Protein AF-A0A9W6XCA3-F1 (afdb_monomer_lite)

Radius of gyration: 34.16 Å; chains: 1; bounding box: 107×100×118 Å

Secondary structure (DSSP, 8-state):
--HHHHHHHHHTT-S--THHHHHHHHHHHHHTSPPP-BGGGS-SEEE-SSPPPP-----GGGTGGGS--STTSPPHHHHHHHHTT--HHHHHHHHHHHTSGGGGTTSPEESSGGGGTT-SS-EEEE--TT-S-EEEEETT-S-HHHHHHHHHHSPPP-S-EEETTEEE-HHHHHHHHHHHHHHS---EEEES---------B-TTS-BS-TTTS-S-HHHHHHHHHIIIIISS---EEE---SSS--EEEEEEEEEEEEEEE-HHHHIIIII--SS--S-TT--EEEEEEEEEEEE------S-TTTTTGGGGGEEEEEEEEEEEE-TT-BEEEEEE-GGGGTSS---EEEESSPPPTT-B-TTS-BHHHHHHHHHHHHTTTTGGGGSS----------------------------------------------------------PPPP-PPPP--PPPPP--------------------------------SSSHHHHHHHHHHHHHHHHHHHHHHHHHHHHHHHHHHHHHHHHHHHHHHHHHHHHHHHHHHHHHHHHHHHHHHT-

pLDDT: mean 77.44, std 26.22, range [23.73, 98.94]

Sequence (570 aa):
MSGRELDEKVETKRQLEVNTNQDIAKLEAYFGASMEMTLKNLPTVCVHTPSPWPGPYWPTFQDSINVQWSKGEASPAEKYATAFGLDVTDFMNKVSADNGVDSKRSHKKCSSDKDCSSLTDGSACAIRAGKSSGYCIPTWFGICHAWTPASIMETEPKCPVTHNGVTFHPMDLKALISDIYDGASVPTVFTGTRFNGGADSEDEYGRHSSESYRDLNPAFLHIAATNIICKHNATFVADVTAGTEVWNQPVRGFKVYEQTAMSLEEAAQTFYGLEVYPWNAAAMSIVYVKVRMSWIYETYKDGGLVSSGQVDQFTTGAYYYYLLEMDDNGAIIGGEWVYDSDEDHPDFLWFPKAKPAANTVTKIGLSYADVSMLLEKSVACSDSASTTGSTSAGSAESSGSTLASTSSSASTGASTSGSSVSSASASTGSVGPATSSTASGIGSAATETPATQIPATETPVATTTSSGIATVVPAVTTATPSGSQVGGNQGQHDSDDGHHHHHQQHEQQQQQHEQQQQQREQQHEQQQQQHEQQQQQHEQQQQQREQQHEQQQQQHEQQQHQREQQHEQQ

Structure (mmCIF, N/CA/C/O backbone):
data_AF-A0A9W6XCA3-F1
#
_entry.id   AF-A0A9W6XCA3-F1
#
loop_
_atom_site.group_PDB
_atom_site.id
_atom_site.type_symbol
_atom_site.label_atom_id
_atom_site.label_alt_id
_atom_site.label_comp_id
_atom_site.label_asym_id
_atom_site.label_entity_id
_atom_site.label_seq_id
_atom_site.pdbx_PDB_ins_code
_atom_site.Cartn_x
_atom_site.Cartn_y
_atom_site.Cartn_z
_atom_site.occupancy
_atom_site.B_iso_or_equiv
_atom_site.auth_seq_id
_atom_site.auth_comp_id
_atom_site.auth_asym_id
_atom_site.auth_atom_id
_atom_site.pdbx_PDB_model_num
ATOM 1 N N . MET A 1 1 ? 46.760 7.862 -8.451 1.00 43.00 1 MET A N 1
ATOM 2 C CA . MET A 1 1 ? 46.102 6.608 -8.860 1.00 43.00 1 MET A CA 1
ATOM 3 C C . MET A 1 1 ? 45.890 6.715 -10.351 1.00 43.00 1 MET A C 1
ATOM 5 O O . MET A 1 1 ? 45.464 7.776 -10.795 1.00 43.00 1 MET A O 1
ATOM 9 N N . SER A 1 2 ? 46.339 5.730 -11.123 1.00 33.59 2 SER A N 1
ATOM 10 C CA . SER A 1 2 ? 46.141 5.770 -12.581 1.00 33.59 2 SER A CA 1
ATOM 11 C C . SER A 1 2 ? 44.664 5.521 -12.904 1.00 33.59 2 SER A C 1
ATOM 13 O O . SER A 1 2 ? 44.005 4.859 -12.108 1.00 33.59 2 SER A O 1
ATOM 15 N N . GLY A 1 3 ? 44.150 6.018 -14.038 1.00 34.78 3 GLY A N 1
ATOM 16 C CA . GLY A 1 3 ? 42.747 5.801 -14.444 1.00 34.78 3 GLY A CA 1
ATOM 17 C C . GLY A 1 3 ? 42.323 4.330 -14.355 1.00 34.78 3 GLY A C 1
ATOM 18 O O . GLY A 1 3 ? 41.276 4.029 -13.811 1.00 34.78 3 GLY A O 1
ATOM 19 N N . ARG A 1 4 ? 43.243 3.409 -14.669 1.00 36.38 4 ARG A N 1
ATOM 20 C CA . ARG A 1 4 ? 43.041 1.959 -14.541 1.00 36.38 4 ARG A CA 1
ATOM 21 C C . ARG A 1 4 ? 42.784 1.447 -13.120 1.00 36.38 4 ARG A C 1
ATOM 23 O O . ARG A 1 4 ? 42.071 0.472 -12.963 1.00 36.38 4 ARG A O 1
ATOM 30 N N . GLU A 1 5 ? 43.373 2.068 -12.097 1.00 32.50 5 GLU A N 1
ATOM 31 C CA . GLU A 1 5 ? 43.157 1.676 -10.690 1.00 32.50 5 GLU A CA 1
ATOM 32 C C . GLU A 1 5 ? 41.852 2.247 -10.121 1.00 32.50 5 GLU A C 1
ATOM 34 O O . GLU A 1 5 ? 41.357 1.742 -9.113 1.00 32.50 5 GLU A O 1
ATOM 39 N N . LEU A 1 6 ? 41.336 3.328 -10.718 1.00 41.09 6 LEU A N 1
ATOM 40 C CA . LEU A 1 6 ? 39.995 3.840 -10.443 1.00 41.09 6 LEU A CA 1
ATOM 41 C C . LEU A 1 6 ? 38.965 2.950 -11.142 1.00 41.09 6 LEU A C 1
ATOM 43 O O . LEU A 1 6 ? 38.068 2.469 -10.462 1.00 41.09 6 LEU A O 1
ATOM 47 N N . ASP A 1 7 ? 39.178 2.619 -12.416 1.00 41.25 7 ASP A N 1
ATOM 48 C CA . ASP A 1 7 ? 38.317 1.715 -13.188 1.00 41.25 7 ASP A CA 1
ATOM 49 C C . ASP A 1 7 ? 38.231 0.319 -12.544 1.00 41.25 7 ASP A C 1
ATOM 51 O O . ASP A 1 7 ? 37.133 -0.155 -12.278 1.00 41.25 7 ASP A O 1
ATOM 55 N N . GLU A 1 8 ? 39.355 -0.301 -12.149 1.00 34.78 8 GLU A N 1
ATOM 56 C CA . GLU A 1 8 ? 39.342 -1.611 -11.464 1.00 34.78 8 GLU A CA 1
ATOM 57 C C . GLU A 1 8 ? 38.663 -1.559 -10.085 1.00 34.78 8 GLU A C 1
ATOM 59 O O . GLU A 1 8 ? 38.001 -2.519 -9.684 1.00 34.78 8 GLU A O 1
ATOM 64 N N . LYS A 1 9 ? 38.814 -0.457 -9.331 1.00 37.72 9 LYS A N 1
ATOM 65 C CA . LYS A 1 9 ? 38.159 -0.291 -8.017 1.00 37.72 9 LYS A CA 1
ATOM 66 C C . LYS A 1 9 ? 36.668 0.008 -8.129 1.00 37.72 9 LYS A C 1
ATOM 68 O O . LYS A 1 9 ? 35.931 -0.316 -7.197 1.00 37.72 9 LYS A O 1
ATOM 73 N N . VAL A 1 10 ? 36.245 0.637 -9.220 1.00 41.69 10 VAL A N 1
ATOM 74 C CA . VAL A 1 10 ? 34.840 0.876 -9.554 1.00 41.69 10 VAL A CA 1
ATOM 75 C C . VAL A 1 10 ? 34.210 -0.434 -10.050 1.00 41.69 10 VAL A C 1
ATOM 77 O O . VAL A 1 10 ? 33.176 -0.825 -9.515 1.00 41.69 10 VAL A O 1
ATOM 80 N N . GLU A 1 11 ? 34.884 -1.197 -10.920 1.00 39.50 11 GLU A N 1
ATOM 81 C CA . GLU A 1 11 ? 34.434 -2.513 -11.415 1.00 39.50 11 GLU A CA 1
ATOM 82 C C . GLU A 1 11 ? 34.278 -3.570 -10.307 1.00 39.50 11 GLU A C 1
ATOM 84 O O . GLU A 1 11 ? 33.297 -4.310 -10.295 1.00 39.50 11 GLU A O 1
ATOM 89 N N . THR A 1 12 ? 35.204 -3.658 -9.341 1.00 35.25 12 THR A N 1
ATOM 90 C CA . THR A 1 12 ? 35.116 -4.683 -8.272 1.00 35.25 12 THR A CA 1
ATOM 91 C C . THR A 1 12 ? 34.085 -4.381 -7.183 1.00 35.25 12 THR A C 1
ATOM 93 O O . THR A 1 12 ? 33.779 -5.267 -6.385 1.00 35.25 12 THR A O 1
ATOM 96 N N . LYS A 1 13 ? 33.533 -3.163 -7.134 1.00 38.38 13 LYS A N 1
ATOM 97 C CA . LYS A 1 13 ? 32.461 -2.778 -6.198 1.00 38.38 13 LYS A CA 1
ATOM 98 C C . LYS A 1 13 ? 31.089 -2.598 -6.853 1.00 38.38 13 LYS A C 1
ATOM 100 O O . LYS A 1 13 ? 30.108 -2.536 -6.121 1.00 38.38 13 LYS A O 1
ATOM 105 N N . ARG A 1 14 ? 31.014 -2.510 -8.184 1.00 50.22 14 ARG A N 1
ATOM 106 C CA . ARG A 1 14 ? 29.787 -2.243 -8.955 1.00 50.22 14 ARG A CA 1
ATOM 107 C C . ARG A 1 14 ? 29.453 -3.392 -9.905 1.00 50.22 14 ARG A C 1
ATOM 109 O O . ARG A 1 14 ? 29.273 -3.194 -11.099 1.00 50.22 14 ARG A O 1
ATOM 116 N N . GLN A 1 15 ? 29.397 -4.615 -9.385 1.00 41.66 15 GLN A N 1
ATOM 117 C CA . GLN A 1 15 ? 28.665 -5.670 -10.083 1.00 41.66 15 GLN A CA 1
ATOM 118 C C . GLN A 1 15 ? 27.197 -5.560 -9.689 1.00 41.66 15 GLN A C 1
ATOM 120 O O . GLN A 1 15 ? 26.916 -5.295 -8.519 1.00 41.66 15 GLN A O 1
ATOM 125 N N . LEU A 1 16 ? 26.313 -5.761 -10.674 1.00 43.53 16 LEU A N 1
ATOM 126 C CA . LEU A 1 16 ? 24.918 -6.186 -10.537 1.00 43.53 16 LEU A CA 1
ATOM 127 C C . LEU A 1 16 ? 24.599 -6.580 -9.099 1.00 43.53 16 LEU A C 1
ATOM 129 O O . LEU A 1 16 ? 25.162 -7.568 -8.618 1.00 43.53 16 LEU A O 1
ATOM 133 N N . GLU A 1 17 ? 23.774 -5.794 -8.399 1.00 51.34 17 GLU A N 1
ATOM 134 C CA . GLU A 1 17 ? 23.487 -6.086 -6.999 1.00 51.34 17 GLU A CA 1
ATOM 135 C C . GLU A 1 17 ? 22.974 -7.526 -6.913 1.00 51.34 17 GLU A C 1
ATOM 137 O O . GLU A 1 17 ? 21.878 -7.856 -7.371 1.00 51.34 17 GLU A O 1
ATOM 142 N N . VAL A 1 18 ? 23.814 -8.403 -6.353 1.00 47.78 18 VAL A N 1
ATOM 143 C CA . VAL A 1 18 ? 23.610 -9.858 -6.259 1.00 47.78 18 VAL A CA 1
ATOM 144 C C . VAL A 1 18 ? 22.265 -10.188 -5.585 1.00 47.78 18 VAL A C 1
ATOM 146 O O . VAL A 1 18 ? 21.731 -11.287 -5.748 1.00 47.78 18 VAL A O 1
ATOM 149 N N . ASN A 1 19 ? 21.695 -9.211 -4.875 1.00 49.06 19 ASN A N 1
ATOM 150 C CA . ASN A 1 19 ? 20.383 -9.224 -4.241 1.00 49.06 19 ASN A CA 1
ATOM 151 C C . ASN A 1 19 ? 19.223 -9.472 -5.219 1.00 49.06 19 ASN A C 1
ATOM 153 O O . ASN A 1 19 ? 18.319 -10.231 -4.873 1.00 49.06 19 ASN A O 1
ATOM 157 N N . THR A 1 20 ? 19.267 -8.954 -6.453 1.00 59.34 20 THR A N 1
ATOM 158 C CA . THR A 1 20 ? 18.190 -9.166 -7.448 1.00 59.34 20 THR A CA 1
ATOM 159 C C . THR A 1 20 ? 17.959 -10.649 -7.743 1.00 59.34 20 THR A C 1
ATOM 161 O O . THR A 1 20 ? 16.822 -11.120 -7.740 1.00 59.34 20 THR A O 1
ATOM 164 N N . ASN A 1 21 ? 19.035 -11.430 -7.876 1.00 66.75 21 ASN A N 1
ATOM 165 C CA . ASN A 1 21 ? 18.948 -12.879 -8.071 1.00 66.75 21 ASN A CA 1
ATOM 166 C C . ASN A 1 21 ? 18.384 -13.612 -6.841 1.00 66.75 21 ASN A C 1
ATOM 168 O O . ASN A 1 21 ? 17.710 -14.633 -6.988 1.00 66.75 21 ASN A O 1
ATOM 172 N N . GLN A 1 22 ? 18.634 -13.114 -5.624 1.00 80.38 22 GLN A N 1
ATOM 173 C CA . GLN A 1 22 ? 18.079 -13.711 -4.405 1.00 80.38 22 GLN A CA 1
ATOM 174 C C . GLN A 1 22 ? 16.583 -13.426 -4.262 1.00 80.38 22 GLN A C 1
ATOM 176 O O . GLN A 1 22 ? 15.824 -14.325 -3.893 1.00 80.38 22 GLN A O 1
ATOM 181 N N . ASP A 1 23 ? 16.147 -12.206 -4.567 1.00 86.69 23 ASP A N 1
ATOM 182 C CA . ASP A 1 23 ? 14.740 -11.824 -4.482 1.00 86.69 23 ASP A CA 1
ATOM 183 C C . ASP A 1 23 ? 13.898 -12.479 -5.578 1.00 86.69 23 ASP A C 1
ATOM 185 O O . ASP A 1 23 ? 12.822 -13.001 -5.278 1.00 86.69 23 ASP A O 1
ATOM 189 N N . ILE A 1 24 ? 14.421 -12.603 -6.803 1.00 88.06 24 ILE A N 1
ATOM 190 C CA . ILE A 1 24 ? 13.801 -13.426 -7.852 1.00 88.06 24 ILE A CA 1
ATOM 191 C C . ILE A 1 24 ? 13.649 -14.870 -7.367 1.00 88.06 24 ILE A C 1
ATOM 193 O O . ILE A 1 24 ? 12.550 -15.414 -7.426 1.00 88.06 24 ILE A O 1
ATOM 197 N N . ALA A 1 25 ? 14.693 -15.475 -6.789 1.00 89.00 25 ALA A N 1
ATOM 198 C CA . ALA A 1 25 ? 14.610 -16.844 -6.279 1.00 89.00 25 ALA A CA 1
ATOM 199 C C . ALA A 1 25 ? 13.549 -17.013 -5.173 1.00 89.00 25 ALA A C 1
ATOM 201 O O . ALA A 1 25 ? 12.903 -18.061 -5.096 1.00 89.00 25 ALA A O 1
ATOM 202 N N . LYS A 1 26 ? 13.321 -15.997 -4.324 1.00 91.25 26 LYS A N 1
ATOM 203 C CA . LYS A 1 26 ? 12.218 -16.011 -3.344 1.00 91.25 26 LYS A CA 1
ATOM 204 C C . LYS A 1 26 ? 10.854 -16.023 -4.037 1.00 91.25 26 LYS A C 1
ATOM 206 O O . LYS A 1 26 ? 9.980 -16.781 -3.607 1.00 91.25 26 LYS A O 1
ATOM 211 N N . LEU A 1 27 ? 10.670 -15.210 -5.082 1.00 93.56 27 LEU A N 1
ATOM 212 C CA . LEU A 1 27 ? 9.439 -15.193 -5.880 1.00 93.56 27 LEU A CA 1
ATOM 213 C C . LEU A 1 27 ? 9.221 -16.547 -6.561 1.00 93.56 27 LEU A C 1
ATOM 215 O O . LEU A 1 27 ? 8.155 -17.140 -6.414 1.00 93.56 27 LEU A O 1
ATOM 219 N N . GLU A 1 28 ? 10.242 -17.085 -7.227 1.00 94.50 28 GLU A N 1
ATOM 220 C CA . GLU A 1 28 ? 10.168 -18.377 -7.916 1.00 94.50 28 GLU A CA 1
ATOM 221 C C . GLU A 1 28 ? 9.859 -19.529 -6.957 1.00 94.50 28 GLU A C 1
ATOM 223 O O . GLU A 1 28 ? 9.021 -20.382 -7.251 1.00 94.50 28 GLU A O 1
ATOM 228 N N . ALA A 1 29 ? 10.482 -19.536 -5.775 1.00 95.19 29 ALA A N 1
ATOM 229 C CA . ALA A 1 29 ? 10.215 -20.531 -4.744 1.00 95.19 29 ALA A CA 1
ATOM 230 C C . ALA A 1 29 ? 8.778 -20.447 -4.208 1.00 95.19 29 ALA A C 1
ATOM 232 O O . ALA A 1 29 ? 8.187 -21.479 -3.890 1.00 95.19 29 ALA A O 1
ATOM 233 N N . TYR A 1 30 ? 8.213 -19.241 -4.095 1.00 95.31 30 TYR A N 1
ATOM 234 C CA . TYR A 1 30 ? 6.831 -19.053 -3.654 1.00 95.31 30 TYR A CA 1
ATOM 235 C C . TYR A 1 30 ? 5.820 -19.465 -4.729 1.00 95.31 30 TYR A C 1
ATOM 237 O O . TYR A 1 30 ? 4.906 -20.236 -4.443 1.00 95.31 30 TYR A O 1
ATOM 245 N N . PHE A 1 31 ? 5.988 -18.980 -5.961 1.00 95.75 31 PHE A N 1
ATOM 246 C CA . PHE A 1 31 ? 5.058 -19.255 -7.058 1.00 95.75 31 PHE A CA 1
ATOM 247 C C . PHE A 1 31 ? 5.253 -20.640 -7.689 1.00 95.75 31 PHE A C 1
ATOM 249 O O . PHE A 1 31 ? 4.386 -21.104 -8.429 1.00 95.75 31 PHE A O 1
ATOM 256 N N . GLY A 1 32 ? 6.370 -21.314 -7.403 1.00 96.50 32 GLY A N 1
ATOM 257 C CA . GLY A 1 32 ? 6.699 -22.623 -7.966 1.00 96.50 32 GLY A CA 1
ATOM 258 C C . GLY A 1 32 ? 6.967 -22.583 -9.473 1.00 96.50 32 GLY A C 1
ATOM 259 O O . GLY A 1 32 ? 6.768 -23.589 -10.153 1.00 96.50 32 GLY A O 1
ATOM 260 N N . ALA A 1 33 ? 7.378 -21.428 -10.001 1.00 95.69 33 ALA A N 1
ATOM 261 C CA . ALA A 1 33 ? 7.628 -21.193 -11.418 1.00 95.69 33 ALA A CA 1
ATOM 262 C C . ALA A 1 33 ? 8.747 -20.166 -11.600 1.00 95.69 33 ALA A C 1
ATOM 264 O O . ALA A 1 33 ? 8.873 -19.252 -10.788 1.00 95.69 33 ALA A O 1
ATOM 265 N N . SER A 1 34 ? 9.529 -20.305 -12.672 1.00 94.94 34 SER A N 1
ATOM 266 C CA . SER A 1 34 ? 10.550 -19.314 -13.014 1.00 94.94 34 SER A CA 1
ATOM 267 C C . SER A 1 34 ? 9.925 -17.986 -13.433 1.00 94.94 34 SER A C 1
ATOM 269 O O . SER A 1 34 ? 8.893 -17.979 -14.112 1.00 94.94 34 SER A O 1
ATOM 271 N N . MET A 1 35 ? 10.562 -16.876 -13.061 1.00 95.12 35 MET A N 1
ATOM 272 C CA . MET A 1 35 ? 10.136 -15.551 -13.508 1.00 95.12 35 MET A CA 1
ATOM 273 C C . MET A 1 35 ? 10.486 -15.367 -14.988 1.00 95.12 35 MET A C 1
ATOM 275 O O . MET A 1 35 ? 11.537 -15.795 -15.464 1.00 95.12 35 MET A O 1
ATOM 279 N N . GLU A 1 36 ? 9.599 -14.720 -15.740 1.00 97.44 36 GLU A N 1
ATOM 280 C CA . GLU A 1 36 ? 9.917 -14.255 -17.086 1.00 97.44 36 GLU A CA 1
ATOM 281 C C . GLU A 1 36 ? 10.887 -13.081 -16.995 1.00 97.44 36 GLU A C 1
ATOM 283 O O . GLU A 1 36 ? 10.576 -12.067 -16.372 1.00 97.44 36 GLU A O 1
ATOM 288 N N . MET A 1 37 ? 12.039 -13.228 -17.643 1.00 94.62 37 MET A N 1
ATOM 289 C CA . MET A 1 37 ? 13.116 -12.238 -17.626 1.00 94.62 37 MET A CA 1
ATOM 290 C C . MET A 1 37 ? 13.265 -11.530 -18.974 1.00 94.62 37 MET A C 1
ATOM 292 O O . MET A 1 37 ? 13.916 -10.496 -19.058 1.00 94.62 37 MET A O 1
ATOM 296 N N . THR A 1 38 ? 12.703 -12.071 -20.058 1.00 97.31 38 THR A N 1
ATOM 297 C CA . THR A 1 38 ? 12.850 -11.482 -21.391 1.00 97.31 38 THR A CA 1
ATOM 298 C C . THR A 1 38 ? 11.834 -10.362 -21.591 1.00 97.31 38 THR A C 1
ATOM 300 O O . THR A 1 38 ? 10.634 -10.620 -21.673 1.00 97.31 38 THR A O 1
ATOM 303 N N . LEU A 1 39 ? 12.307 -9.119 -21.746 1.00 97.38 39 LEU A N 1
ATOM 304 C CA . LEU A 1 39 ? 11.458 -7.918 -21.769 1.00 97.38 39 LEU A CA 1
ATOM 305 C C . LEU A 1 39 ? 10.316 -8.006 -22.793 1.00 97.38 39 LEU A C 1
ATOM 307 O O . LEU A 1 39 ? 9.173 -7.702 -22.473 1.00 97.38 39 LEU A O 1
ATOM 311 N N . LYS A 1 40 ? 10.590 -8.497 -24.009 1.00 97.69 40 LYS A N 1
ATOM 312 C CA . LYS A 1 40 ? 9.570 -8.632 -25.071 1.00 97.69 40 LYS A CA 1
ATOM 313 C C . LYS A 1 40 ? 8.430 -9.607 -24.732 1.00 97.69 40 LYS A C 1
ATOM 315 O O . LYS A 1 40 ? 7.390 -9.571 -25.383 1.00 97.69 40 LYS A O 1
ATOM 320 N N . ASN A 1 41 ? 8.650 -10.514 -23.779 1.00 98.06 41 ASN A N 1
ATOM 321 C CA . ASN A 1 41 ? 7.666 -11.497 -23.325 1.00 98.06 41 ASN A CA 1
ATOM 322 C C . ASN A 1 41 ? 6.887 -11.004 -22.093 1.00 98.06 41 ASN A C 1
ATOM 324 O O . ASN A 1 41 ? 5.922 -11.656 -21.680 1.00 98.06 41 ASN A O 1
ATOM 328 N N . LEU A 1 42 ? 7.314 -9.892 -21.485 1.00 97.88 42 LEU A N 1
ATOM 329 C CA . LEU A 1 42 ? 6.646 -9.300 -20.337 1.00 97.88 42 LEU A CA 1
ATOM 330 C C . LEU A 1 42 ? 5.450 -8.451 -20.788 1.00 97.88 42 LEU A C 1
ATOM 332 O O . LEU A 1 42 ? 5.565 -7.655 -21.723 1.00 97.88 42 LEU A O 1
ATOM 336 N N . PRO A 1 43 ? 4.281 -8.597 -20.142 1.00 97.81 43 PRO A N 1
ATOM 337 C CA . PRO A 1 43 ? 3.127 -7.758 -20.439 1.00 97.81 43 PRO A CA 1
ATOM 338 C C . PRO A 1 43 ? 3.379 -6.288 -20.088 1.00 97.81 43 PRO A C 1
ATOM 340 O O . PRO A 1 43 ? 3.994 -5.974 -19.074 1.00 97.81 43 PRO A O 1
ATOM 343 N N . THR A 1 44 ? 2.823 -5.378 -20.886 1.00 98.12 44 THR A N 1
ATOM 344 C CA . THR A 1 44 ? 2.945 -3.925 -20.675 1.00 98.12 44 THR A CA 1
ATOM 345 C C . THR A 1 44 ? 1.782 -3.318 -19.893 1.00 98.12 44 THR A C 1
ATOM 347 O O . THR A 1 44 ? 1.841 -2.153 -19.511 1.00 98.12 44 THR A O 1
ATOM 350 N N . VAL A 1 45 ? 0.712 -4.076 -19.640 1.00 98.31 45 VAL A N 1
ATOM 351 C CA . VAL A 1 45 ? -0.437 -3.632 -18.842 1.00 98.31 45 VAL A CA 1
ATOM 352 C C . VAL A 1 45 ? -0.868 -4.767 -17.929 1.00 98.31 45 VAL A C 1
ATOM 354 O O . VAL A 1 45 ? -1.338 -5.798 -18.404 1.00 98.31 45 VAL A O 1
ATOM 357 N N . CYS A 1 46 ? -0.740 -4.552 -16.624 1.00 97.88 46 CYS A N 1
ATOM 358 C CA . CYS A 1 46 ? -1.127 -5.495 -15.588 1.00 97.88 46 CYS A CA 1
ATOM 359 C C . CYS A 1 46 ? -2.090 -4.840 -14.604 1.00 97.88 46 CYS A C 1
ATOM 361 O O . CYS A 1 46 ? -1.808 -3.768 -14.072 1.00 97.88 46 CYS A O 1
ATOM 363 N N . VAL A 1 47 ? -3.225 -5.489 -14.350 1.00 97.88 47 VAL A N 1
ATOM 364 C CA . VAL A 1 47 ? -4.228 -5.036 -13.380 1.00 97.88 47 VAL A CA 1
ATOM 365 C C . VAL A 1 47 ? -4.700 -6.241 -12.581 1.00 97.88 47 VAL A C 1
ATOM 367 O O . VAL A 1 47 ? -5.152 -7.227 -13.160 1.00 97.88 47 VAL A O 1
ATOM 370 N N . HIS A 1 48 ? -4.613 -6.157 -11.257 1.00 98.00 48 HIS A N 1
ATOM 371 C CA . HIS A 1 48 ? -5.121 -7.192 -10.367 1.00 98.00 48 HIS A CA 1
ATOM 372 C C . HIS A 1 48 ? -6.644 -7.085 -10.240 1.00 98.00 48 HIS A C 1
ATOM 374 O O . HIS A 1 48 ? -7.181 -6.006 -9.970 1.00 98.00 48 HIS A O 1
ATOM 380 N N . THR A 1 49 ? -7.350 -8.206 -10.417 1.00 95.44 49 THR A N 1
ATOM 381 C CA . THR A 1 49 ? -8.812 -8.264 -10.283 1.00 95.44 49 THR A CA 1
ATOM 382 C C . THR A 1 49 ? -9.253 -9.446 -9.405 1.00 95.44 49 THR A C 1
ATOM 384 O O . THR A 1 49 ? -8.796 -10.566 -9.629 1.00 95.44 49 THR A O 1
ATOM 387 N N . PRO A 1 50 ? -10.161 -9.236 -8.426 1.00 96.44 50 PRO A N 1
ATOM 388 C CA . PRO A 1 50 ? -10.724 -7.946 -8.012 1.00 96.44 50 PRO A CA 1
ATOM 389 C C . PRO A 1 50 ? -9.657 -7.005 -7.428 1.00 96.44 50 PRO A C 1
ATOM 391 O O . PRO A 1 50 ? -8.614 -7.448 -6.956 1.00 96.44 50 PRO A O 1
ATOM 394 N N . SER A 1 51 ? -9.906 -5.695 -7.487 1.00 98.25 51 SER A N 1
ATOM 395 C CA . SER A 1 51 ? -9.008 -4.716 -6.866 1.00 98.25 51 SER A CA 1
ATOM 396 C C . SER A 1 51 ? -8.917 -4.965 -5.357 1.00 98.25 51 SER A C 1
ATOM 398 O O . SER A 1 51 ? -9.955 -5.266 -4.756 1.00 98.25 51 SER A O 1
ATOM 400 N N . PRO A 1 52 ? -7.744 -4.765 -4.728 1.00 98.62 52 PRO A N 1
ATOM 401 C CA . PRO A 1 52 ? -7.683 -4.566 -3.287 1.00 98.62 52 PRO A CA 1
ATOM 402 C C . PRO A 1 52 ? -8.647 -3.450 -2.870 1.00 98.62 52 PRO A C 1
ATOM 404 O O . PRO A 1 52 ? -8.874 -2.503 -3.636 1.00 98.62 52 PRO A O 1
ATOM 407 N N . TRP A 1 53 ? -9.273 -3.584 -1.702 1.00 98.75 53 TRP A N 1
ATOM 408 C CA . TRP A 1 53 ? -10.295 -2.634 -1.268 1.00 98.75 53 TRP A CA 1
ATOM 409 C C . TRP A 1 53 ? -9.718 -1.429 -0.504 1.00 98.75 53 TRP A C 1
ATOM 411 O O . TRP A 1 53 ? -8.849 -1.604 0.351 1.00 98.75 53 TRP A O 1
ATOM 421 N N . PRO A 1 54 ? -10.239 -0.207 -0.733 1.00 98.56 54 PRO A N 1
ATOM 422 C CA . PRO A 1 54 ? -9.846 0.971 0.037 1.00 98.56 54 PRO A CA 1
ATOM 423 C C . PRO A 1 54 ? -10.296 0.877 1.496 1.00 98.56 54 PRO A C 1
ATOM 425 O O . PRO A 1 54 ? -11.415 0.431 1.783 1.00 98.56 54 PRO A O 1
ATOM 428 N N . GLY A 1 55 ? -9.451 1.336 2.411 1.00 98.31 55 GLY A N 1
ATOM 429 C CA . GLY A 1 55 ? -9.721 1.428 3.843 1.00 98.31 55 GLY A CA 1
ATOM 430 C C . GLY A 1 55 ? -8.696 2.341 4.514 1.00 98.31 55 GLY A C 1
ATOM 431 O O . GLY A 1 55 ? -7.708 2.702 3.886 1.00 98.31 55 GLY A O 1
ATOM 432 N N . PRO A 1 56 ? -8.924 2.789 5.752 1.00 98.06 56 PRO A N 1
ATOM 433 C CA . PRO A 1 56 ? -7.972 3.649 6.432 1.00 98.06 56 PRO A CA 1
ATOM 434 C C . PRO A 1 56 ? -6.832 2.818 7.037 1.00 98.06 56 PRO A C 1
ATOM 436 O O . PRO A 1 56 ? -6.993 1.640 7.355 1.00 98.06 56 PRO A O 1
ATOM 439 N N . TYR A 1 57 ? -5.700 3.468 7.296 1.00 98.19 57 TYR A N 1
ATOM 440 C CA . TYR A 1 57 ? -4.573 2.887 8.033 1.00 98.19 57 TYR A CA 1
ATOM 441 C C . TYR A 1 57 ? -4.792 2.832 9.559 1.00 98.19 57 TYR A C 1
ATOM 443 O O . TYR A 1 57 ? -3.859 2.529 10.294 1.00 98.19 57 TYR A O 1
ATOM 451 N N . TRP A 1 58 ? -6.009 3.137 10.038 1.00 98.69 58 TRP A N 1
ATOM 452 C CA . TRP A 1 58 ? -6.429 3.170 11.451 1.00 98.69 58 TRP A CA 1
ATOM 453 C C . TRP A 1 58 ? -5.397 3.846 12.373 1.00 98.69 58 TRP A C 1
ATOM 455 O O . TRP A 1 58 ? -4.666 3.174 13.104 1.00 98.69 58 TRP A O 1
ATOM 465 N N . PRO A 1 59 ? -5.319 5.188 12.339 1.00 98.50 59 PRO A N 1
ATOM 466 C CA . PRO A 1 59 ? -4.198 5.915 12.914 1.00 98.50 59 PRO A CA 1
ATOM 467 C C . PRO A 1 59 ? -4.105 5.747 14.432 1.00 98.50 59 PRO A C 1
ATOM 469 O O . PRO A 1 59 ? -5.092 5.890 15.161 1.00 98.50 59 PRO A O 1
ATOM 472 N N . THR A 1 60 ? -2.890 5.557 14.937 1.00 98.75 60 THR A N 1
ATOM 473 C CA . THR A 1 60 ? -2.601 5.462 16.374 1.00 98.75 60 THR A CA 1
ATOM 474 C C . THR A 1 60 ? -3.062 6.715 17.120 1.00 98.75 60 THR A C 1
ATOM 476 O O . THR A 1 60 ? -3.630 6.611 18.207 1.00 98.75 60 THR A O 1
ATOM 479 N N . PHE A 1 61 ? -2.881 7.907 16.533 1.00 98.38 61 PHE A N 1
ATOM 480 C CA . PHE A 1 61 ? -3.281 9.175 17.158 1.00 98.38 61 PHE A CA 1
ATOM 481 C C . PHE A 1 61 ? -4.811 9.339 17.289 1.00 98.38 61 PHE A C 1
ATOM 483 O O . PHE A 1 61 ? -5.274 10.126 18.113 1.00 98.38 61 PHE A O 1
ATOM 490 N N . GLN A 1 62 ? -5.595 8.572 16.521 1.00 98.38 62 GLN A N 1
ATOM 491 C CA . GLN A 1 62 ? -7.060 8.499 16.616 1.00 98.38 62 GLN A CA 1
ATOM 492 C C . GLN A 1 62 ? -7.543 7.337 17.502 1.00 98.38 62 GLN A C 1
ATOM 494 O O . GLN A 1 62 ? -8.738 7.061 17.563 1.00 98.38 62 GLN A O 1
ATOM 499 N N . ASP A 1 63 ? -6.625 6.694 18.227 1.00 98.69 63 ASP A N 1
ATOM 500 C CA . ASP A 1 63 ? -6.862 5.519 19.070 1.00 98.69 63 ASP A CA 1
ATOM 501 C C . ASP A 1 63 ? -7.168 4.223 18.292 1.00 98.69 63 ASP A C 1
ATOM 503 O O . ASP A 1 63 ? -7.872 3.349 18.796 1.00 98.69 63 ASP A O 1
ATOM 507 N N . SER A 1 64 ? -6.596 4.062 17.088 1.00 98.69 64 SER A N 1
ATOM 508 C CA . SER A 1 64 ? -6.790 2.879 16.231 1.00 98.69 64 SER A CA 1
ATOM 509 C C . SER A 1 64 ? -8.290 2.618 15.979 1.00 98.69 64 SER A C 1
ATOM 511 O O . SER A 1 64 ? -9.065 3.552 15.770 1.00 98.69 64 SER A O 1
ATOM 513 N N . ILE A 1 65 ? -8.743 1.365 16.022 1.00 98.75 65 ILE A N 1
ATOM 514 C CA . ILE A 1 65 ? -10.131 0.953 15.779 1.00 98.75 65 ILE A CA 1
ATOM 515 C C . ILE A 1 65 ? -11.115 1.354 16.900 1.00 98.75 65 ILE A C 1
ATOM 517 O O . ILE A 1 65 ? -12.300 1.022 16.821 1.00 98.75 65 ILE A O 1
ATOM 521 N N . ASN A 1 66 ? -10.663 2.080 17.935 1.00 98.75 66 ASN A N 1
ATOM 522 C CA . ASN A 1 66 ? -11.555 2.774 18.876 1.00 98.75 66 ASN A CA 1
ATOM 523 C C . ASN A 1 66 ? -12.120 4.078 18.290 1.00 98.75 66 ASN A C 1
ATOM 525 O O . ASN A 1 66 ? -13.012 4.680 18.896 1.00 98.75 66 ASN A O 1
ATOM 529 N N . VAL A 1 67 ? -11.612 4.544 17.143 1.00 98.19 67 VAL A N 1
ATOM 530 C CA . VAL A 1 67 ? -12.112 5.755 16.491 1.00 98.19 67 VAL A CA 1
ATOM 531 C C . VAL A 1 67 ? -13.599 5.612 16.141 1.00 98.19 67 VAL A C 1
ATOM 533 O O . VAL A 1 67 ? -14.045 4.623 15.554 1.00 98.19 67 VAL A O 1
ATOM 536 N N . GLN A 1 68 ? -14.390 6.628 16.485 1.00 97.38 68 GLN A N 1
ATOM 537 C CA . GLN A 1 68 ? -15.771 6.751 16.015 1.00 97.38 68 GLN A CA 1
ATOM 538 C C . GLN A 1 68 ? -15.754 7.357 14.612 1.00 97.38 68 GLN A C 1
ATOM 540 O O . GLN A 1 68 ? -15.889 8.569 14.440 1.00 97.38 68 GLN A O 1
ATOM 545 N N . TRP A 1 69 ? -15.538 6.508 13.607 1.00 97.19 69 TRP A N 1
ATOM 546 C CA . TRP A 1 69 ? -15.468 6.938 12.208 1.00 97.19 69 TRP A CA 1
ATOM 547 C C . TRP A 1 69 ? -16.816 7.477 11.691 1.00 97.19 69 TRP A C 1
ATOM 549 O O . TRP A 1 69 ? -16.837 8.359 10.835 1.00 97.19 69 TRP A O 1
ATOM 559 N N . SER A 1 70 ? -17.938 6.992 12.240 1.00 96.50 70 SER A N 1
ATOM 560 C CA . SER A 1 70 ? -19.289 7.485 11.953 1.00 96.50 70 SER A CA 1
ATOM 561 C C . SER A 1 70 ? -19.852 8.247 13.152 1.00 96.50 70 SER A C 1
ATOM 563 O O . SER A 1 70 ? -19.900 7.746 14.277 1.00 96.50 70 SER A O 1
ATOM 565 N N . LYS A 1 71 ? -20.288 9.489 12.921 1.00 94.00 71 LYS A N 1
ATOM 566 C CA . LYS A 1 71 ? -20.761 10.380 13.986 1.00 94.00 71 LYS A CA 1
ATOM 567 C C . LYS A 1 71 ? -22.025 9.827 14.647 1.00 94.00 71 LYS A C 1
ATOM 569 O O . LYS A 1 71 ? -23.068 9.725 14.008 1.00 94.00 71 LYS A O 1
ATOM 574 N N . GLY A 1 72 ? -21.956 9.615 15.960 1.00 93.31 72 GLY A N 1
ATOM 575 C CA . GLY A 1 72 ? -23.087 9.145 16.764 1.00 93.31 72 GLY A CA 1
ATOM 576 C C . GLY A 1 72 ? -23.240 7.625 16.796 1.00 93.31 72 GLY A C 1
ATOM 577 O O . GLY A 1 72 ? -24.163 7.139 17.445 1.00 93.31 72 GLY A O 1
ATOM 578 N N . GLU A 1 73 ? -22.342 6.885 16.145 1.00 96.25 73 GLU A N 1
ATOM 579 C CA . GLU A 1 73 ? -22.262 5.435 16.265 1.00 96.25 73 GLU A CA 1
ATOM 580 C C . GLU A 1 73 ? -21.120 5.000 17.188 1.00 96.25 73 GLU A C 1
ATOM 582 O O . GLU A 1 73 ? -20.116 5.695 17.353 1.00 96.25 73 GLU A O 1
ATOM 587 N N . ALA A 1 74 ? -21.281 3.812 17.772 1.00 98.12 74 ALA A N 1
ATOM 588 C CA . ALA A 1 74 ? -20.218 3.129 18.496 1.00 98.12 74 ALA A CA 1
ATOM 589 C C . ALA A 1 74 ? -19.031 2.814 17.568 1.00 98.12 74 ALA A C 1
ATOM 591 O O . ALA A 1 74 ? -19.213 2.538 16.379 1.00 98.12 74 ALA A O 1
ATOM 592 N N . SER A 1 75 ? -17.821 2.820 18.132 1.00 98.69 75 SER A N 1
ATOM 593 C CA . SER A 1 75 ? -16.600 2.437 17.408 1.00 98.69 75 SER A CA 1
ATOM 594 C C . SER A 1 75 ? -16.626 0.959 16.978 1.00 98.69 75 SER A C 1
ATOM 596 O O . SER A 1 75 ? -17.332 0.160 17.605 1.00 98.69 75 SER A O 1
ATOM 598 N N . PRO A 1 76 ? -15.831 0.549 15.971 1.00 98.81 76 PRO A N 1
ATOM 599 C CA . PRO A 1 76 ? -15.698 -0.861 15.603 1.00 98.81 76 PRO A CA 1
ATOM 600 C C . PRO A 1 76 ? -15.340 -1.761 16.797 1.00 98.81 76 PRO A C 1
ATOM 602 O O . PRO A 1 76 ? -15.943 -2.821 16.978 1.00 98.81 76 PRO A O 1
ATOM 605 N N . ALA A 1 77 ? -14.421 -1.310 17.660 1.00 98.81 77 ALA A N 1
ATOM 606 C CA . ALA A 1 77 ? -14.032 -2.034 18.869 1.00 98.81 77 ALA A CA 1
ATOM 607 C C . ALA A 1 77 ? -15.185 -2.193 19.875 1.00 98.81 77 ALA A C 1
ATOM 609 O O . ALA A 1 77 ? -15.413 -3.285 20.398 1.00 98.81 77 ALA A O 1
ATOM 610 N N . GLU A 1 78 ? -15.943 -1.123 20.129 1.00 98.75 78 GLU A N 1
ATOM 611 C CA . GLU A 1 78 ? -17.111 -1.151 21.016 1.00 98.75 78 GLU A CA 1
ATOM 612 C C . GLU A 1 78 ? -18.218 -2.060 20.468 1.00 98.75 78 GLU A C 1
ATOM 614 O O . GLU A 1 78 ? -18.800 -2.849 21.221 1.00 98.75 78 GLU A O 1
ATOM 619 N N . LYS A 1 79 ? -18.471 -2.003 19.153 1.00 98.88 79 LYS A N 1
ATOM 620 C CA . LYS A 1 79 ? -19.428 -2.879 18.464 1.00 98.88 79 LYS A CA 1
ATOM 621 C C . LYS A 1 79 ? -19.041 -4.347 18.625 1.00 98.88 79 LYS A C 1
ATOM 623 O O . LYS A 1 79 ? -19.886 -5.153 19.015 1.00 98.88 79 LYS A O 1
ATOM 628 N N . TYR A 1 80 ? -17.772 -4.689 18.389 1.00 98.88 80 TYR A N 1
ATOM 629 C CA . TYR A 1 80 ? -17.273 -6.053 18.562 1.00 98.88 80 TYR A CA 1
ATOM 630 C C . TYR A 1 80 ? -17.422 -6.524 20.012 1.00 98.88 80 TYR A C 1
ATOM 632 O O . TYR A 1 80 ? -18.064 -7.542 20.267 1.00 98.88 80 TYR A O 1
ATOM 640 N N . ALA A 1 81 ? -16.915 -5.754 20.978 1.00 98.81 81 ALA A N 1
ATOM 641 C CA . ALA A 1 81 ? -17.003 -6.128 22.385 1.00 98.81 81 ALA A CA 1
ATOM 642 C C . ALA A 1 81 ? -18.457 -6.355 22.833 1.00 98.81 81 ALA A C 1
ATOM 644 O O . ALA A 1 81 ? -18.761 -7.369 23.458 1.00 98.81 81 ALA A O 1
ATOM 645 N N . THR A 1 82 ? -19.371 -5.468 22.434 1.00 98.75 82 THR A N 1
ATOM 646 C CA . THR A 1 82 ? -20.801 -5.583 22.750 1.00 98.75 82 THR A CA 1
ATOM 647 C C . THR A 1 82 ? -21.425 -6.834 22.130 1.00 98.75 82 THR A C 1
ATOM 649 O O . THR A 1 82 ? -22.099 -7.594 22.825 1.00 98.75 82 THR A O 1
ATOM 652 N N . ALA A 1 83 ? -21.194 -7.080 20.837 1.00 98.75 83 ALA A N 1
ATOM 653 C CA . ALA A 1 83 ? -21.815 -8.193 20.120 1.00 98.75 83 ALA A CA 1
ATOM 654 C C . ALA A 1 83 ? -21.352 -9.564 20.632 1.00 98.75 83 ALA A C 1
ATOM 656 O O . ALA A 1 83 ? -22.134 -10.514 20.629 1.00 98.75 83 ALA A O 1
ATOM 657 N N . PHE A 1 84 ? -20.101 -9.670 21.085 1.00 98.56 84 PHE A N 1
ATOM 658 C CA . PHE A 1 84 ? -19.497 -10.926 21.542 1.00 98.56 84 PHE A CA 1
ATOM 659 C C . PHE A 1 84 ? -19.418 -11.048 23.072 1.00 98.56 84 PHE A C 1
ATOM 661 O O . PHE A 1 84 ? -18.780 -11.963 23.590 1.00 98.56 84 PHE A O 1
ATOM 668 N N . GLY A 1 85 ? -20.102 -10.165 23.809 1.00 98.12 85 GLY A N 1
ATOM 669 C CA . GLY A 1 85 ? -20.234 -10.259 25.266 1.00 98.12 85 GLY A CA 1
ATOM 670 C C . GLY A 1 85 ? -18.929 -10.027 26.033 1.00 98.12 85 GLY A C 1
ATOM 671 O O . GLY A 1 85 ? -18.740 -10.599 27.107 1.00 98.12 85 GLY A O 1
ATOM 672 N N . LEU A 1 86 ? -18.028 -9.212 25.485 1.00 98.50 86 LEU A N 1
ATOM 673 C CA . LEU A 1 86 ? -16.803 -8.770 26.145 1.00 98.50 86 LEU A CA 1
ATOM 674 C C . LEU A 1 86 ? -17.061 -7.494 26.956 1.00 98.50 86 LEU A C 1
ATOM 676 O O . LEU A 1 86 ? -17.983 -6.726 26.675 1.00 98.50 86 LEU A O 1
ATOM 680 N N . ASP A 1 87 ? -16.210 -7.233 27.949 1.00 98.56 87 ASP A N 1
ATOM 681 C CA . ASP A 1 87 ? -16.218 -5.939 28.629 1.00 98.56 87 ASP A CA 1
ATOM 682 C C . ASP A 1 87 ? -15.693 -4.855 27.676 1.00 98.56 87 ASP A C 1
ATOM 684 O O . ASP A 1 87 ? -14.531 -4.873 27.268 1.00 98.56 87 ASP A O 1
ATOM 688 N N . VAL A 1 88 ? -16.568 -3.916 27.311 1.00 98.56 88 VAL A N 1
ATOM 689 C CA . VAL A 1 88 ? -16.270 -2.846 26.346 1.00 98.56 88 VAL A CA 1
ATOM 690 C C . VAL A 1 88 ? -15.075 -2.005 26.791 1.00 98.56 88 VAL A C 1
ATOM 692 O O . VAL A 1 88 ? -14.201 -1.694 25.985 1.00 98.56 88 VAL A O 1
ATOM 695 N N . THR A 1 89 ? -15.008 -1.652 28.078 1.00 98.25 89 THR A N 1
ATOM 696 C CA . THR A 1 89 ? -13.948 -0.774 28.590 1.00 98.25 89 THR A CA 1
ATOM 697 C C . THR A 1 89 ? -12.594 -1.476 28.549 1.00 98.25 89 THR A C 1
ATOM 699 O O . THR A 1 89 ? -11.613 -0.894 28.088 1.00 98.25 89 THR A O 1
ATOM 702 N N . ASP A 1 90 ? -12.528 -2.724 29.005 1.00 98.56 90 ASP A N 1
ATOM 703 C CA . ASP A 1 90 ? -11.330 -3.559 28.962 1.00 98.56 90 ASP A CA 1
ATOM 704 C C . ASP A 1 90 ? -10.867 -3.803 27.522 1.00 98.56 90 ASP A C 1
ATOM 706 O O . ASP A 1 90 ? -9.691 -3.596 27.221 1.00 98.56 90 ASP A O 1
ATOM 710 N N . PHE A 1 91 ? -11.780 -4.158 26.612 1.00 98.75 91 PHE A N 1
ATOM 711 C CA . PHE A 1 91 ? -11.445 -4.404 25.209 1.00 98.75 91 PHE A CA 1
ATOM 712 C C . PHE A 1 91 ? -10.879 -3.149 24.531 1.00 98.75 91 PHE A C 1
ATOM 714 O O . PHE A 1 91 ? -9.786 -3.192 23.969 1.00 98.75 91 PHE A O 1
ATOM 721 N N . MET A 1 92 ? -11.545 -1.999 24.665 1.00 98.75 92 MET A N 1
ATOM 722 C CA . MET A 1 92 ? -11.054 -0.737 24.096 1.00 98.75 92 MET A CA 1
ATOM 723 C C . MET A 1 92 ? -9.741 -0.270 24.744 1.00 98.75 92 MET A C 1
ATOM 725 O O . MET A 1 92 ? -8.900 0.337 24.082 1.00 98.75 92 MET A O 1
ATOM 729 N N . ASN A 1 93 ? -9.521 -0.551 26.033 1.00 98.56 93 ASN A N 1
ATOM 730 C CA . ASN A 1 93 ? -8.232 -0.287 26.680 1.00 98.56 93 ASN A CA 1
ATOM 731 C C . ASN A 1 93 ? -7.117 -1.175 26.121 1.00 98.56 93 ASN A C 1
ATOM 733 O O . ASN A 1 93 ? -6.004 -0.688 25.942 1.00 98.56 93 ASN A O 1
ATOM 737 N N . LYS A 1 94 ? -7.404 -2.446 25.821 1.00 98.69 94 LYS A N 1
ATOM 738 C CA . LYS A 1 94 ? -6.453 -3.354 25.168 1.00 98.69 94 LYS A CA 1
ATOM 739 C C . LYS A 1 94 ? -6.117 -2.890 23.754 1.00 98.69 94 LYS A C 1
ATOM 741 O O . LYS A 1 94 ? -4.934 -2.809 23.449 1.00 98.69 94 LYS A O 1
ATOM 746 N N . VAL A 1 95 ? -7.115 -2.495 22.955 1.00 98.75 95 VAL A N 1
ATOM 747 C CA . VAL A 1 95 ? -6.908 -1.870 21.632 1.00 98.75 95 VAL A CA 1
ATOM 748 C C . VAL A 1 95 ? -5.986 -0.654 21.747 1.00 98.75 95 VAL A C 1
ATOM 750 O O . VAL A 1 95 ? -4.994 -0.549 21.031 1.00 98.75 95 VAL A O 1
ATOM 753 N N . SER A 1 96 ? -6.267 0.253 22.690 1.00 98.75 96 SER A N 1
ATOM 754 C CA . SER A 1 96 ? -5.471 1.473 22.861 1.00 98.75 96 SER A CA 1
ATOM 755 C C . SER A 1 96 ? -4.033 1.190 23.297 1.00 98.75 96 SER A C 1
ATOM 757 O O . SER A 1 96 ? -3.095 1.794 22.782 1.00 98.75 96 SER A O 1
ATOM 759 N N . ALA A 1 97 ? -3.851 0.261 24.239 1.00 98.50 97 ALA A N 1
ATOM 760 C CA . ALA A 1 97 ? -2.538 -0.127 24.743 1.00 98.50 97 ALA A CA 1
ATOM 761 C C . ALA A 1 97 ? -1.693 -0.861 23.696 1.00 98.50 97 ALA A C 1
ATOM 763 O O . ALA A 1 97 ? -0.467 -0.862 23.810 1.00 98.50 97 ALA A O 1
ATOM 764 N N . ASP A 1 98 ? -2.348 -1.487 22.721 1.00 98.06 98 ASP A N 1
ATOM 765 C CA . ASP A 1 98 ? -1.703 -2.191 21.629 1.00 98.06 98 ASP A CA 1
ATOM 766 C C . ASP A 1 98 ? -1.335 -1.254 20.474 1.00 98.06 98 ASP A C 1
ATOM 768 O O . ASP A 1 98 ? -0.158 -0.975 20.248 1.00 98.06 98 ASP A O 1
ATOM 772 N N . ASN A 1 99 ? -2.359 -0.686 19.831 1.00 97.56 99 ASN A N 1
ATOM 773 C CA . ASN A 1 99 ? -2.247 0.016 18.549 1.00 97.56 99 ASN A CA 1
ATOM 774 C C . ASN A 1 99 ? -2.695 1.485 18.610 1.00 97.56 99 ASN A C 1
ATOM 776 O O . ASN A 1 99 ? -2.469 2.245 17.666 1.00 97.56 99 ASN A O 1
ATOM 780 N N . GLY A 1 100 ? -3.337 1.901 19.705 1.00 98.31 100 GLY A N 1
ATOM 781 C CA . GLY A 1 100 ? -3.881 3.249 19.881 1.00 98.31 100 GLY A CA 1
ATOM 782 C C . GLY A 1 100 ? -3.018 4.170 20.746 1.00 98.31 100 GLY A C 1
ATOM 783 O O . GLY A 1 100 ? -1.799 4.032 20.846 1.00 98.31 100 GLY A O 1
ATOM 784 N N . VAL A 1 101 ? -3.661 5.142 21.388 1.00 98.75 101 VAL A N 1
ATOM 785 C CA . VAL A 1 101 ? -3.005 6.244 22.107 1.00 98.75 101 VAL A CA 1
ATOM 786 C C . VAL A 1 101 ? -2.158 5.750 23.281 1.00 98.75 101 VAL A C 1
ATOM 788 O O . VAL A 1 101 ? -1.033 6.218 23.474 1.00 98.75 101 VAL A O 1
ATOM 791 N N . ASP A 1 102 ? -2.652 4.780 24.054 1.00 98.56 102 ASP A N 1
ATOM 792 C CA . ASP A 1 102 ? -1.955 4.284 25.247 1.00 98.56 102 ASP A CA 1
ATOM 793 C C . ASP A 1 102 ? -0.704 3.448 24.910 1.00 98.56 102 ASP A C 1
ATOM 795 O O . ASP A 1 102 ? 0.190 3.312 25.758 1.00 98.56 102 ASP A O 1
ATOM 799 N N . SER A 1 103 ? -0.570 2.963 23.669 1.00 98.31 103 SER A N 1
ATOM 800 C CA . SER A 1 103 ? 0.664 2.341 23.161 1.00 98.31 103 SER A CA 1
ATOM 801 C C . SER A 1 103 ? 1.851 3.318 23.167 1.00 98.31 103 SER A C 1
ATOM 803 O O . SER A 1 103 ? 3.008 2.907 23.283 1.00 98.31 103 SER A O 1
ATOM 805 N N . LYS A 1 104 ? 1.579 4.632 23.122 1.00 98.31 104 LYS A N 1
ATOM 806 C CA . LYS A 1 104 ? 2.576 5.716 23.102 1.00 98.31 104 LYS A CA 1
ATOM 807 C C . LYS A 1 104 ? 2.696 6.446 24.436 1.00 98.31 104 LYS A C 1
ATOM 809 O O . LYS A 1 104 ? 3.163 7.578 24.491 1.00 98.31 104 LYS A O 1
ATOM 814 N N . ARG A 1 105 ? 2.369 5.787 25.552 1.00 97.19 105 ARG A N 1
ATOM 815 C CA . ARG A 1 105 ? 2.430 6.371 26.909 1.00 97.19 105 ARG A CA 1
ATOM 816 C C . ARG A 1 105 ? 3.778 6.976 27.333 1.00 97.19 105 ARG A C 1
ATOM 818 O O . ARG A 1 105 ? 3.828 7.711 28.320 1.00 97.19 105 ARG A O 1
ATOM 825 N N . SER A 1 106 ? 4.870 6.610 26.660 1.00 97.19 106 SER A N 1
ATOM 826 C CA . SER A 1 106 ? 6.217 7.151 26.881 1.00 97.19 106 SER A CA 1
ATOM 827 C C . SER A 1 106 ? 6.474 8.475 26.156 1.00 97.19 106 SER A C 1
ATOM 829 O O . SER A 1 106 ? 7.477 9.125 26.442 1.00 97.19 106 SER A O 1
ATOM 831 N N . HIS A 1 107 ? 5.603 8.874 25.227 1.00 97.75 107 HIS A N 1
ATOM 832 C CA . HIS A 1 107 ? 5.716 10.127 24.488 1.00 97.75 107 HIS A CA 1
ATOM 833 C C . HIS A 1 107 ? 5.385 11.337 25.373 1.00 97.75 107 HIS A C 1
ATOM 835 O O . HIS A 1 107 ? 4.858 11.218 26.486 1.00 97.75 107 HIS A O 1
ATOM 841 N N . LYS A 1 108 ? 5.696 12.537 24.864 1.00 97.81 108 LYS A N 1
ATOM 842 C CA . LYS A 1 108 ? 5.399 13.809 25.534 1.00 97.81 108 LYS A CA 1
ATOM 843 C C . LYS A 1 108 ? 3.903 13.896 25.844 1.00 97.81 108 LYS A C 1
ATOM 845 O O . LYS A 1 108 ? 3.080 13.772 24.945 1.00 97.81 108 LYS A O 1
ATOM 850 N N . LYS A 1 109 ? 3.556 14.126 27.113 1.00 98.25 109 LYS A N 1
ATOM 851 C CA . LYS A 1 109 ? 2.162 14.353 27.517 1.00 98.25 109 LYS A CA 1
ATOM 852 C C . LYS A 1 109 ? 1.652 15.680 26.965 1.00 98.25 109 LYS A C 1
ATOM 854 O O . LYS A 1 109 ? 2.392 16.661 26.960 1.00 98.25 109 LYS A O 1
ATOM 859 N N . CYS A 1 110 ? 0.382 15.716 26.591 1.00 98.50 110 CYS A N 1
ATOM 860 C CA . CYS A 1 110 ? -0.273 16.904 26.061 1.00 98.50 110 CYS A CA 1
ATOM 861 C C . CYS A 1 110 ? -1.726 17.001 26.541 1.00 98.50 110 CYS A C 1
ATOM 863 O O . CYS A 1 110 ? -2.335 16.009 26.948 1.00 98.50 110 CYS A O 1
ATOM 865 N N . SER A 1 111 ? -2.271 18.212 26.509 1.00 98.00 111 SER A N 1
ATOM 866 C CA . SER A 1 111 ? -3.706 18.499 26.656 1.00 98.00 111 SER A CA 1
ATOM 867 C C . SER A 1 111 ? -4.258 19.290 25.461 1.00 98.00 111 SER A C 1
ATOM 869 O O . SER A 1 111 ? -5.467 19.468 25.350 1.00 98.00 111 SER A O 1
ATOM 871 N N . SER A 1 112 ? -3.386 19.776 24.571 1.00 97.62 112 SER A N 1
ATOM 872 C CA . SER A 1 112 ? -3.728 20.403 23.292 1.00 97.62 112 SER A CA 1
ATOM 873 C C . SER A 1 112 ? -2.569 20.284 22.297 1.00 97.62 112 SER A C 1
ATOM 875 O O . SER A 1 112 ? -1.429 20.056 22.705 1.00 97.62 112 SER A O 1
ATOM 877 N N . ASP A 1 113 ? -2.819 20.521 21.008 1.00 97.25 113 ASP A N 1
ATOM 878 C CA . ASP A 1 113 ? -1.772 20.479 19.969 1.00 97.25 113 ASP A CA 1
ATOM 879 C C . ASP A 1 113 ? -0.628 21.473 20.212 1.00 97.25 113 ASP A C 1
ATOM 881 O O . ASP A 1 113 ? 0.512 21.233 19.816 1.00 97.25 113 ASP A O 1
ATOM 885 N N . LYS A 1 114 ? -0.892 22.564 20.943 1.00 97.12 114 LYS A N 1
ATOM 886 C CA . LYS A 1 114 ? 0.142 23.536 21.334 1.00 97.12 114 LYS A CA 1
ATOM 887 C C . LYS A 1 114 ? 1.242 22.905 22.182 1.00 97.12 114 LYS A C 1
ATOM 889 O O . LYS A 1 114 ? 2.386 23.338 22.113 1.00 97.12 114 LYS A O 1
ATOM 894 N N . ASP A 1 115 ? 0.925 21.867 22.951 1.00 97.56 115 ASP A N 1
ATOM 895 C CA . ASP A 1 115 ? 1.925 21.162 23.750 1.00 97.56 115 ASP A CA 1
ATOM 896 C C . ASP A 1 115 ? 2.880 20.342 22.867 1.00 97.56 115 ASP A C 1
ATOM 898 O O . ASP A 1 115 ? 3.984 20.013 23.302 1.00 97.56 115 ASP A O 1
ATOM 902 N N . CYS A 1 116 ? 2.498 20.039 21.624 1.00 97.56 116 CYS A N 1
ATOM 903 C CA . CYS A 1 116 ? 3.282 19.252 20.673 1.00 97.56 116 CYS A CA 1
ATOM 904 C C . CYS A 1 116 ? 4.078 20.114 19.680 1.00 97.56 116 CYS A C 1
ATOM 906 O O . CYS A 1 116 ? 4.961 19.588 19.015 1.00 97.56 116 CYS A O 1
ATOM 908 N N . SER A 1 117 ? 3.865 21.436 19.637 1.00 94.44 117 SER A N 1
ATOM 909 C CA . SER A 1 117 ? 4.447 22.332 18.618 1.00 94.44 117 SER A CA 1
ATOM 910 C C . SER A 1 117 ? 5.978 22.426 18.621 1.00 94.44 117 SER A C 1
ATOM 912 O O . SER A 1 117 ? 6.565 22.961 17.688 1.00 94.44 117 SER A O 1
ATOM 914 N N . SER A 1 118 ? 6.633 21.969 19.692 1.00 95.12 118 SER A N 1
ATOM 915 C CA . SER A 1 118 ? 8.096 21.896 19.773 1.00 95.12 118 SER A CA 1
ATOM 916 C C . SER A 1 118 ? 8.683 20.683 19.045 1.00 95.12 118 SER A C 1
ATOM 918 O O . SER A 1 118 ? 9.901 20.560 18.981 1.00 95.12 118 SER A O 1
ATOM 920 N N . LEU A 1 119 ? 7.843 19.739 18.619 1.00 94.69 119 LEU A N 1
ATOM 921 C CA . LEU A 1 119 ? 8.250 18.526 17.921 1.00 94.69 119 LEU A CA 1
ATOM 922 C C . LEU A 1 119 ? 8.218 18.775 16.411 1.00 94.69 119 LEU A C 1
ATOM 924 O O . LEU A 1 119 ? 7.327 19.453 15.905 1.00 94.69 119 LEU A O 1
ATOM 928 N N . THR A 1 120 ? 9.196 18.225 15.698 1.00 92.06 120 THR A N 1
ATOM 929 C CA . THR A 1 120 ? 9.359 18.377 14.242 1.00 92.06 120 THR A CA 1
ATOM 930 C C . THR A 1 120 ? 9.061 17.072 13.502 1.00 92.06 120 THR A C 1
ATOM 932 O O . THR A 1 120 ? 9.655 16.801 12.467 1.00 92.06 120 THR A O 1
ATOM 935 N N . ASP A 1 121 ? 8.193 16.235 14.069 1.00 91.56 121 ASP A N 1
ATOM 936 C CA . ASP A 1 121 ? 7.886 14.868 13.621 1.00 91.56 121 ASP A CA 1
ATOM 937 C C . ASP A 1 121 ? 6.411 14.690 13.210 1.00 91.56 121 ASP A C 1
ATOM 939 O O . ASP A 1 121 ? 5.904 13.572 13.156 1.00 91.56 121 ASP A O 1
ATOM 943 N N . GLY A 1 122 ? 5.693 15.797 12.984 1.00 94.06 122 GLY A N 1
ATOM 944 C CA . GLY A 1 122 ? 4.277 15.765 12.607 1.00 94.06 122 GLY A CA 1
ATOM 945 C C . GLY A 1 122 ? 3.336 15.298 13.726 1.00 94.06 122 GLY A C 1
ATOM 946 O O . GLY A 1 122 ? 2.223 14.843 13.444 1.00 94.06 122 GLY A O 1
ATOM 947 N N . SER A 1 123 ? 3.765 15.375 14.991 1.00 97.19 123 SER A N 1
ATOM 948 C CA . SER A 1 123 ? 2.942 14.979 16.135 1.00 97.19 123 SER A CA 1
ATOM 949 C C . SER A 1 123 ? 1.720 15.872 16.356 1.00 97.19 123 SER A C 1
ATOM 951 O O . SER A 1 123 ? 1.836 17.093 16.467 1.00 97.19 123 SER A O 1
ATOM 953 N N . ALA A 1 124 ? 0.567 15.237 16.571 1.00 97.88 124 ALA A N 1
ATOM 954 C CA . ALA A 1 124 ? -0.647 15.865 17.094 1.00 97.88 124 ALA A CA 1
ATOM 955 C C . ALA A 1 124 ? -0.919 15.405 18.535 1.00 97.88 124 ALA A C 1
ATOM 957 O O . ALA A 1 124 ? -0.448 14.344 18.960 1.00 97.88 124 ALA A O 1
ATOM 958 N N . CYS A 1 125 ? -1.683 16.187 19.302 1.00 98.44 125 CYS A N 1
ATOM 959 C CA . CYS A 1 125 ? -2.074 15.792 20.648 1.00 98.44 125 CYS A CA 1
ATOM 960 C C . CYS A 1 125 ? -3.221 14.775 20.608 1.00 98.44 125 CYS A C 1
ATOM 962 O O . CYS A 1 125 ? -4.391 15.124 20.458 1.00 98.44 125 CYS A O 1
ATOM 964 N N . ALA A 1 126 ? -2.881 13.502 20.784 1.00 98.44 126 ALA A N 1
ATOM 965 C CA . ALA A 1 126 ? -3.826 12.400 20.761 1.00 98.44 126 ALA A CA 1
ATOM 966 C C . ALA A 1 126 ? -4.453 12.189 22.144 1.00 98.44 126 ALA A C 1
ATOM 968 O O . ALA A 1 126 ? -3.758 11.820 23.094 1.00 98.44 126 ALA A O 1
ATOM 969 N N . ILE A 1 127 ? -5.766 12.401 22.264 1.00 98.38 127 ILE A N 1
ATOM 970 C CA . ILE A 1 127 ? -6.520 12.255 23.517 1.00 98.38 127 ILE A CA 1
ATOM 971 C C . ILE A 1 127 ? -7.651 11.248 23.305 1.00 98.38 127 ILE A C 1
ATOM 973 O O . ILE A 1 127 ? -8.516 11.441 22.453 1.00 98.38 127 ILE A O 1
ATOM 977 N N . ARG A 1 128 ? -7.669 10.182 24.114 1.00 97.94 128 ARG A N 1
ATOM 978 C CA . ARG A 1 128 ? -8.737 9.171 24.073 1.00 97.94 128 ARG A CA 1
ATOM 979 C C . ARG A 1 128 ? -10.092 9.775 24.444 1.00 97.94 128 ARG A C 1
ATOM 981 O O . ARG A 1 128 ? -10.177 10.671 25.289 1.00 97.94 128 ARG A O 1
ATOM 988 N N . ALA A 1 129 ? -11.166 9.216 23.889 1.00 92.94 129 ALA A N 1
ATOM 989 C CA . ALA A 1 129 ? -12.528 9.606 24.239 1.00 92.94 129 ALA A CA 1
ATOM 990 C C . ALA A 1 129 ? -12.757 9.548 25.765 1.00 92.94 129 ALA A C 1
ATOM 992 O O . ALA A 1 129 ? -12.407 8.576 26.438 1.00 92.94 129 ALA A O 1
ATOM 993 N N . GLY A 1 130 ? -13.320 10.621 26.328 1.00 92.06 130 GLY A N 1
ATOM 994 C CA . GLY A 1 130 ? -13.574 10.739 27.769 1.00 92.06 130 GLY A CA 1
ATOM 995 C C . GLY A 1 130 ? -12.341 11.034 28.638 1.00 92.06 130 GLY A C 1
ATOM 996 O O . GLY A 1 130 ? -12.462 11.039 29.865 1.00 92.06 130 GLY A O 1
ATOM 997 N N . LYS A 1 131 ? -11.163 11.286 28.053 1.00 96.38 131 LYS A N 1
ATOM 998 C CA . LYS A 1 131 ? -9.960 11.744 28.769 1.00 96.38 131 LYS A CA 1
ATOM 999 C C . LYS A 1 131 ? -9.718 13.238 28.545 1.00 96.38 131 LYS A C 1
ATOM 1001 O O . LYS A 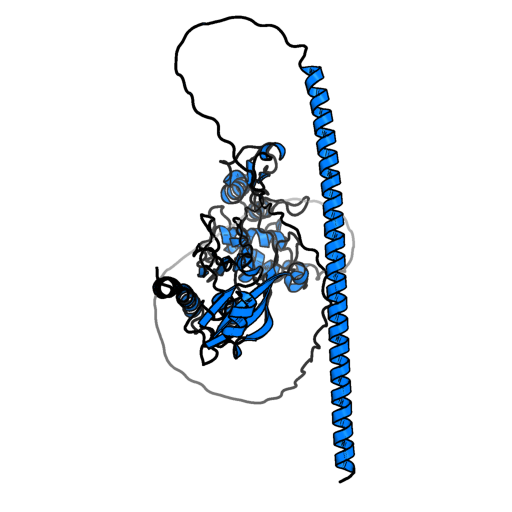1 131 ? -10.234 13.830 27.606 1.00 96.38 131 LYS A O 1
ATOM 1006 N N . SER A 1 132 ? -8.939 13.846 29.440 1.00 96.88 132 SER A N 1
ATOM 1007 C CA . SER A 1 132 ? -8.585 15.275 29.393 1.00 96.88 132 SER A CA 1
ATOM 1008 C C . SER A 1 132 ? -7.133 15.538 28.986 1.00 96.88 132 SER A C 1
ATOM 1010 O O . SER A 1 132 ? -6.733 16.690 28.861 1.00 96.88 132 SER A O 1
ATOM 1012 N N . SER A 1 133 ? -6.326 14.489 28.854 1.00 97.75 133 SER A N 1
ATOM 1013 C CA . SER A 1 133 ? -4.931 14.560 28.434 1.00 97.75 133 SER A CA 1
ATOM 1014 C C . SER A 1 133 ? -4.529 13.261 27.749 1.00 97.75 133 SER A C 1
ATOM 1016 O O . SER A 1 133 ? -5.178 12.225 27.922 1.00 97.75 133 SER A O 1
ATOM 1018 N N . GLY A 1 134 ? -3.459 13.333 26.972 1.00 98.31 134 GLY A N 1
ATOM 1019 C CA . GLY A 1 134 ? -2.916 12.209 26.231 1.00 98.31 134 GLY A CA 1
ATOM 1020 C C . GLY A 1 134 ? -1.467 12.462 25.848 1.00 98.31 134 GLY A C 1
ATOM 1021 O O . GLY A 1 134 ? -0.697 12.961 26.677 1.00 98.31 134 GLY A O 1
ATOM 1022 N N . TYR A 1 135 ? -1.093 12.113 24.620 1.00 98.69 135 TYR A N 1
ATOM 1023 C CA . TYR A 1 135 ? 0.303 12.087 24.186 1.00 98.69 135 TYR A CA 1
ATOM 1024 C C . TYR A 1 135 ? 0.481 12.705 22.797 1.00 98.69 135 TYR A C 1
ATOM 1026 O O . TYR A 1 135 ? -0.401 12.602 21.950 1.00 98.69 135 TYR A O 1
ATOM 1034 N N . CYS A 1 136 ? 1.630 13.334 22.557 1.00 98.62 136 CYS A N 1
ATOM 1035 C CA . CYS A 1 136 ? 2.029 13.787 21.229 1.00 98.62 136 CYS A CA 1
ATOM 1036 C C . CYS A 1 136 ? 2.437 12.576 20.381 1.00 98.62 136 CYS A C 1
ATOM 1038 O O . CYS A 1 136 ? 3.424 11.904 20.699 1.00 98.62 136 CYS A O 1
ATOM 1040 N N . ILE A 1 137 ? 1.659 12.276 19.343 1.00 98.50 137 ILE A N 1
ATOM 1041 C CA . ILE A 1 137 ? 1.838 11.092 18.494 1.00 98.50 137 ILE A CA 1
ATOM 1042 C C . ILE A 1 137 ? 1.964 11.544 17.032 1.00 98.50 137 ILE A C 1
ATOM 1044 O O . ILE A 1 137 ? 1.062 12.252 16.569 1.00 98.50 137 ILE A O 1
ATOM 1048 N N . PRO A 1 138 ? 3.025 11.133 16.305 1.00 97.62 138 PRO A N 1
ATOM 1049 C CA . PRO A 1 138 ? 3.134 11.338 14.863 1.00 97.62 138 PRO A CA 1
ATOM 1050 C C . PRO A 1 138 ? 1.895 10.820 14.139 1.00 97.62 138 PRO A C 1
ATOM 1052 O O . PRO A 1 138 ? 1.459 9.688 14.362 1.00 97.62 138 PRO A O 1
ATOM 1055 N N . THR A 1 139 ? 1.303 11.655 13.291 1.00 96.50 139 THR A N 1
ATOM 1056 C CA . THR A 1 139 ? -0.001 11.355 12.678 1.00 96.50 139 THR A CA 1
ATOM 1057 C C . THR A 1 139 ? 0.051 10.208 11.669 1.00 96.50 139 THR A C 1
ATOM 1059 O O . THR A 1 139 ? -0.963 9.542 11.473 1.00 96.50 139 THR A O 1
ATOM 1062 N N . TRP A 1 140 ? 1.224 9.904 11.111 1.00 95.50 140 TRP A N 1
ATOM 1063 C CA . TRP A 1 140 ? 1.439 8.785 10.191 1.00 95.50 140 TRP A CA 1
ATOM 1064 C C . TRP A 1 140 ? 1.465 7.407 10.873 1.00 95.50 140 TRP A C 1
ATOM 1066 O O . TRP A 1 140 ? 1.303 6.387 10.209 1.00 95.50 140 TRP A O 1
ATOM 1076 N N . PHE A 1 141 ? 1.626 7.336 12.203 1.00 97.69 141 PHE A N 1
ATOM 1077 C CA . PHE A 1 141 ? 1.573 6.053 12.907 1.00 97.69 141 PHE A CA 1
ATOM 1078 C C . PHE A 1 141 ? 0.192 5.405 12.758 1.00 97.69 141 PHE A C 1
ATOM 1080 O O . PHE A 1 141 ? -0.831 6.007 13.092 1.00 97.69 141 PHE A O 1
ATOM 1087 N N . GLY A 1 142 ? 0.181 4.145 12.336 1.00 97.75 142 GLY A N 1
ATOM 1088 C CA . GLY A 1 142 ? -0.999 3.292 12.283 1.00 97.75 142 GLY A CA 1
ATOM 1089 C C . GLY A 1 142 ? -0.636 1.894 11.796 1.00 97.75 142 GLY A C 1
ATOM 1090 O O . GLY A 1 142 ? 0.510 1.464 11.915 1.00 97.75 142 GLY A O 1
ATOM 1091 N N . ILE A 1 143 ? -1.621 1.192 11.250 1.00 98.12 143 ILE A N 1
ATOM 1092 C CA . ILE A 1 143 ? -1.537 -0.210 10.834 1.00 98.12 143 ILE A CA 1
ATOM 1093 C C . ILE A 1 143 ? -1.722 -0.370 9.316 1.00 98.12 143 ILE A C 1
ATOM 1095 O O . ILE A 1 143 ? -2.389 -1.299 8.854 1.00 98.12 143 ILE A O 1
ATOM 1099 N N . CYS A 1 144 ? -1.128 0.525 8.511 1.00 97.62 144 CYS A N 1
ATOM 1100 C CA . CYS A 1 144 ? -1.117 0.398 7.044 1.00 97.62 144 CYS A CA 1
ATOM 1101 C C . CYS A 1 144 ? -0.522 -0.952 6.606 1.00 97.62 144 CYS A C 1
ATOM 1103 O O . CYS A 1 144 ? -1.068 -1.610 5.725 1.00 97.62 144 CYS A O 1
ATOM 1105 N N . HIS A 1 145 ? 0.512 -1.444 7.301 1.00 95.88 145 HIS A N 1
ATOM 1106 C CA . HIS A 1 145 ? 1.104 -2.770 7.076 1.00 95.88 145 HIS A CA 1
ATOM 1107 C C . HIS A 1 145 ? 0.129 -3.931 7.299 1.00 95.88 145 HIS A C 1
ATOM 1109 O O . HIS A 1 145 ? 0.410 -5.035 6.849 1.00 95.88 145 HIS A O 1
ATOM 1115 N N . ALA A 1 146 ? -0.996 -3.716 7.983 1.00 97.94 146 ALA A N 1
ATOM 1116 C CA . ALA A 1 146 ? -1.997 -4.742 8.255 1.00 97.94 146 ALA A CA 1
ATOM 1117 C C . ALA A 1 146 ? -3.265 -4.579 7.407 1.00 97.94 146 ALA A C 1
ATOM 1119 O O . ALA A 1 146 ? -3.790 -5.566 6.889 1.00 97.94 146 ALA A O 1
ATOM 1120 N N . TRP A 1 147 ? -3.729 -3.341 7.198 1.00 98.56 147 TRP A N 1
ATOM 1121 C CA . TRP A 1 147 ? -4.819 -3.059 6.258 1.00 98.56 147 TRP A CA 1
ATOM 1122 C C . TRP A 1 147 ? -4.474 -3.550 4.854 1.00 98.56 147 TRP A C 1
ATOM 1124 O O . TRP A 1 147 ? -5.269 -4.236 4.214 1.00 98.56 147 TRP A O 1
ATOM 1134 N N . THR A 1 148 ? -3.269 -3.250 4.395 1.00 98.06 148 THR A N 1
ATOM 1135 C CA . THR A 1 148 ? -2.843 -3.519 3.032 1.00 98.06 148 THR A CA 1
ATOM 1136 C C . THR A 1 148 ? -2.881 -5.010 2.653 1.00 98.06 148 THR A C 1
ATOM 1138 O O . THR A 1 148 ? -3.569 -5.344 1.684 1.00 98.06 148 THR A O 1
ATOM 1141 N N . PRO A 1 149 ? -2.282 -5.959 3.401 1.00 97.69 149 PRO A N 1
ATOM 1142 C CA . PRO A 1 149 ? -2.463 -7.388 3.126 1.00 97.69 149 PRO A CA 1
ATOM 1143 C C . PRO A 1 149 ? -3.906 -7.871 3.338 1.00 97.69 149 PRO A C 1
ATOM 1145 O O . PRO A 1 149 ? -4.362 -8.724 2.575 1.00 97.69 149 PRO A O 1
ATOM 1148 N N . ALA A 1 150 ? -4.651 -7.330 4.311 1.00 98.44 150 ALA A N 1
ATOM 1149 C CA . ALA A 1 150 ? -6.067 -7.666 4.482 1.00 98.44 150 ALA A CA 1
ATOM 1150 C C . ALA A 1 150 ? -6.885 -7.274 3.239 1.00 98.44 150 ALA A C 1
ATOM 1152 O O . ALA A 1 150 ? -7.748 -8.034 2.804 1.00 98.44 150 ALA A O 1
ATOM 1153 N N . SER A 1 151 ? -6.560 -6.137 2.617 1.00 98.62 151 SER A N 1
ATOM 1154 C CA . SER A 1 151 ? -7.220 -5.644 1.407 1.00 98.62 151 SER A CA 1
ATOM 1155 C C . SER A 1 151 ? -7.021 -6.529 0.182 1.00 98.62 151 SER A C 1
ATOM 1157 O O . SER A 1 151 ? -7.906 -6.613 -0.669 1.00 98.62 151 SER A O 1
ATOM 1159 N N . ILE A 1 152 ? -5.876 -7.209 0.119 1.00 98.25 152 ILE A N 1
ATOM 1160 C CA . ILE A 1 152 ? -5.510 -8.131 -0.957 1.00 98.25 152 ILE A CA 1
ATOM 1161 C C . ILE A 1 152 ? -6.152 -9.503 -0.724 1.00 98.25 152 ILE A C 1
ATOM 1163 O O . ILE A 1 152 ? -6.696 -10.109 -1.645 1.00 98.25 152 ILE A O 1
ATOM 1167 N N . MET A 1 153 ? -6.072 -10.007 0.509 1.00 97.56 153 MET A N 1
ATOM 1168 C CA . MET A 1 153 ? -6.404 -11.397 0.824 1.00 97.56 153 MET A CA 1
ATOM 1169 C C . MET A 1 153 ? -7.884 -11.606 1.152 1.00 97.56 153 MET A C 1
ATOM 1171 O O . MET A 1 153 ? -8.427 -12.691 0.921 1.00 97.56 153 MET A O 1
ATOM 1175 N N . GLU A 1 154 ? -8.554 -10.601 1.711 1.00 98.25 154 GLU A N 1
ATOM 1176 C CA . GLU A 1 154 ? -9.944 -10.698 2.148 1.00 98.25 154 GLU A CA 1
ATOM 1177 C C . GLU A 1 154 ? -10.889 -10.075 1.128 1.00 98.25 154 GLU A C 1
ATOM 1179 O O . GLU A 1 154 ? -10.649 -8.993 0.597 1.00 98.25 154 GLU A O 1
ATOM 1184 N N . THR A 1 155 ? -12.006 -10.753 0.864 1.00 98.38 155 THR A N 1
ATOM 1185 C CA . THR A 1 155 ? -13.052 -10.185 0.010 1.00 98.38 155 THR A CA 1
ATOM 1186 C C . THR A 1 155 ? -13.674 -8.981 0.705 1.00 98.38 155 THR A C 1
ATOM 1188 O O . THR A 1 155 ? -14.014 -9.053 1.884 1.00 98.38 155 THR A O 1
ATOM 1191 N N . GLU A 1 156 ? -13.844 -7.884 -0.032 1.00 98.75 156 GLU A N 1
ATOM 1192 C CA . GLU A 1 156 ? -14.371 -6.646 0.536 1.00 98.75 156 GLU A CA 1
ATOM 1193 C C . GLU A 1 156 ? -15.778 -6.845 1.139 1.00 98.75 156 GLU A C 1
ATOM 1195 O O . GLU A 1 156 ? -16.667 -7.350 0.438 1.00 98.75 156 GLU A O 1
ATOM 1200 N N . PRO A 1 157 ? -16.023 -6.417 2.394 1.00 98.69 157 PRO A N 1
ATOM 1201 C CA . PRO A 1 157 ? -17.373 -6.372 2.949 1.00 98.69 157 PRO A CA 1
ATOM 1202 C C . PRO A 1 157 ? -18.256 -5.398 2.154 1.00 98.69 157 PRO A C 1
ATOM 1204 O O . PRO A 1 157 ? -17.828 -4.297 1.810 1.00 98.69 157 PRO A O 1
ATOM 1207 N N . LYS A 1 158 ? -19.501 -5.789 1.853 1.00 97.62 158 LYS A N 1
ATOM 1208 C CA . LYS A 1 158 ? -20.385 -5.037 0.938 1.00 97.62 158 LYS A CA 1
ATOM 1209 C C . LYS A 1 158 ? -21.573 -4.391 1.627 1.00 97.62 158 LYS A C 1
ATOM 1211 O O . LYS A 1 158 ? -21.889 -3.238 1.344 1.00 97.62 158 LYS A O 1
ATOM 1216 N N . CYS A 1 159 ? -22.230 -5.135 2.511 1.00 97.94 159 CYS A N 1
ATOM 1217 C CA . CYS A 1 159 ? -23.459 -4.719 3.177 1.00 97.94 159 CYS A CA 1
ATOM 1218 C C . CYS A 1 159 ? -23.310 -4.760 4.705 1.00 97.94 159 CYS A C 1
ATOM 1220 O O . CYS A 1 159 ? -22.557 -5.597 5.211 1.00 97.94 159 CYS A O 1
ATOM 1222 N N . PRO A 1 160 ? -24.041 -3.919 5.456 1.00 98.38 160 PRO A N 1
ATOM 1223 C CA . PRO A 1 160 ? -24.090 -4.037 6.906 1.00 98.38 160 PRO A CA 1
ATOM 1224 C C . PRO A 1 160 ? -24.611 -5.408 7.360 1.00 98.38 160 PRO A C 1
ATOM 1226 O O . PRO A 1 160 ? -25.444 -6.017 6.683 1.00 98.38 160 PRO A O 1
ATOM 1229 N N . VAL A 1 161 ? -24.131 -5.875 8.511 1.00 98.38 161 VAL A N 1
ATOM 1230 C CA . VAL A 1 161 ? -24.519 -7.147 9.138 1.00 98.38 161 VAL A CA 1
ATOM 1231 C C . VAL A 1 161 ? -24.902 -6.905 10.588 1.00 98.38 161 VAL A C 1
ATOM 1233 O O . VAL A 1 161 ? -24.164 -6.257 11.327 1.00 98.38 161 VAL A O 1
ATOM 1236 N N . THR A 1 162 ? -26.020 -7.466 11.031 1.00 98.38 162 THR A N 1
ATOM 1237 C CA . THR A 1 162 ? -26.436 -7.430 12.431 1.00 98.38 162 THR A CA 1
ATOM 1238 C C . THR A 1 162 ? -26.093 -8.747 13.126 1.00 98.38 162 THR A C 1
ATOM 1240 O O . THR A 1 162 ? -26.528 -9.830 12.733 1.00 98.38 162 THR A O 1
ATOM 1243 N N . HIS A 1 163 ? -25.343 -8.668 14.223 1.00 98.00 163 HIS A N 1
ATOM 1244 C CA . HIS A 1 163 ? -25.036 -9.804 15.085 1.00 98.00 163 HIS A CA 1
ATOM 1245 C C . HIS A 1 163 ? -25.310 -9.448 16.545 1.00 98.00 163 HIS A C 1
ATOM 1247 O O . HIS A 1 163 ? -24.856 -8.417 17.032 1.00 98.00 163 HIS A O 1
ATOM 1253 N N . ASN A 1 164 ? -26.095 -10.284 17.233 1.00 97.81 164 ASN A N 1
ATOM 1254 C CA . ASN A 1 164 ? -26.477 -10.100 18.640 1.00 97.81 164 ASN A CA 1
ATOM 1255 C C . ASN A 1 164 ? -26.993 -8.683 18.967 1.00 97.81 164 ASN A C 1
ATOM 1257 O O . ASN A 1 164 ? -26.688 -8.117 20.011 1.00 97.81 164 ASN A O 1
ATOM 1261 N N . GLY A 1 165 ? -27.791 -8.109 18.059 1.00 97.31 165 GLY A N 1
ATOM 1262 C CA . GLY A 1 165 ? -28.394 -6.781 18.221 1.00 97.31 165 GLY A CA 1
ATOM 1263 C C . GLY A 1 165 ? -27.484 -5.599 17.868 1.00 97.31 165 GLY A C 1
ATOM 1264 O O . GLY A 1 165 ? -27.941 -4.461 17.937 1.00 97.31 165 GLY A O 1
ATOM 1265 N N . VAL A 1 166 ? -26.239 -5.843 17.452 1.00 98.56 166 VAL A N 1
ATOM 1266 C CA . VAL A 1 166 ? -25.286 -4.814 17.013 1.00 98.56 166 VAL A CA 1
ATOM 1267 C C . VAL A 1 166 ? -25.135 -4.867 15.499 1.00 98.56 166 VAL A C 1
ATOM 1269 O O . VAL A 1 166 ? -24.934 -5.941 14.939 1.00 98.56 166 VAL A O 1
ATOM 1272 N N . THR A 1 167 ? -25.222 -3.714 14.834 1.00 98.50 167 THR A N 1
ATOM 1273 C CA . THR A 1 167 ? -24.990 -3.610 13.386 1.00 98.50 167 THR A CA 1
ATOM 1274 C C . THR A 1 167 ? -23.553 -3.191 13.108 1.00 98.50 167 THR A C 1
ATOM 1276 O O . THR A 1 167 ? -23.084 -2.182 13.633 1.00 98.50 167 THR A O 1
ATOM 1279 N N . PHE A 1 168 ? -22.883 -3.970 12.267 1.00 98.81 168 PHE A N 1
ATOM 1280 C CA . PHE A 1 168 ? -21.556 -3.720 11.727 1.00 98.81 168 PHE A CA 1
ATOM 1281 C C . PHE A 1 168 ? -21.702 -3.265 10.280 1.00 98.81 168 PHE A C 1
ATOM 1283 O O . PHE A 1 168 ? -22.184 -4.024 9.440 1.00 98.81 168 PHE A O 1
ATOM 1290 N N . HIS A 1 169 ? -21.291 -2.041 9.982 1.00 98.62 169 HIS A N 1
ATOM 1291 C CA . HIS A 1 169 ? -21.147 -1.559 8.612 1.00 98.62 169 HIS A CA 1
ATOM 1292 C C . HIS A 1 169 ? -19.891 -2.156 7.965 1.00 98.62 169 HIS A C 1
ATOM 1294 O O . HIS A 1 169 ? -18.980 -2.589 8.681 1.00 98.62 169 HIS A O 1
ATOM 1300 N N . PRO A 1 170 ? -19.785 -2.155 6.625 1.00 98.81 170 PRO A N 1
ATOM 1301 C CA . PRO A 1 170 ? -18.571 -2.584 5.935 1.00 98.81 170 PRO A CA 1
ATOM 1302 C C . PRO A 1 170 ? -17.287 -1.950 6.482 1.00 98.81 170 PRO A C 1
ATOM 1304 O O . PRO A 1 170 ? -16.300 -2.654 6.678 1.00 98.81 170 PRO A O 1
ATOM 1307 N N . MET A 1 171 ? -17.307 -0.657 6.807 1.00 98.81 171 MET A N 1
ATOM 1308 C CA . MET A 1 171 ? -16.168 0.045 7.402 1.00 98.81 171 MET A CA 1
ATOM 1309 C C . MET A 1 171 ? -15.789 -0.480 8.797 1.00 98.81 171 MET A C 1
ATOM 1311 O O . MET A 1 171 ? -14.602 -0.570 9.103 1.00 98.81 171 MET A O 1
ATOM 1315 N N . ASP A 1 172 ? -16.756 -0.904 9.624 1.00 98.88 172 ASP A N 1
ATOM 1316 C CA . ASP A 1 172 ? -16.445 -1.550 10.908 1.00 98.88 172 ASP A CA 1
ATOM 1317 C C . ASP A 1 172 ? -15.706 -2.874 10.682 1.00 98.88 172 ASP A C 1
ATOM 1319 O O . ASP A 1 172 ? -14.729 -3.173 11.364 1.00 98.88 172 ASP A O 1
ATOM 1323 N N . LEU A 1 173 ? -16.138 -3.661 9.693 1.00 98.94 173 LEU A N 1
ATOM 1324 C CA . LEU A 1 173 ? -15.510 -4.943 9.370 1.00 98.94 173 LEU A CA 1
ATOM 1325 C C . LEU A 1 173 ? -14.111 -4.765 8.775 1.00 98.94 173 LEU A C 1
ATOM 1327 O O . LEU A 1 173 ? -13.222 -5.542 9.118 1.00 98.94 173 LEU A O 1
ATOM 1331 N N . LYS A 1 174 ? -13.899 -3.721 7.958 1.00 98.94 174 LYS A N 1
ATOM 1332 C CA . LYS A 1 174 ? -12.566 -3.301 7.489 1.00 98.94 174 LYS A CA 1
ATOM 1333 C C . LYS A 1 174 ? -11.647 -2.951 8.666 1.00 98.94 174 LYS A C 1
ATOM 1335 O O . LYS A 1 174 ? -10.473 -3.294 8.627 1.00 98.94 174 LYS A O 1
ATOM 1340 N N . ALA A 1 175 ? -12.171 -2.343 9.730 1.00 98.94 175 ALA A N 1
ATOM 1341 C CA . ALA A 1 175 ? -11.401 -2.059 10.943 1.00 98.94 175 ALA A CA 1
ATOM 1342 C C . ALA A 1 175 ? -10.958 -3.333 11.660 1.00 98.94 175 ALA A C 1
ATOM 1344 O O . ALA A 1 175 ? -9.772 -3.539 11.910 1.00 98.94 175 ALA A O 1
ATOM 1345 N N . LEU A 1 176 ? -11.922 -4.207 11.954 1.00 98.94 176 LEU A N 1
ATOM 1346 C CA . LEU A 1 176 ? -11.675 -5.428 12.714 1.00 98.94 176 LEU A CA 1
ATOM 1347 C C . LEU A 1 176 ? -10.716 -6.364 11.974 1.00 98.94 176 LEU A C 1
ATOM 1349 O O . LEU A 1 176 ? -9.826 -6.940 12.591 1.00 98.94 176 LEU A O 1
ATOM 1353 N N . ILE A 1 177 ? -10.865 -6.508 10.656 1.00 98.88 177 ILE A N 1
ATOM 1354 C CA . ILE A 1 177 ? -9.983 -7.384 9.885 1.00 98.88 177 ILE A CA 1
ATOM 1355 C C . ILE A 1 177 ? -8.566 -6.822 9.755 1.00 98.88 177 ILE A C 1
ATOM 1357 O O . ILE A 1 177 ? -7.616 -7.592 9.854 1.00 98.88 177 ILE A O 1
ATOM 1361 N N . SER A 1 178 ? -8.397 -5.503 9.614 1.00 98.81 178 SER A N 1
ATOM 1362 C CA . SER A 1 178 ? -7.064 -4.889 9.626 1.00 98.81 178 SER A CA 1
ATOM 1363 C C . SER A 1 178 ? -6.352 -5.129 10.961 1.00 98.81 178 SER A C 1
ATOM 1365 O O . SER A 1 178 ? -5.196 -5.537 10.965 1.00 98.81 178 SER A O 1
ATOM 1367 N N . ASP A 1 179 ? -7.039 -4.962 12.094 1.00 98.56 179 ASP A N 1
ATOM 1368 C CA . ASP A 1 179 ? -6.440 -5.182 13.421 1.00 98.56 179 ASP A CA 1
ATOM 1369 C C . ASP A 1 179 ? -6.141 -6.675 13.697 1.00 98.56 179 ASP A C 1
ATOM 1371 O O . ASP A 1 179 ? -5.136 -7.008 14.326 1.00 98.56 179 ASP A O 1
ATOM 1375 N N . ILE A 1 180 ? -6.928 -7.607 13.131 1.00 98.62 180 ILE A N 1
ATOM 1376 C CA . ILE A 1 180 ? -6.566 -9.038 13.101 1.00 98.62 180 ILE A CA 1
ATOM 1377 C C . ILE A 1 180 ? -5.219 -9.245 12.396 1.00 98.62 180 ILE A C 1
ATOM 1379 O O . ILE A 1 180 ? -4.384 -9.984 12.913 1.00 98.62 180 ILE A O 1
ATOM 1383 N N . TYR A 1 181 ? -5.018 -8.652 11.214 1.00 98.31 181 TYR A N 1
ATOM 1384 C CA . TYR A 1 181 ? -3.786 -8.837 10.437 1.00 98.31 181 TYR A CA 1
ATOM 1385 C C . TYR A 1 181 ? -2.561 -8.230 11.134 1.00 98.31 181 TYR A C 1
ATOM 1387 O O . TYR A 1 181 ? -1.465 -8.754 10.957 1.00 98.31 181 TYR A O 1
ATOM 1395 N N . ASP A 1 182 ? -2.743 -7.196 11.960 1.00 97.88 182 ASP A N 1
ATOM 1396 C CA . ASP A 1 182 ? -1.686 -6.644 12.814 1.00 97.88 182 ASP A CA 1
ATOM 1397 C C . ASP A 1 182 ? -1.341 -7.599 13.970 1.00 97.88 182 ASP A C 1
ATOM 1399 O O . ASP A 1 182 ? -0.180 -7.934 14.208 1.00 97.88 182 ASP A O 1
ATOM 1403 N N . GLY A 1 183 ? -2.367 -8.106 14.659 1.00 95.50 183 GLY A N 1
ATOM 1404 C CA . GLY A 1 183 ? -2.200 -8.995 15.807 1.00 95.50 183 GLY A CA 1
ATOM 1405 C C . GLY A 1 183 ? -1.848 -10.448 15.458 1.00 95.50 183 GLY A C 1
ATOM 1406 O O . GLY A 1 183 ? -1.540 -11.231 16.364 1.00 95.50 183 GLY A O 1
ATOM 1407 N N . ALA A 1 184 ? -1.919 -10.839 14.183 1.00 93.88 184 ALA A N 1
ATOM 1408 C CA . ALA A 1 184 ? -1.665 -12.195 13.704 1.00 93.88 184 ALA A CA 1
ATOM 1409 C C . ALA A 1 184 ? -0.239 -12.370 13.163 1.00 93.88 184 ALA A C 1
ATOM 1411 O O . ALA A 1 184 ? 0.321 -11.509 12.495 1.00 93.88 184 ALA A O 1
ATOM 1412 N N . SER A 1 185 ? 0.339 -13.558 13.364 1.00 89.25 185 SER A N 1
ATOM 1413 C CA . SER A 1 185 ? 1.589 -13.924 12.690 1.00 89.25 185 SER A CA 1
ATOM 1414 C C . SER A 1 185 ? 1.288 -14.410 11.272 1.00 89.25 185 SER A C 1
ATOM 1416 O O . SER A 1 185 ? 0.954 -15.578 11.063 1.00 89.25 185 SER A O 1
ATOM 1418 N N . VAL A 1 186 ? 1.384 -13.502 10.299 1.00 88.31 186 VAL A N 1
ATOM 1419 C CA . VAL A 1 186 ? 1.214 -13.812 8.875 1.00 88.31 186 VAL A CA 1
ATOM 1420 C C . VAL A 1 186 ? 2.592 -13.921 8.214 1.00 88.31 186 VAL A C 1
ATOM 1422 O O . VAL A 1 186 ? 3.334 -12.940 8.187 1.00 88.31 186 VAL A O 1
ATOM 1425 N N . PRO A 1 187 ? 2.984 -15.094 7.685 1.00 89.94 187 PRO A N 1
ATOM 1426 C CA . PRO A 1 187 ? 4.266 -15.231 7.007 1.00 89.94 187 PRO A CA 1
ATOM 1427 C C . PRO A 1 187 ? 4.252 -14.460 5.683 1.00 89.94 187 PRO A C 1
ATOM 1429 O O . PRO A 1 187 ? 3.300 -14.571 4.911 1.00 89.94 187 PRO A O 1
ATOM 1432 N N . THR A 1 188 ? 5.326 -13.730 5.388 1.00 93.00 188 THR A N 1
ATOM 1433 C CA . THR A 1 188 ? 5.454 -12.897 4.183 1.00 93.00 188 THR A CA 1
ATOM 1434 C C . THR A 1 188 ? 6.543 -13.413 3.242 1.00 93.00 188 THR A C 1
ATOM 1436 O O . THR A 1 188 ? 7.433 -14.181 3.631 1.00 93.00 188 THR A O 1
ATOM 1439 N N . VAL A 1 189 ? 6.451 -13.033 1.970 1.00 91.62 189 VAL A N 1
ATOM 1440 C CA . VAL A 1 189 ? 7.602 -12.953 1.062 1.00 91.62 189 VAL A CA 1
ATOM 1441 C C . VAL A 1 189 ? 8.011 -11.489 1.035 1.00 91.62 189 VAL A C 1
ATOM 1443 O O . VAL A 1 189 ? 7.188 -10.655 0.680 1.00 91.62 189 VAL A O 1
ATOM 1446 N N . PHE A 1 190 ? 9.238 -11.191 1.457 1.00 87.81 190 PHE A N 1
ATOM 1447 C CA . PHE A 1 190 ? 9.772 -9.831 1.519 1.00 87.81 190 PHE A CA 1
ATOM 1448 C C . PHE A 1 190 ? 11.016 -9.730 0.632 1.00 87.81 190 PHE A C 1
ATOM 1450 O O . PHE A 1 190 ? 11.913 -10.586 0.714 1.00 87.81 190 PHE A O 1
ATOM 1457 N N . THR A 1 191 ? 11.036 -8.706 -0.210 1.00 82.50 191 THR A N 1
ATOM 1458 C CA . THR A 1 191 ? 12.057 -8.424 -1.226 1.00 82.50 191 THR A CA 1
ATOM 1459 C C . THR A 1 191 ? 12.401 -6.939 -1.200 1.00 82.50 191 THR A C 1
ATOM 1461 O O . THR A 1 191 ? 11.517 -6.122 -0.942 1.00 82.50 191 THR A O 1
ATOM 1464 N N . GLY A 1 192 ? 13.663 -6.603 -1.448 1.00 73.75 192 GLY A N 1
ATOM 1465 C CA . GLY A 1 192 ? 14.223 -5.313 -1.048 1.00 73.75 192 GLY A CA 1
ATOM 1466 C C . GLY A 1 192 ? 14.642 -5.294 0.425 1.00 73.75 192 GLY A C 1
ATOM 1467 O O . GLY A 1 192 ? 14.424 -6.243 1.195 1.00 73.75 192 GLY A O 1
ATOM 1468 N N . THR A 1 193 ? 15.297 -4.212 0.809 1.00 66.19 193 THR A N 1
ATOM 1469 C CA . THR A 1 193 ? 15.688 -3.891 2.182 1.00 66.19 193 THR A CA 1
ATOM 1470 C C . THR A 1 193 ? 14.880 -2.666 2.623 1.00 66.19 193 THR A C 1
ATOM 1472 O O . THR A 1 193 ? 13.941 -2.249 1.964 1.00 66.19 193 THR A O 1
ATOM 1475 N N . ARG A 1 194 ? 15.108 -2.167 3.834 1.00 65.00 194 ARG A N 1
ATOM 1476 C CA . ARG A 1 194 ? 14.506 -0.912 4.276 1.00 65.00 194 ARG A CA 1
ATOM 1477 C C . ARG A 1 194 ? 15.606 0.110 4.467 1.00 65.00 194 ARG A C 1
ATOM 1479 O O . ARG A 1 194 ? 16.535 -0.147 5.250 1.00 65.00 194 ARG A O 1
ATOM 1486 N N . PHE A 1 195 ? 15.442 1.297 3.897 1.00 64.81 195 PHE A N 1
ATOM 1487 C CA . PHE A 1 195 ? 16.222 2.450 4.308 1.00 64.81 195 PHE A CA 1
ATOM 1488 C C . PHE A 1 195 ? 15.688 2.986 5.645 1.00 64.81 195 PHE A C 1
ATOM 1490 O O . PHE A 1 195 ? 14.572 3.471 5.766 1.00 64.81 195 PHE A O 1
ATOM 1497 N N . ASN A 1 196 ? 16.477 2.867 6.715 1.00 60.12 196 ASN A N 1
ATOM 1498 C CA . ASN A 1 196 ? 16.077 3.347 8.048 1.00 60.12 196 ASN A CA 1
ATOM 1499 C C . ASN A 1 196 ? 16.604 4.769 8.344 1.00 60.12 196 ASN A C 1
ATOM 1501 O O . ASN A 1 196 ? 16.703 5.156 9.511 1.00 60.12 196 ASN A O 1
ATOM 1505 N N . GLY A 1 197 ? 16.988 5.527 7.308 1.00 60.38 197 GLY A N 1
ATOM 1506 C CA . GLY A 1 197 ? 17.801 6.739 7.436 1.00 60.38 197 GLY A CA 1
ATOM 1507 C C . GLY A 1 197 ? 19.277 6.433 7.741 1.00 60.38 197 GLY A C 1
ATOM 1508 O O . GLY A 1 197 ? 19.632 5.326 8.150 1.00 60.38 197 GLY A O 1
ATOM 1509 N N . GLY A 1 198 ? 20.169 7.412 7.557 1.00 59.94 198 GLY A N 1
ATOM 1510 C CA . GLY A 1 198 ? 21.597 7.223 7.830 1.00 59.94 198 GLY A CA 1
ATOM 1511 C C . GLY A 1 198 ? 22.512 8.200 7.101 1.00 59.94 198 GLY A C 1
ATOM 1512 O O . GLY A 1 198 ? 22.050 9.155 6.486 1.00 59.94 198 GLY A O 1
ATOM 1513 N N . ALA A 1 199 ? 23.824 7.964 7.212 1.00 62.75 199 ALA A N 1
ATOM 1514 C CA . ALA A 1 199 ? 24.805 8.672 6.401 1.00 62.75 199 ALA A CA 1
ATOM 1515 C C . ALA A 1 199 ? 24.684 8.177 4.963 1.00 62.75 199 ALA A C 1
ATOM 1517 O O . ALA A 1 199 ? 24.926 7.002 4.692 1.00 62.75 199 ALA A O 1
ATOM 1518 N N . ASP A 1 200 ? 24.323 9.089 4.081 1.00 71.75 200 ASP A N 1
ATOM 1519 C CA . ASP A 1 200 ? 24.268 8.851 2.659 1.00 71.75 200 ASP A CA 1
ATOM 1520 C C . ASP A 1 200 ? 24.797 10.082 1.911 1.00 71.75 200 ASP A C 1
ATOM 1522 O O . ASP A 1 200 ? 24.850 11.190 2.456 1.00 71.75 200 ASP A O 1
ATOM 1526 N N . SER A 1 201 ? 25.290 9.851 0.704 1.00 74.19 201 SER A N 1
ATOM 1527 C CA . SER A 1 201 ? 25.810 10.858 -0.205 1.00 74.19 201 SER A CA 1
ATOM 1528 C C . SER A 1 201 ? 25.678 10.337 -1.622 1.00 74.19 201 SER A C 1
ATOM 1530 O O . SER A 1 201 ? 26.011 9.177 -1.872 1.00 74.19 201 SER A O 1
ATOM 1532 N N . GLU A 1 202 ? 25.303 11.206 -2.538 1.00 73.00 202 GLU A N 1
ATOM 1533 C CA . GLU A 1 202 ? 25.320 10.909 -3.961 1.00 73.00 202 GLU A CA 1
ATOM 1534 C C . GLU A 1 202 ? 26.755 10.979 -4.502 1.00 73.00 202 GLU A C 1
ATOM 1536 O O . GLU A 1 202 ? 27.593 11.762 -4.027 1.00 73.00 202 GLU A O 1
ATOM 1541 N N . ASP A 1 203 ? 27.064 10.138 -5.487 1.00 72.12 203 ASP A N 1
ATOM 1542 C CA . ASP A 1 203 ? 28.236 10.350 -6.328 1.00 72.12 203 ASP A CA 1
ATOM 1543 C C . ASP A 1 203 ? 27.975 11.437 -7.389 1.00 72.12 203 ASP A C 1
ATOM 1545 O O . ASP A 1 203 ? 26.932 12.084 -7.412 1.00 72.12 203 ASP A O 1
ATOM 1549 N N . GLU A 1 204 ? 28.951 11.697 -8.263 1.00 72.31 204 GLU A N 1
ATOM 1550 C CA . GLU A 1 204 ? 28.836 12.757 -9.279 1.00 72.31 204 GLU A CA 1
ATOM 1551 C C . GLU A 1 204 ? 27.734 12.510 -10.334 1.00 72.31 204 GLU A C 1
ATOM 1553 O O . GLU A 1 204 ? 27.490 13.385 -11.165 1.00 72.31 204 GLU A O 1
ATOM 1558 N N . TYR A 1 205 ? 27.070 11.350 -10.291 1.00 67.38 205 TYR A N 1
ATOM 1559 C CA . TYR A 1 205 ? 26.019 10.928 -11.214 1.00 67.38 205 TYR A CA 1
ATOM 1560 C C . TYR A 1 205 ? 24.657 10.726 -10.528 1.00 67.38 205 TYR A C 1
ATOM 1562 O O . TYR A 1 205 ? 23.765 10.168 -11.160 1.00 67.38 205 TYR A O 1
ATOM 1570 N N . GLY A 1 206 ? 24.497 11.160 -9.270 1.00 64.25 206 GLY A N 1
ATOM 1571 C CA . GLY A 1 206 ? 23.249 11.038 -8.494 1.00 64.25 206 GLY A CA 1
ATOM 1572 C C . GLY A 1 206 ? 23.142 9.746 -7.680 1.00 64.25 206 GLY A C 1
ATOM 1573 O O . GLY A 1 206 ? 22.350 9.644 -6.758 1.00 64.25 206 GLY A O 1
ATOM 1574 N N . ARG A 1 207 ? 24.022 8.763 -7.903 1.00 70.31 207 ARG A N 1
ATOM 1575 C CA . ARG A 1 207 ? 23.877 7.462 -7.246 1.00 70.31 207 ARG A CA 1
ATOM 1576 C C . ARG A 1 207 ? 24.160 7.550 -5.748 1.00 70.31 207 ARG A C 1
ATOM 1578 O O . ARG A 1 207 ? 25.302 7.783 -5.337 1.00 70.31 207 ARG A O 1
ATOM 1585 N N . HIS A 1 208 ? 23.164 7.207 -4.937 1.00 71.38 208 HIS A N 1
ATOM 1586 C CA . HIS A 1 208 ? 23.292 7.107 -3.483 1.00 71.38 208 HIS A CA 1
ATOM 1587 C C . HIS A 1 208 ? 24.367 6.109 -3.053 1.00 71.38 208 HIS A C 1
ATOM 1589 O O . HIS A 1 208 ? 24.491 5.006 -3.591 1.00 71.38 208 HIS A O 1
ATOM 1595 N N . SER A 1 209 ? 25.150 6.461 -2.037 1.00 67.88 209 SER A N 1
ATOM 1596 C CA . SER A 1 209 ? 26.191 5.610 -1.450 1.00 67.88 209 SER A CA 1
ATOM 1597 C C . SER A 1 209 ? 25.627 4.443 -0.634 1.00 67.88 209 SER A C 1
ATOM 1599 O O . SER A 1 209 ? 26.251 3.375 -0.572 1.00 67.88 209 SER A O 1
ATOM 1601 N N . SER A 1 210 ? 24.446 4.624 -0.046 1.00 61.22 210 SER A N 1
ATOM 1602 C CA . SER A 1 210 ? 23.764 3.659 0.805 1.00 61.22 210 SER A CA 1
ATOM 1603 C C . SER A 1 210 ? 23.189 2.494 -0.003 1.00 61.22 210 SER A C 1
ATOM 1605 O O . SER A 1 210 ? 22.326 2.678 -0.855 1.00 61.22 210 SER A O 1
ATOM 1607 N N . GLU A 1 211 ? 23.629 1.268 0.300 1.00 65.88 211 GLU A N 1
ATOM 1608 C CA . GLU A 1 211 ? 23.058 0.041 -0.283 1.00 65.88 211 GLU A CA 1
ATOM 1609 C C . GLU A 1 211 ? 21.562 -0.097 -0.000 1.00 65.88 211 GLU A C 1
ATOM 1611 O O . GLU A 1 211 ? 20.840 -0.559 -0.867 1.00 65.88 211 GLU A O 1
ATOM 1616 N N . SER A 1 212 ? 21.093 0.333 1.176 1.00 63.59 212 SER A N 1
ATOM 1617 C CA . SER A 1 212 ? 19.670 0.293 1.523 1.00 63.59 212 SER A CA 1
ATOM 1618 C C . SER A 1 212 ? 18.841 1.392 0.859 1.00 63.59 212 SER A C 1
ATOM 1620 O O . SER A 1 212 ? 17.630 1.324 0.931 1.00 63.59 212 SER A O 1
ATOM 1622 N N . TYR A 1 213 ? 19.463 2.413 0.259 1.00 64.81 213 TYR A N 1
ATOM 1623 C CA . TYR A 1 213 ? 18.729 3.401 -0.545 1.00 64.81 213 TYR A CA 1
ATOM 1624 C C . TYR A 1 213 ? 18.581 2.904 -1.984 1.00 64.81 213 TYR A C 1
ATOM 1626 O O . TYR A 1 213 ? 17.520 2.983 -2.575 1.00 64.81 213 TYR A O 1
ATOM 1634 N N . ARG A 1 214 ? 19.626 2.262 -2.514 1.00 66.94 214 ARG A N 1
ATOM 1635 C CA . ARG A 1 214 ? 19.611 1.651 -3.852 1.00 66.94 214 ARG A CA 1
ATOM 1636 C C . ARG A 1 214 ? 18.820 0.337 -3.945 1.00 66.94 214 ARG A C 1
ATOM 1638 O O . ARG A 1 214 ? 18.860 -0.316 -4.986 1.00 66.94 214 ARG A O 1
ATOM 1645 N N . ASP A 1 215 ? 18.191 -0.105 -2.855 1.00 64.38 215 ASP A N 1
ATOM 1646 C CA . ASP A 1 215 ? 17.953 -1.533 -2.622 1.00 64.38 215 ASP A CA 1
ATOM 1647 C C . ASP A 1 215 ? 16.874 -2.164 -3.507 1.00 64.38 215 ASP A C 1
ATOM 1649 O O . ASP A 1 215 ? 16.962 -3.358 -3.827 1.00 64.38 215 ASP A O 1
ATOM 1653 N N . LEU A 1 216 ? 15.913 -1.369 -3.984 1.00 81.44 216 LEU A N 1
ATOM 1654 C CA . LEU A 1 216 ? 14.964 -1.835 -4.977 1.00 81.44 216 LEU A CA 1
ATOM 1655 C C . LEU A 1 216 ? 15.479 -1.520 -6.375 1.00 81.44 216 LEU A C 1
ATOM 1657 O O . LEU A 1 216 ? 15.142 -0.506 -6.983 1.00 81.44 216 LEU A O 1
ATOM 1661 N N . ASN A 1 217 ? 16.277 -2.437 -6.918 1.00 86.38 217 ASN A N 1
ATOM 1662 C CA . ASN A 1 217 ? 16.735 -2.326 -8.297 1.00 86.38 217 ASN A CA 1
ATOM 1663 C C . ASN A 1 217 ? 15.528 -2.234 -9.271 1.00 86.38 217 ASN A C 1
ATOM 1665 O O . ASN A 1 217 ? 14.623 -3.081 -9.203 1.00 86.38 217 ASN A O 1
ATOM 1669 N N . PRO A 1 218 ? 15.510 -1.282 -10.226 1.00 92.31 218 PRO A N 1
ATOM 1670 C CA . PRO A 1 218 ? 14.363 -1.078 -11.115 1.00 92.31 218 PRO A CA 1
ATOM 1671 C C . PRO A 1 218 ? 14.086 -2.271 -12.036 1.00 92.31 218 PRO A C 1
ATOM 1673 O O . PRO A 1 218 ? 12.933 -2.513 -12.406 1.00 92.31 218 PRO A O 1
ATOM 1676 N N . ALA A 1 219 ? 15.106 -3.069 -12.368 1.00 92.19 219 ALA A N 1
ATOM 1677 C CA . ALA A 1 219 ? 14.923 -4.318 -13.098 1.00 92.19 219 ALA A CA 1
ATOM 1678 C C . ALA A 1 219 ? 14.080 -5.303 -12.296 1.00 92.19 219 ALA A C 1
ATOM 1680 O O . ALA A 1 219 ? 13.131 -5.885 -12.826 1.00 92.19 219 ALA A O 1
ATOM 1681 N N . PHE A 1 220 ? 14.385 -5.451 -11.004 1.00 92.75 220 PHE A N 1
ATOM 1682 C CA . PHE A 1 220 ? 13.605 -6.300 -10.117 1.00 92.75 220 PHE A CA 1
ATOM 1683 C C . PHE A 1 220 ? 12.172 -5.789 -9.983 1.00 92.75 220 PHE A C 1
ATOM 1685 O O . PHE A 1 220 ? 11.258 -6.596 -10.137 1.00 92.75 220 PHE A O 1
ATOM 1692 N N . LEU A 1 221 ? 11.949 -4.481 -9.793 1.00 94.31 221 LEU A N 1
ATOM 1693 C CA . LEU A 1 221 ? 10.589 -3.928 -9.774 1.00 94.31 221 LEU A CA 1
ATOM 1694 C C . LEU A 1 221 ? 9.827 -4.290 -11.056 1.00 94.31 221 LEU A C 1
ATOM 1696 O O . LEU A 1 221 ? 8.698 -4.776 -10.983 1.00 94.31 221 LEU A O 1
ATOM 1700 N N . HIS A 1 222 ? 10.434 -4.080 -12.226 1.00 97.19 222 HIS A N 1
ATOM 1701 C CA . HIS A 1 222 ? 9.793 -4.352 -13.511 1.00 97.19 222 HIS A CA 1
ATOM 1702 C C . HIS A 1 222 ? 9.440 -5.838 -13.669 1.00 97.19 222 HIS A C 1
ATOM 1704 O O . HIS A 1 222 ? 8.305 -6.179 -14.015 1.00 97.19 222 HIS A O 1
ATOM 1710 N N . ILE A 1 223 ? 10.391 -6.731 -13.378 1.00 96.19 223 ILE A N 1
ATOM 1711 C CA . ILE A 1 223 ? 10.210 -8.186 -13.449 1.00 96.19 223 ILE A CA 1
ATOM 1712 C C . ILE A 1 223 ? 9.149 -8.636 -12.444 1.00 96.19 223 ILE A C 1
ATOM 1714 O O . ILE A 1 223 ? 8.211 -9.342 -12.815 1.00 96.19 223 ILE A O 1
ATOM 1718 N N . ALA A 1 224 ? 9.264 -8.224 -11.183 1.00 96.00 224 ALA A N 1
ATOM 1719 C CA . ALA A 1 224 ? 8.354 -8.625 -10.124 1.00 96.00 224 ALA A CA 1
ATOM 1720 C C . ALA A 1 224 ? 6.931 -8.140 -10.413 1.00 96.00 224 ALA A C 1
ATOM 1722 O O . ALA A 1 224 ? 6.001 -8.943 -10.390 1.00 96.00 224 ALA A O 1
ATOM 1723 N N . ALA A 1 225 ? 6.745 -6.866 -10.765 1.00 97.38 225 ALA A N 1
ATOM 1724 C CA . ALA A 1 225 ? 5.416 -6.310 -10.987 1.00 97.38 225 ALA A CA 1
ATOM 1725 C C . ALA A 1 225 ? 4.686 -6.982 -12.158 1.00 97.38 225 ALA A C 1
ATOM 1727 O O . ALA A 1 225 ? 3.517 -7.360 -12.039 1.00 97.38 225 ALA A O 1
ATOM 1728 N N . THR A 1 226 ? 5.382 -7.189 -13.275 1.00 97.94 226 THR A N 1
ATOM 1729 C CA . THR A 1 226 ? 4.804 -7.830 -14.464 1.00 97.94 226 THR A CA 1
ATOM 1730 C C . THR A 1 226 ? 4.521 -9.318 -14.240 1.00 97.94 226 THR A C 1
ATOM 1732 O O . THR A 1 226 ? 3.453 -9.801 -14.623 1.00 97.94 226 THR A O 1
ATOM 1735 N N . ASN A 1 227 ? 5.412 -10.056 -13.570 1.00 97.88 227 ASN A N 1
ATOM 1736 C CA . ASN A 1 227 ? 5.190 -11.473 -13.278 1.00 97.88 227 ASN A CA 1
ATOM 1737 C C . ASN A 1 227 ? 4.096 -11.682 -12.221 1.00 97.88 227 ASN A C 1
ATOM 1739 O O . ASN A 1 227 ? 3.169 -12.460 -12.455 1.00 97.88 227 ASN A O 1
ATOM 1743 N N . ILE A 1 228 ? 4.158 -10.979 -11.086 1.00 97.88 228 ILE A N 1
ATOM 1744 C CA . ILE A 1 228 ? 3.205 -11.146 -9.978 1.00 97.88 228 ILE A CA 1
ATOM 1745 C C . ILE A 1 228 ? 1.787 -10.795 -10.442 1.00 97.88 228 ILE A C 1
ATOM 1747 O O . ILE A 1 228 ? 0.874 -11.609 -10.285 1.00 97.88 228 ILE A O 1
ATOM 1751 N N . ILE A 1 229 ? 1.609 -9.625 -11.067 1.00 98.12 229 ILE A N 1
ATOM 1752 C CA . ILE A 1 229 ? 0.274 -9.128 -11.418 1.00 98.12 229 ILE A CA 1
ATOM 1753 C C . ILE A 1 229 ? -0.296 -9.859 -12.630 1.00 98.12 229 ILE A C 1
ATOM 1755 O O . ILE A 1 229 ? -1.410 -10.373 -12.565 1.00 98.12 229 ILE A O 1
ATOM 1759 N N . CYS A 1 230 ? 0.446 -9.946 -13.736 1.00 95.31 230 CYS A N 1
ATOM 1760 C CA . CYS A 1 230 ? -0.106 -10.525 -14.959 1.00 95.31 230 CYS A CA 1
ATOM 1761 C C . CYS A 1 230 ? 0.017 -12.049 -15.041 1.00 95.31 230 CYS A C 1
ATOM 1763 O O . CYS A 1 230 ? -0.903 -12.706 -15.525 1.00 95.31 230 CYS A O 1
ATOM 1765 N N . LYS A 1 231 ? 1.162 -12.624 -14.653 1.00 95.69 231 LYS A N 1
ATOM 1766 C CA . LYS A 1 231 ? 1.444 -14.051 -14.902 1.00 95.69 231 LYS A CA 1
ATOM 1767 C C . LYS A 1 231 ? 0.984 -14.944 -13.753 1.00 95.69 231 LYS A C 1
ATOM 1769 O O . LYS A 1 231 ? 0.584 -16.079 -14.004 1.00 95.69 231 LYS A O 1
ATOM 1774 N N . HIS A 1 232 ? 0.977 -14.424 -12.527 1.00 95.81 232 HIS A N 1
ATOM 1775 C CA . HIS A 1 232 ? 0.518 -15.149 -11.341 1.00 95.81 232 HIS A CA 1
ATOM 1776 C C . HIS A 1 232 ? -0.865 -14.730 -10.833 1.00 95.81 232 HIS A C 1
ATOM 1778 O O . HIS A 1 232 ? -1.376 -15.381 -9.923 1.00 95.81 232 HIS A O 1
ATOM 1784 N N . ASN A 1 233 ? -1.491 -13.710 -11.437 1.00 94.00 233 ASN A N 1
ATOM 1785 C CA . ASN A 1 233 ? -2.796 -13.181 -11.025 1.00 94.00 233 ASN A CA 1
ATOM 1786 C C . ASN A 1 233 ? -2.859 -12.911 -9.509 1.00 94.00 233 ASN A C 1
ATOM 1788 O O . ASN A 1 233 ? -3.819 -13.278 -8.830 1.00 94.00 233 ASN A O 1
ATOM 1792 N N . ALA A 1 234 ? -1.784 -12.326 -8.985 1.00 96.44 234 ALA A N 1
ATOM 1793 C CA . ALA A 1 234 ? -1.617 -11.933 -7.595 1.00 96.44 234 ALA A CA 1
ATOM 1794 C C . ALA A 1 234 ? -1.252 -10.446 -7.534 1.00 96.44 234 ALA A C 1
ATOM 1796 O O . ALA A 1 234 ? -1.076 -9.791 -8.555 1.00 96.44 234 ALA A O 1
ATOM 1797 N N . THR A 1 235 ? -1.151 -9.873 -6.345 1.00 97.94 235 THR A N 1
ATOM 1798 C CA . THR A 1 235 ? -0.607 -8.524 -6.193 1.00 97.94 235 THR A CA 1
ATOM 1799 C C . THR A 1 235 ? 0.192 -8.429 -4.907 1.00 97.94 235 THR A C 1
ATOM 1801 O O . THR A 1 235 ? 0.379 -9.423 -4.204 1.00 97.94 235 THR A O 1
ATOM 1804 N N . PHE A 1 236 ? 0.708 -7.245 -4.628 1.00 97.62 236 PHE A N 1
ATOM 1805 C CA . PHE A 1 236 ? 1.674 -7.029 -3.581 1.00 97.62 236 PHE A CA 1
ATOM 1806 C C . PHE A 1 236 ? 1.507 -5.688 -2.882 1.00 97.62 236 PHE A C 1
ATOM 1808 O O . PHE A 1 236 ? 0.741 -4.820 -3.299 1.00 97.62 236 PHE A O 1
ATOM 1815 N N . VAL A 1 237 ? 2.243 -5.565 -1.789 1.00 97.38 237 VAL A N 1
ATOM 1816 C CA . VAL A 1 237 ? 2.409 -4.368 -0.984 1.00 97.38 237 VAL A CA 1
ATOM 1817 C C . VAL A 1 237 ? 3.692 -3.674 -1.409 1.00 97.38 237 VAL A C 1
ATOM 1819 O O . VAL A 1 237 ? 4.723 -4.336 -1.547 1.00 97.38 237 VAL A O 1
ATOM 1822 N N . ALA A 1 238 ? 3.627 -2.362 -1.588 1.00 94.19 238 ALA A N 1
ATOM 1823 C CA . ALA A 1 238 ? 4.798 -1.522 -1.794 1.00 94.19 238 ALA A CA 1
ATOM 1824 C C . ALA A 1 238 ? 4.833 -0.410 -0.742 1.00 94.19 238 ALA A C 1
ATOM 1826 O O . ALA A 1 238 ? 3.774 0.101 -0.362 1.00 94.19 238 ALA A O 1
ATOM 1827 N N . ASP A 1 239 ? 6.032 -0.046 -0.293 1.00 89.44 239 ASP A N 1
ATOM 1828 C CA . ASP A 1 239 ? 6.252 1.270 0.308 1.00 89.44 239 ASP A CA 1
ATOM 1829 C C . ASP A 1 239 ? 6.359 2.287 -0.823 1.00 89.44 239 ASP A C 1
ATOM 1831 O O . ASP A 1 239 ? 7.215 2.148 -1.692 1.00 89.44 239 ASP A O 1
ATOM 1835 N N . VAL A 1 240 ? 5.439 3.244 -0.873 1.00 83.88 240 VAL A N 1
ATOM 1836 C CA . VAL A 1 240 ? 5.349 4.206 -1.986 1.00 83.88 240 VAL A CA 1
ATOM 1837 C C . VAL A 1 240 ? 5.965 5.560 -1.643 1.00 83.88 240 VAL A C 1
ATOM 1839 O O . VAL A 1 240 ? 5.759 6.522 -2.378 1.00 83.88 240 VAL A O 1
ATOM 1842 N N . THR A 1 241 ? 6.682 5.643 -0.523 1.00 79.06 241 THR A N 1
ATOM 1843 C CA . THR A 1 241 ? 7.420 6.830 -0.095 1.00 79.06 241 THR A CA 1
ATOM 1844 C C . THR A 1 241 ? 8.881 6.475 0.143 1.00 79.06 241 THR A C 1
ATOM 1846 O O . THR A 1 241 ? 9.151 5.608 0.961 1.00 79.06 241 THR A O 1
ATOM 1849 N N . ALA A 1 242 ? 9.813 7.201 -0.474 1.00 67.06 242 ALA A N 1
ATOM 1850 C CA . ALA A 1 242 ? 11.259 7.057 -0.243 1.00 67.06 242 ALA A CA 1
ATOM 1851 C C . ALA A 1 242 ? 11.746 7.764 1.052 1.00 67.06 242 ALA A C 1
ATOM 1853 O O . ALA A 1 242 ? 12.861 8.275 1.155 1.00 67.06 242 ALA A O 1
ATOM 1854 N N . GLY A 1 243 ? 10.854 7.910 2.039 1.00 70.12 243 GLY A N 1
ATOM 1855 C CA . GLY A 1 243 ? 11.041 8.755 3.221 1.00 70.12 243 GLY A CA 1
ATOM 1856 C C . GLY A 1 243 ? 11.357 7.987 4.507 1.00 70.12 243 GLY A C 1
ATOM 1857 O O . GLY A 1 243 ? 11.524 6.776 4.539 1.00 70.12 243 GLY A O 1
ATOM 1858 N N . THR A 1 244 ? 11.417 8.702 5.636 1.00 71.19 244 THR A N 1
ATOM 1859 C CA . THR A 1 244 ? 11.561 8.061 6.961 1.00 71.19 244 THR A CA 1
ATOM 1860 C C . THR A 1 244 ? 10.267 7.400 7.448 1.00 71.19 244 THR A C 1
ATOM 1862 O O . THR A 1 244 ? 10.306 6.466 8.261 1.00 71.19 244 THR A O 1
ATOM 1865 N N . GLU A 1 245 ? 9.127 7.909 6.984 1.00 82.00 245 GLU A N 1
ATOM 1866 C CA . GLU A 1 245 ? 7.806 7.325 7.193 1.00 82.00 245 GLU A CA 1
ATOM 1867 C C . GLU A 1 245 ? 7.617 6.141 6.248 1.00 82.00 245 GLU A C 1
ATOM 1869 O O . GLU A 1 245 ? 8.045 6.198 5.104 1.00 82.00 245 GLU A O 1
ATOM 1874 N N . VAL A 1 246 ? 6.965 5.083 6.730 1.00 83.56 246 VAL A N 1
ATOM 1875 C CA . VAL A 1 246 ? 6.704 3.876 5.935 1.00 83.56 246 VAL A CA 1
ATOM 1876 C C . VAL A 1 246 ? 5.223 3.819 5.593 1.00 83.56 246 VAL A C 1
ATOM 1878 O O . VAL A 1 246 ? 4.388 3.690 6.498 1.00 83.56 246 VAL A O 1
ATOM 1881 N N . TRP A 1 247 ? 4.900 3.844 4.301 1.00 90.38 247 TRP A N 1
ATOM 1882 C CA . TRP A 1 247 ? 3.527 3.867 3.798 1.00 90.38 247 TRP A CA 1
ATOM 1883 C C . TRP A 1 247 ? 3.241 2.657 2.908 1.00 90.38 247 TRP A C 1
ATOM 1885 O O . TRP A 1 247 ? 3.421 2.672 1.695 1.00 90.38 247 TRP A O 1
ATOM 1895 N N . ASN A 1 248 ? 2.730 1.592 3.533 1.00 94.44 248 ASN A N 1
ATOM 1896 C CA . ASN A 1 248 ? 2.376 0.350 2.845 1.00 94.44 248 ASN A CA 1
ATOM 1897 C C . ASN A 1 248 ? 1.064 0.502 2.073 1.00 94.44 248 ASN A C 1
ATOM 1899 O O . ASN A 1 248 ? 0.008 0.577 2.702 1.00 94.44 248 ASN A O 1
ATOM 1903 N N . GLN A 1 249 ? 1.109 0.423 0.744 1.00 97.25 249 GLN A N 1
ATOM 1904 C CA . GLN A 1 249 ? -0.076 0.499 -0.114 1.00 97.25 249 GLN A CA 1
ATOM 1905 C C . GLN A 1 249 ? -0.271 -0.782 -0.941 1.00 97.25 249 GLN A C 1
ATOM 1907 O O . GLN A 1 249 ? 0.713 -1.367 -1.412 1.00 97.25 249 GLN A O 1
ATOM 1912 N N . PRO A 1 250 ? -1.518 -1.255 -1.141 1.00 98.19 250 PRO A N 1
ATOM 1913 C CA . PRO A 1 250 ? -1.778 -2.415 -1.982 1.00 98.19 250 PRO A CA 1
ATOM 1914 C C . PRO A 1 250 ? -1.741 -1.990 -3.448 1.00 98.19 250 PRO A C 1
ATOM 1916 O O . PRO A 1 250 ? -2.535 -1.158 -3.906 1.00 98.19 250 PRO A O 1
ATOM 1919 N N . VAL A 1 251 ? -0.838 -2.593 -4.213 1.00 98.44 251 VAL A N 1
ATOM 1920 C CA . VAL A 1 251 ? -0.721 -2.315 -5.641 1.00 98.44 251 VAL A CA 1
ATOM 1921 C C . VAL A 1 251 ? -1.936 -2.887 -6.371 1.00 98.44 251 VAL A C 1
ATOM 1923 O O . VAL A 1 251 ? -2.352 -4.028 -6.175 1.00 98.44 251 VAL A O 1
ATOM 1926 N N . ARG A 1 252 ? -2.542 -2.063 -7.222 1.00 98.44 252 ARG A N 1
ATOM 1927 C CA . ARG A 1 252 ? -3.681 -2.413 -8.075 1.00 98.44 252 ARG A CA 1
ATOM 1928 C C . ARG A 1 252 ? -3.234 -2.741 -9.494 1.00 98.44 252 ARG A C 1
ATOM 1930 O O . ARG A 1 252 ? -3.828 -3.605 -10.140 1.00 98.44 252 ARG A O 1
ATOM 1937 N N . GLY A 1 253 ? -2.219 -2.047 -10.001 1.00 98.12 253 GLY A N 1
ATOM 1938 C CA . GLY A 1 253 ? -1.778 -2.230 -11.375 1.00 98.12 253 GLY A CA 1
ATOM 1939 C C . GLY A 1 253 ? -0.398 -1.668 -11.674 1.00 98.12 253 GLY A C 1
ATOM 1940 O O . GLY A 1 253 ? 0.162 -0.876 -10.921 1.00 98.12 253 GLY A O 1
ATOM 1941 N N . PHE A 1 254 ? 0.127 -2.093 -12.814 1.00 98.56 254 PHE A N 1
ATOM 1942 C CA . PHE A 1 254 ? 1.420 -1.699 -13.345 1.00 98.56 254 PHE A CA 1
ATOM 1943 C C . PHE A 1 254 ? 1.297 -1.561 -14.860 1.00 98.56 254 PHE A C 1
ATOM 1945 O O . PHE A 1 254 ? 0.892 -2.502 -15.548 1.00 98.56 254 PHE A O 1
ATOM 1952 N N . LYS A 1 255 ? 1.596 -0.375 -15.389 1.00 98.75 255 LYS A N 1
ATOM 1953 C CA . LYS A 1 255 ? 1.443 -0.068 -16.811 1.00 98.75 255 LYS A CA 1
ATOM 1954 C C . LYS A 1 255 ? 2.703 0.572 -17.364 1.00 98.75 255 LYS A C 1
ATOM 1956 O O . LYS A 1 255 ? 3.138 1.610 -16.879 1.00 98.75 255 LYS A O 1
ATOM 1961 N N . VAL A 1 256 ? 3.228 -0.004 -18.432 1.00 98.69 256 VAL A N 1
ATOM 1962 C CA . VAL A 1 256 ? 4.315 0.560 -19.222 1.00 98.69 256 VAL A CA 1
ATOM 1963 C C . VAL A 1 256 ? 3.732 1.547 -20.231 1.00 98.69 256 VAL A C 1
ATOM 1965 O O . VAL A 1 256 ? 2.831 1.209 -20.999 1.00 98.69 256 VAL A O 1
ATOM 1968 N N . TYR A 1 257 ? 4.220 2.783 -20.193 1.00 98.44 257 TYR A N 1
ATOM 1969 C CA . TYR A 1 257 ? 3.820 3.871 -21.089 1.00 98.44 257 TYR A CA 1
ATOM 1970 C C . TYR A 1 257 ? 4.824 4.088 -22.215 1.00 98.44 257 TYR A C 1
ATOM 1972 O O . TYR A 1 257 ? 4.429 4.500 -23.301 1.00 98.44 257 TYR A O 1
ATOM 1980 N N . GLU A 1 258 ? 6.099 3.806 -21.960 1.00 98.31 258 GLU A N 1
ATOM 1981 C CA . GLU A 1 258 ? 7.169 3.970 -22.935 1.00 98.31 258 GLU A CA 1
ATOM 1982 C C . GLU A 1 258 ? 8.205 2.858 -22.777 1.00 98.31 258 GLU A C 1
ATOM 1984 O O . GLU A 1 258 ? 8.540 2.482 -21.653 1.00 98.31 258 GLU A O 1
ATOM 1989 N N . GLN A 1 259 ? 8.688 2.346 -23.908 1.00 98.44 259 GLN A N 1
ATOM 1990 C CA . GLN A 1 259 ? 9.891 1.526 -24.017 1.00 98.44 259 GLN A CA 1
ATOM 1991 C C . GLN A 1 259 ? 10.680 2.043 -25.217 1.00 98.44 259 GLN A C 1
ATOM 1993 O O . GLN A 1 259 ? 10.233 1.898 -26.357 1.00 98.44 259 GLN A O 1
ATOM 1998 N N . THR A 1 260 ? 11.836 2.639 -24.963 1.00 98.50 260 THR A N 1
ATOM 1999 C CA . THR A 1 260 ? 12.687 3.234 -25.994 1.00 98.50 260 THR A CA 1
ATOM 2000 C C . THR A 1 260 ? 14.030 2.523 -25.971 1.00 98.50 260 THR A C 1
ATOM 2002 O O . THR A 1 260 ? 14.785 2.637 -25.009 1.00 98.50 260 THR A O 1
ATOM 2005 N N . ALA A 1 261 ? 14.307 1.740 -27.015 1.00 98.12 261 ALA A N 1
ATOM 2006 C CA . ALA A 1 261 ? 15.589 1.062 -27.169 1.00 98.12 261 ALA A CA 1
ATOM 2007 C C . ALA A 1 261 ? 16.704 2.083 -27.433 1.00 98.12 261 ALA A C 1
ATOM 2009 O O . ALA A 1 261 ? 16.513 3.013 -28.216 1.00 98.12 261 ALA A O 1
ATOM 2010 N N . MET A 1 262 ? 17.853 1.884 -26.795 1.00 97.50 262 MET A N 1
ATOM 2011 C CA . MET A 1 262 ? 19.026 2.750 -26.873 1.00 97.50 262 MET A CA 1
ATOM 2012 C C . MET A 1 262 ? 20.297 1.904 -26.958 1.00 97.50 262 MET A C 1
ATOM 2014 O O . MET A 1 262 ? 20.380 0.810 -26.383 1.00 97.50 262 MET A O 1
ATOM 2018 N N . SER A 1 263 ? 21.314 2.416 -27.647 1.00 97.38 263 SER A N 1
ATOM 2019 C CA . SER A 1 263 ? 22.673 1.901 -27.485 1.00 97.38 263 SER A CA 1
ATOM 2020 C C . SER A 1 263 ? 23.222 2.256 -26.096 1.00 97.38 263 SER A C 1
ATOM 2022 O O . SER A 1 263 ? 22.703 3.138 -25.404 1.00 97.38 263 SER A O 1
ATOM 2024 N N . LEU A 1 264 ? 24.291 1.572 -25.682 1.00 95.19 264 LEU A N 1
ATOM 2025 C CA . LEU A 1 264 ? 24.998 1.892 -24.439 1.00 95.19 264 LEU A CA 1
ATOM 2026 C C . LEU A 1 264 ? 25.534 3.330 -24.470 1.00 95.19 264 LEU A C 1
ATOM 2028 O O . LEU A 1 264 ? 25.387 4.065 -23.500 1.00 95.19 264 LEU A O 1
ATOM 2032 N N . GLU A 1 265 ? 26.108 3.746 -25.598 1.00 96.75 265 GLU A N 1
ATOM 2033 C CA . GLU A 1 265 ? 26.654 5.090 -25.803 1.00 96.75 265 GLU A CA 1
ATOM 2034 C C . GLU A 1 265 ? 25.553 6.156 -25.766 1.00 96.75 265 GLU A C 1
ATOM 2036 O O . GLU A 1 265 ? 25.718 7.195 -25.129 1.00 96.75 265 GLU A O 1
ATOM 2041 N N . GLU A 1 266 ? 24.407 5.897 -26.405 1.00 97.19 266 GLU A N 1
ATOM 2042 C CA . GLU A 1 266 ? 23.256 6.804 -26.374 1.00 97.19 266 GLU A CA 1
ATOM 2043 C C . GLU A 1 266 ? 22.735 6.991 -24.947 1.00 97.19 266 GLU A C 1
ATOM 2045 O O . GLU A 1 266 ? 22.496 8.126 -24.529 1.00 97.19 266 GLU A O 1
ATOM 2050 N N . ALA A 1 267 ? 22.590 5.907 -24.180 1.00 96.31 267 ALA A N 1
ATOM 2051 C CA . ALA A 1 267 ? 22.151 5.972 -22.788 1.00 96.31 267 ALA A CA 1
ATOM 2052 C C . ALA A 1 267 ? 23.178 6.697 -21.900 1.00 96.31 267 ALA A C 1
ATOM 2054 O O . ALA A 1 267 ? 22.817 7.613 -21.158 1.00 96.31 267 ALA A O 1
ATOM 2055 N N . ALA A 1 268 ? 24.464 6.352 -22.024 1.00 94.38 268 ALA A N 1
ATOM 2056 C CA . ALA A 1 268 ? 25.557 6.986 -21.288 1.00 94.38 268 ALA A CA 1
ATOM 2057 C C . ALA A 1 268 ? 25.588 8.504 -21.507 1.00 94.38 268 ALA A C 1
ATOM 2059 O O . ALA A 1 268 ? 25.637 9.284 -20.552 1.00 94.38 268 ALA A O 1
ATOM 2060 N N . GLN A 1 269 ? 25.485 8.926 -22.767 1.00 95.81 269 GLN A N 1
ATOM 2061 C CA . GLN A 1 269 ? 25.548 10.330 -23.140 1.00 95.81 269 GLN A CA 1
ATOM 2062 C C . GLN A 1 269 ? 24.289 11.095 -22.724 1.00 95.81 269 GLN A C 1
ATOM 2064 O O . GLN A 1 269 ? 24.393 12.251 -22.312 1.00 95.81 269 GLN A O 1
ATOM 2069 N N . THR A 1 270 ? 23.113 10.471 -22.839 1.00 95.25 270 THR A N 1
ATOM 2070 C CA . THR A 1 270 ? 21.819 11.118 -22.574 1.00 95.25 270 THR A CA 1
ATOM 2071 C C . THR A 1 270 ? 21.585 11.348 -21.087 1.00 95.25 270 THR A C 1
ATOM 2073 O O . THR A 1 270 ? 21.166 12.439 -20.709 1.00 95.25 270 THR A O 1
ATOM 2076 N N . PHE A 1 271 ? 21.849 10.341 -20.250 1.00 92.50 271 PHE A N 1
ATOM 2077 C CA . PHE A 1 271 ? 21.488 10.385 -18.828 1.00 92.50 271 PHE A CA 1
ATOM 2078 C C . PHE A 1 271 ? 22.649 10.786 -17.920 1.00 92.50 271 PHE A C 1
ATOM 2080 O O . PHE A 1 271 ? 22.411 11.366 -16.868 1.00 92.50 271 PHE A O 1
ATOM 2087 N N . TYR A 1 272 ? 23.895 10.540 -18.340 1.00 90.06 272 TYR A N 1
ATOM 2088 C CA . TYR A 1 272 ? 25.073 10.743 -17.487 1.00 90.06 272 TYR A CA 1
ATOM 2089 C C . TYR A 1 272 ? 26.134 11.659 -18.115 1.00 90.06 272 TYR A C 1
ATOM 2091 O O . TYR A 1 272 ? 27.112 12.010 -17.461 1.00 90.06 272 TYR A O 1
ATOM 2099 N N . GLY A 1 273 ? 25.967 12.067 -19.380 1.00 92.38 273 GLY A N 1
ATOM 2100 C CA . GLY A 1 273 ? 26.954 12.886 -20.091 1.00 92.38 273 GLY A CA 1
ATOM 2101 C C . GLY A 1 273 ? 28.276 12.162 -20.374 1.00 92.38 273 GLY A C 1
ATOM 2102 O O . GLY A 1 273 ? 29.303 12.822 -20.534 1.00 92.38 273 GLY A O 1
ATOM 2103 N N . LEU A 1 274 ? 28.258 10.826 -20.415 1.00 91.31 274 LEU A N 1
ATOM 2104 C CA . LEU A 1 274 ? 29.435 9.968 -20.565 1.00 91.31 274 LEU A CA 1
ATOM 2105 C C . LEU A 1 274 ? 29.535 9.363 -21.970 1.00 91.31 274 LEU A C 1
ATOM 2107 O O . LEU A 1 274 ? 28.527 9.081 -22.608 1.00 91.31 274 LEU A O 1
ATOM 2111 N N . GLU A 1 275 ? 30.760 9.088 -22.423 1.00 92.50 275 GLU A N 1
ATOM 2112 C CA . GLU A 1 275 ? 31.000 8.396 -23.703 1.00 92.50 275 GLU A CA 1
ATOM 2113 C C . GLU A 1 275 ? 30.760 6.878 -23.618 1.00 92.50 275 GLU A C 1
ATOM 2115 O O . GLU A 1 275 ? 30.467 6.238 -24.625 1.00 92.50 275 GLU A O 1
ATOM 2120 N N . VAL A 1 276 ? 30.907 6.293 -22.425 1.00 91.12 276 VAL A N 1
ATOM 2121 C CA . VAL A 1 276 ? 30.816 4.847 -22.177 1.00 91.12 276 VAL A CA 1
ATOM 2122 C C . VAL A 1 276 ? 29.855 4.599 -21.023 1.00 91.12 276 VAL A C 1
ATOM 2124 O O . VAL A 1 276 ? 29.948 5.273 -20.000 1.00 91.12 276 VAL A O 1
ATOM 2127 N N . TYR A 1 277 ? 28.958 3.621 -21.177 1.00 88.81 277 TYR A N 1
ATOM 2128 C CA . TYR A 1 277 ? 28.023 3.203 -20.131 1.00 88.81 277 TYR A CA 1
ATOM 2129 C C . TYR A 1 277 ? 28.769 2.440 -19.024 1.00 88.81 277 TYR A C 1
ATOM 2131 O O . TYR A 1 277 ? 29.280 1.350 -19.292 1.00 88.81 277 TYR A O 1
ATOM 2139 N N . PRO A 1 278 ? 28.870 2.977 -17.793 1.00 85.19 278 PRO A N 1
ATOM 2140 C CA . PRO A 1 278 ? 29.786 2.429 -16.795 1.00 85.19 278 PRO A CA 1
ATOM 2141 C C . PRO A 1 278 ? 29.122 1.441 -15.822 1.00 85.19 278 PRO A C 1
ATOM 2143 O O . PRO A 1 278 ? 29.816 0.869 -14.983 1.00 85.19 278 PRO A O 1
ATOM 2146 N N . TRP A 1 279 ? 27.795 1.276 -15.876 1.00 81.25 279 TRP A N 1
ATOM 2147 C CA . TRP A 1 279 ? 27.029 0.661 -14.782 1.00 81.25 279 TRP A CA 1
ATOM 2148 C C . TRP A 1 279 ? 27.014 -0.865 -14.820 1.00 81.25 279 TRP A C 1
ATOM 2150 O O . TRP A 1 279 ? 27.060 -1.507 -13.771 1.00 81.25 279 TRP A O 1
ATOM 2160 N N . ASN A 1 280 ? 27.040 -1.456 -16.015 1.00 82.06 280 ASN A N 1
ATOM 2161 C CA . ASN A 1 280 ? 27.063 -2.903 -16.171 1.00 82.06 280 ASN A CA 1
ATOM 2162 C C . ASN A 1 280 ? 27.823 -3.320 -17.432 1.00 82.06 280 ASN A C 1
ATOM 2164 O O . ASN A 1 280 ? 27.317 -3.220 -18.546 1.00 82.06 280 ASN A O 1
ATOM 2168 N N . ALA A 1 281 ? 29.033 -3.852 -17.248 1.00 85.50 281 ALA A N 1
ATOM 2169 C CA . ALA A 1 281 ? 29.880 -4.321 -18.346 1.00 85.50 281 ALA A CA 1
ATOM 2170 C C . ALA A 1 281 ? 29.300 -5.530 -19.112 1.00 85.50 281 ALA A C 1
ATOM 2172 O O . ALA A 1 281 ? 29.782 -5.851 -20.196 1.00 85.50 281 ALA A O 1
ATOM 2173 N N . ALA A 1 282 ? 28.298 -6.221 -18.553 1.00 86.25 282 ALA A N 1
ATOM 2174 C CA . ALA A 1 282 ? 27.595 -7.314 -19.223 1.00 86.25 282 ALA A CA 1
ATOM 2175 C C . ALA A 1 282 ? 26.379 -6.843 -20.041 1.00 86.25 282 ALA A C 1
ATOM 2177 O O . ALA A 1 282 ? 25.808 -7.650 -20.776 1.00 86.25 282 ALA A O 1
ATOM 2178 N N . ALA A 1 283 ? 25.972 -5.574 -19.920 1.00 90.38 283 ALA A N 1
ATOM 2179 C CA . ALA A 1 283 ? 24.888 -5.012 -20.714 1.00 90.38 283 ALA A CA 1
ATOM 2180 C C . ALA A 1 283 ? 25.305 -4.898 -22.183 1.00 90.38 283 ALA A C 1
ATOM 2182 O O . ALA A 1 283 ? 26.382 -4.400 -22.499 1.00 90.38 283 ALA A O 1
ATOM 2183 N N . MET A 1 284 ? 24.430 -5.353 -23.077 1.00 93.88 284 MET A N 1
ATOM 2184 C CA . MET A 1 284 ? 24.627 -5.329 -24.531 1.00 93.88 284 MET A CA 1
ATOM 2185 C C . MET A 1 284 ? 23.725 -4.295 -25.209 1.00 93.88 284 MET A C 1
ATOM 2187 O O . MET A 1 284 ? 24.027 -3.810 -26.297 1.00 93.88 284 MET A O 1
ATOM 2191 N N . SER A 1 285 ? 22.611 -3.938 -24.568 1.00 96.12 285 SER A N 1
ATOM 2192 C CA . SER A 1 285 ? 21.725 -2.850 -24.986 1.00 96.12 285 SER A CA 1
ATOM 2193 C C . SER A 1 285 ? 20.943 -2.299 -23.797 1.00 96.12 285 SER A C 1
ATOM 2195 O O . SER A 1 285 ? 20.847 -2.955 -22.756 1.00 96.12 285 SER A O 1
ATOM 2197 N N . ILE A 1 286 ? 20.388 -1.097 -23.964 1.00 98.12 286 ILE A N 1
ATOM 2198 C CA . ILE A 1 286 ? 19.588 -0.410 -22.950 1.00 98.12 286 ILE A CA 1
ATOM 2199 C C . ILE A 1 286 ? 18.168 -0.201 -23.473 1.00 98.12 286 ILE A C 1
ATOM 2201 O O . ILE A 1 286 ? 17.952 0.059 -24.657 1.00 98.12 286 ILE A O 1
ATOM 2205 N N . VAL A 1 287 ? 17.183 -0.281 -22.584 1.00 98.69 287 VAL A N 1
ATOM 2206 C CA . VAL A 1 287 ? 15.822 0.186 -22.855 1.00 98.69 287 VAL A CA 1
ATOM 2207 C C . VAL A 1 287 ? 15.432 1.194 -21.788 1.00 98.69 287 VAL A C 1
ATOM 2209 O O . VAL A 1 287 ? 15.310 0.841 -20.620 1.00 98.69 287 VAL A O 1
ATOM 2212 N N . TYR A 1 288 ? 15.206 2.442 -22.185 1.00 98.62 288 TYR A N 1
ATOM 2213 C CA . TYR A 1 288 ? 14.549 3.418 -21.325 1.00 98.62 288 TYR A CA 1
ATOM 2214 C C . TYR A 1 288 ? 13.074 3.049 -21.169 1.00 98.62 288 TYR A C 1
ATOM 2216 O O . TYR A 1 288 ? 12.388 2.765 -22.156 1.00 98.62 288 TYR A O 1
ATOM 2224 N N . VAL A 1 289 ? 12.580 3.062 -19.934 1.00 98.69 289 VAL A N 1
ATOM 2225 C CA . VAL A 1 289 ? 11.209 2.695 -19.602 1.00 98.69 289 VAL A CA 1
ATOM 2226 C C . VAL A 1 289 ? 10.564 3.784 -18.755 1.00 98.69 289 VAL A C 1
ATOM 2228 O O . VAL A 1 289 ? 11.092 4.190 -17.723 1.00 98.69 289 VAL A O 1
ATOM 2231 N N . LYS A 1 290 ? 9.359 4.190 -19.164 1.00 98.62 290 LYS A N 1
ATOM 2232 C CA . LYS A 1 290 ? 8.425 4.949 -18.329 1.00 98.62 290 LYS A CA 1
ATOM 2233 C C . LYS A 1 290 ? 7.272 4.045 -17.936 1.00 98.62 290 LYS A C 1
ATOM 2235 O O . LYS A 1 290 ? 6.529 3.573 -18.804 1.00 98.62 290 LYS A O 1
ATOM 2240 N N . VAL A 1 291 ? 7.063 3.850 -16.641 1.00 98.62 291 VAL A N 1
ATOM 2241 C CA . VAL A 1 291 ? 5.924 3.084 -16.116 1.00 98.62 291 VAL A CA 1
ATOM 2242 C C . VAL A 1 291 ? 5.079 3.922 -15.179 1.00 98.62 291 VAL A C 1
ATOM 2244 O O . VAL A 1 291 ? 5.548 4.908 -14.629 1.00 98.62 291 VAL A O 1
ATOM 2247 N N . ARG A 1 292 ? 3.834 3.503 -14.971 1.00 98.31 292 ARG A N 1
ATOM 2248 C CA . ARG A 1 292 ? 3.007 3.927 -13.846 1.00 98.31 292 ARG A CA 1
ATOM 2249 C C . ARG A 1 292 ? 2.691 2.716 -12.983 1.00 98.31 292 ARG A C 1
ATOM 2251 O O . ARG A 1 292 ? 2.104 1.753 -13.485 1.00 98.31 292 ARG A O 1
ATOM 2258 N N . MET A 1 293 ? 3.025 2.788 -11.701 1.00 98.06 293 MET A N 1
ATOM 2259 C CA . MET A 1 293 ? 2.484 1.876 -10.695 1.00 98.06 293 MET A CA 1
ATOM 2260 C C . MET A 1 293 ? 1.250 2.528 -10.082 1.00 98.06 293 MET A C 1
ATOM 2262 O O . MET A 1 293 ? 1.266 3.715 -9.770 1.00 98.06 293 MET A O 1
ATOM 2266 N N . SER A 1 294 ? 0.163 1.779 -9.949 1.00 98.44 294 SER A N 1
ATOM 2267 C CA . SER A 1 294 ? -1.091 2.265 -9.375 1.00 98.44 294 SER A CA 1
ATOM 2268 C C . SER A 1 294 ? -1.427 1.478 -8.124 1.00 98.44 294 SER A C 1
ATOM 2270 O O . SER A 1 294 ? -1.384 0.249 -8.147 1.00 98.44 294 SER A O 1
ATOM 2272 N N . TRP A 1 295 ? -1.802 2.169 -7.056 1.00 98.56 295 TRP A N 1
ATOM 2273 C CA . TRP A 1 295 ? -2.145 1.584 -5.762 1.00 98.56 295 TRP A CA 1
ATOM 2274 C C . TRP A 1 295 ? -3.413 2.218 -5.199 1.00 98.56 295 TRP A C 1
ATOM 2276 O O . TRP A 1 295 ? -3.877 3.258 -5.674 1.00 98.56 295 TRP A O 1
ATOM 2286 N N . ILE A 1 296 ? -3.995 1.557 -4.205 1.00 98.50 296 ILE A N 1
ATOM 2287 C CA . ILE A 1 296 ? -5.149 2.077 -3.471 1.00 98.50 296 ILE A CA 1
ATOM 2288 C C . ILE A 1 296 ? -4.661 2.939 -2.316 1.00 98.50 296 ILE A C 1
ATOM 2290 O O . ILE A 1 296 ? -3.704 2.544 -1.665 1.00 98.50 296 ILE A O 1
ATOM 2294 N N . TYR A 1 297 ? -5.320 4.066 -2.050 1.00 96.31 297 TYR A N 1
ATOM 2295 C CA . TYR A 1 297 ? -5.032 4.917 -0.892 1.00 96.31 297 TYR A CA 1
ATOM 2296 C C . TYR A 1 297 ? -6.193 4.938 0.115 1.00 96.31 297 TYR A C 1
ATOM 2298 O O . TYR A 1 297 ? -7.275 4.380 -0.106 1.00 96.31 297 TYR A O 1
ATOM 2306 N N . GLU A 1 298 ? -5.950 5.574 1.255 1.00 97.94 298 GLU A N 1
ATOM 2307 C CA . GLU A 1 298 ? -6.787 5.494 2.439 1.00 97.94 298 GLU A CA 1
ATOM 2308 C C . GLU A 1 298 ? -8.101 6.273 2.346 1.00 97.94 298 GLU A C 1
ATOM 2310 O O . GLU A 1 298 ? -8.187 7.385 1.823 1.00 97.94 298 GLU A O 1
ATOM 2315 N N . THR A 1 299 ? -9.160 5.710 2.933 1.00 98.25 299 THR A N 1
ATOM 2316 C CA . THR A 1 299 ? -10.466 6.373 3.026 1.00 98.25 299 THR A CA 1
ATOM 2317 C C . THR A 1 299 ? -11.326 5.806 4.150 1.00 98.25 299 THR A C 1
ATOM 2319 O O . THR A 1 299 ? -11.323 4.605 4.406 1.00 98.25 299 THR A O 1
ATOM 2322 N N . TYR A 1 300 ? -12.135 6.668 4.771 1.00 98.25 300 TYR A N 1
ATOM 2323 C CA . TYR A 1 300 ? -13.222 6.281 5.682 1.00 98.25 300 TYR A CA 1
ATOM 2324 C C . TYR A 1 300 ? -14.577 6.144 4.959 1.00 98.25 300 TYR A C 1
ATOM 2326 O O . TYR A 1 300 ? -15.632 6.107 5.595 1.00 98.25 300 TYR A O 1
ATOM 2334 N N . LYS A 1 301 ? -14.589 6.083 3.620 1.00 98.19 301 LYS A N 1
ATOM 2335 C CA . LYS A 1 301 ? -15.816 5.882 2.842 1.00 98.19 301 LYS A CA 1
ATOM 2336 C C . LYS A 1 301 ? -16.374 4.472 3.062 1.00 98.19 301 LYS A C 1
ATOM 2338 O O . LYS A 1 301 ? -15.762 3.485 2.669 1.00 98.19 301 LYS A O 1
ATOM 2343 N N . ASP A 1 302 ? -17.557 4.397 3.660 1.00 98.31 302 ASP A N 1
ATOM 2344 C CA . ASP A 1 302 ? -18.252 3.131 3.903 1.00 98.31 302 ASP A CA 1
ATOM 2345 C C . ASP A 1 302 ? -18.879 2.523 2.628 1.00 98.31 302 ASP A C 1
ATOM 2347 O O . ASP A 1 302 ? -19.174 3.239 1.663 1.00 98.31 302 ASP A O 1
ATOM 2351 N N . GLY A 1 303 ? -19.102 1.204 2.651 1.00 96.94 303 GLY A N 1
ATOM 2352 C CA . GLY A 1 303 ? -19.678 0.405 1.562 1.00 96.94 303 GLY A CA 1
ATOM 2353 C C . GLY A 1 303 ? -18.691 -0.535 0.852 1.00 96.94 303 GLY A C 1
ATOM 2354 O O . GLY A 1 303 ? -17.483 -0.503 1.093 1.00 96.94 303 GLY A O 1
ATOM 2355 N N . GLY A 1 304 ? -19.228 -1.368 -0.050 1.00 97.69 304 GLY A N 1
ATOM 2356 C CA . GLY A 1 304 ? -18.457 -2.237 -0.954 1.00 97.69 304 GLY A CA 1
ATOM 2357 C C . GLY A 1 304 ? -17.966 -1.494 -2.200 1.00 97.69 304 GLY A C 1
ATOM 2358 O O . GLY A 1 304 ? -18.591 -1.584 -3.263 1.00 97.69 304 GLY A O 1
ATOM 2359 N N . LEU A 1 305 ? -16.866 -0.752 -2.055 1.00 98.50 305 LEU A N 1
ATOM 2360 C CA . LEU A 1 305 ? -16.332 0.208 -3.026 1.00 98.50 305 LEU A CA 1
ATOM 2361 C C . LEU A 1 305 ? -15.787 -0.447 -4.299 1.00 98.50 305 LEU A C 1
ATOM 2363 O O . LEU A 1 305 ? -15.844 0.148 -5.374 1.00 98.50 305 LEU A O 1
ATOM 2367 N N . VAL A 1 306 ? -15.277 -1.673 -4.208 1.00 98.12 306 VAL A N 1
ATOM 2368 C CA . VAL A 1 306 ? -14.808 -2.450 -5.360 1.00 98.12 306 VAL A CA 1
ATOM 2369 C C . VAL A 1 306 ? -16.003 -2.870 -6.204 1.00 98.12 306 VAL A C 1
ATOM 2371 O O . VAL A 1 306 ? -16.032 -2.621 -7.406 1.00 98.12 306 VAL A O 1
ATOM 2374 N N . SER A 1 307 ? -17.033 -3.449 -5.580 1.00 96.75 307 SER A N 1
ATOM 2375 C CA . SER A 1 307 ? -18.226 -3.908 -6.307 1.00 96.75 307 SER A CA 1
ATOM 2376 C C . SER A 1 307 ? -19.078 -2.778 -6.890 1.00 96.75 307 SER A C 1
ATOM 2378 O O . SER A 1 307 ? -19.792 -3.008 -7.863 1.00 96.75 307 SER A O 1
ATOM 2380 N N . SER A 1 308 ? -19.000 -1.568 -6.327 1.00 97.06 308 SER A N 1
ATOM 2381 C CA . SER A 1 308 ? -19.687 -0.381 -6.848 1.00 97.06 308 SER A CA 1
ATOM 2382 C C . SER A 1 308 ? -18.882 0.389 -7.903 1.00 97.06 308 SER A C 1
ATOM 2384 O O . SER A 1 308 ? -19.388 1.371 -8.443 1.00 97.06 308 SER A O 1
ATOM 2386 N N . GLY A 1 309 ? -17.633 -0.009 -8.180 1.00 97.25 309 GLY A N 1
ATOM 2387 C CA . GLY A 1 309 ? -16.711 0.725 -9.056 1.00 97.25 309 GLY A CA 1
ATOM 2388 C C . GLY A 1 309 ? -16.142 2.009 -8.438 1.00 97.25 309 GLY A C 1
ATOM 2389 O O . GLY A 1 309 ? -15.368 2.714 -9.076 1.00 97.25 309 GLY A O 1
ATOM 2390 N N . GLN A 1 310 ? -16.477 2.326 -7.184 1.00 97.88 310 GLN A N 1
ATOM 2391 C CA . GLN A 1 310 ? -15.971 3.516 -6.495 1.00 97.88 310 GLN A CA 1
ATOM 2392 C C . GLN A 1 310 ? -14.502 3.399 -6.081 1.00 97.88 310 GLN A C 1
ATOM 2394 O O . GLN A 1 310 ? -13.892 4.416 -5.770 1.00 97.88 310 GLN A O 1
ATOM 2399 N N . VAL A 1 311 ? -13.917 2.197 -6.111 1.00 97.88 311 VAL A N 1
ATOM 2400 C CA . VAL A 1 311 ? -12.478 1.967 -5.890 1.00 97.88 311 VAL A CA 1
ATOM 2401 C C . VAL A 1 311 ? -11.589 2.815 -6.808 1.00 97.88 311 VAL A C 1
ATOM 2403 O O . VAL A 1 311 ? -10.492 3.195 -6.407 1.00 97.88 311 VAL A O 1
ATOM 2406 N N . ASP A 1 312 ? -12.072 3.188 -7.996 1.00 97.50 312 ASP A N 1
ATOM 2407 C CA . ASP A 1 312 ? -11.356 4.072 -8.923 1.00 97.50 312 ASP A CA 1
ATOM 2408 C C . ASP A 1 312 ? -11.097 5.460 -8.323 1.00 97.50 312 ASP A C 1
ATOM 2410 O O . ASP A 1 312 ? -10.033 6.025 -8.544 1.00 97.50 312 ASP A O 1
ATOM 2414 N N . GLN A 1 313 ? -12.016 5.970 -7.495 1.00 98.06 313 GLN A N 1
ATOM 2415 C CA . GLN A 1 313 ? -11.856 7.251 -6.787 1.00 98.06 313 GLN A CA 1
ATOM 2416 C C . GLN A 1 313 ? -10.763 7.190 -5.720 1.00 98.06 313 GLN A C 1
ATOM 2418 O O . GLN A 1 313 ? -10.303 8.225 -5.261 1.00 98.06 313 GLN A O 1
ATOM 2423 N N . PHE A 1 314 ? -10.378 5.978 -5.317 1.00 98.00 314 PHE A N 1
ATOM 2424 C CA . PHE A 1 314 ? -9.378 5.719 -4.289 1.00 98.00 314 PHE A CA 1
ATOM 2425 C C . PHE A 1 314 ? -8.128 5.048 -4.866 1.00 98.00 314 PHE A C 1
ATOM 2427 O O . PHE A 1 314 ? -7.356 4.437 -4.136 1.00 98.00 314 PHE A O 1
ATOM 2434 N N . THR A 1 315 ? -7.945 5.118 -6.187 1.00 98.38 315 THR A N 1
ATOM 2435 C CA . THR A 1 315 ? -6.763 4.600 -6.875 1.00 98.38 315 THR A CA 1
ATOM 2436 C C . THR A 1 315 ? -5.911 5.763 -7.344 1.00 98.38 315 THR A C 1
ATOM 2438 O O . THR A 1 315 ? -6.354 6.583 -8.143 1.00 98.38 315 THR A O 1
ATOM 2441 N N . THR A 1 316 ? -4.668 5.797 -6.888 1.00 97.44 316 THR A N 1
ATOM 2442 C CA . THR A 1 316 ? -3.665 6.769 -7.323 1.00 97.44 316 THR A CA 1
ATOM 2443 C C . THR A 1 316 ? -2.466 6.040 -7.931 1.00 97.44 316 THR A C 1
ATOM 2445 O O . THR A 1 316 ? -2.529 4.840 -8.214 1.00 97.44 316 THR A O 1
ATOM 2448 N N . GLY A 1 317 ? -1.383 6.754 -8.216 1.00 96.38 317 GLY A N 1
ATOM 2449 C CA . GLY A 1 317 ? -0.133 6.141 -8.634 1.00 96.38 317 GLY A CA 1
ATOM 2450 C C . GLY A 1 317 ? 0.917 7.144 -9.076 1.00 96.38 317 GLY A C 1
ATOM 2451 O O . GLY A 1 317 ? 0.560 8.227 -9.539 1.00 96.38 317 GLY A O 1
ATOM 2452 N N . ALA A 1 318 ? 2.179 6.734 -9.026 1.00 96.38 318 ALA A N 1
ATOM 2453 C CA . ALA A 1 318 ? 3.331 7.500 -9.488 1.00 96.38 318 ALA A CA 1
ATOM 2454 C C . ALA A 1 318 ? 3.882 6.952 -10.809 1.00 96.38 318 ALA A C 1
ATOM 2456 O O . ALA A 1 318 ? 3.697 5.776 -11.152 1.00 96.38 318 ALA A O 1
ATOM 2457 N N . TYR A 1 319 ? 4.538 7.837 -11.561 1.00 97.62 319 TYR A N 1
ATOM 2458 C CA . TYR A 1 319 ? 5.359 7.434 -12.693 1.00 97.62 319 TYR A CA 1
ATOM 2459 C C . TYR A 1 319 ? 6.773 7.153 -12.215 1.00 97.62 319 TYR A C 1
ATOM 2461 O O . TYR A 1 319 ? 7.312 7.937 -11.444 1.00 97.62 319 TYR A O 1
ATOM 2469 N N . TYR A 1 320 ? 7.364 6.086 -12.741 1.00 97.12 320 TYR A N 1
ATOM 2470 C CA . TYR A 1 320 ? 8.767 5.780 -12.526 1.00 97.12 320 TYR A CA 1
ATOM 2471 C C . TYR A 1 320 ? 9.518 5.687 -13.847 1.00 97.12 320 TYR A C 1
ATOM 2473 O O . TYR A 1 320 ? 8.965 5.220 -14.854 1.00 97.12 320 TYR A O 1
ATOM 2481 N N . TYR A 1 321 ? 10.773 6.121 -13.813 1.00 97.75 321 TYR A N 1
ATOM 2482 C CA . TYR A 1 321 ? 11.655 6.220 -14.967 1.00 97.75 321 TYR A CA 1
ATOM 2483 C C . TYR A 1 321 ? 12.958 5.480 -14.686 1.00 97.75 321 TYR A C 1
ATOM 2485 O O . TYR A 1 321 ? 13.598 5.696 -13.661 1.00 97.75 321 TYR A O 1
ATOM 2493 N N . TYR A 1 322 ? 13.346 4.586 -15.586 1.00 97.12 322 TYR A N 1
ATOM 2494 C CA . TYR A 1 322 ? 14.562 3.795 -15.415 1.00 97.12 322 TYR A CA 1
ATOM 2495 C C . TYR A 1 322 ? 15.076 3.257 -16.741 1.00 97.12 322 TYR A C 1
ATOM 2497 O O . TYR A 1 322 ? 14.358 3.176 -17.741 1.00 97.12 322 TYR A O 1
ATOM 2505 N N . LEU A 1 323 ? 16.338 2.860 -16.719 1.00 97.50 323 LEU A N 1
ATOM 2506 C CA . LEU A 1 323 ? 17.002 2.103 -17.762 1.00 97.50 323 LEU A CA 1
ATOM 2507 C C . LEU A 1 323 ? 16.953 0.625 -17.389 1.00 97.50 323 LEU A C 1
ATOM 2509 O O . LEU A 1 323 ? 17.300 0.255 -16.272 1.00 97.50 323 LEU A O 1
ATOM 2513 N N . LEU A 1 324 ? 16.532 -0.223 -18.322 1.00 97.06 324 LEU A N 1
ATOM 2514 C CA . LEU A 1 324 ? 16.722 -1.666 -18.237 1.00 97.06 324 LEU A CA 1
ATOM 2515 C C . LEU A 1 324 ? 17.949 -2.061 -19.049 1.00 97.06 324 LEU A C 1
ATOM 2517 O O . LEU A 1 324 ? 18.088 -1.687 -20.214 1.00 97.06 324 LEU A O 1
ATOM 2521 N N . GLU A 1 325 ? 18.811 -2.849 -18.428 1.00 95.56 325 GLU A N 1
ATOM 2522 C CA . GLU A 1 325 ? 20.020 -3.401 -19.020 1.00 95.56 325 GLU A CA 1
ATOM 2523 C C . GLU A 1 325 ? 19.727 -4.801 -19.539 1.00 95.56 325 GLU A C 1
ATOM 2525 O O . GLU A 1 325 ? 19.205 -5.654 -18.812 1.00 95.56 325 GLU A O 1
ATOM 2530 N N . MET A 1 326 ? 20.073 -5.043 -20.799 1.00 94.88 326 MET A N 1
ATOM 2531 C CA . MET A 1 326 ? 19.704 -6.263 -21.508 1.00 94.88 326 MET A CA 1
ATOM 2532 C C . MET A 1 326 ? 20.940 -7.046 -21.951 1.00 94.88 326 MET A C 1
ATOM 2534 O O . MET A 1 326 ? 21.931 -6.450 -22.378 1.00 94.88 326 MET A O 1
ATOM 2538 N N . ASP A 1 327 ? 20.864 -8.377 -21.917 1.00 92.31 327 ASP A N 1
ATOM 2539 C CA . ASP A 1 327 ? 21.836 -9.253 -22.585 1.00 92.31 327 ASP A CA 1
ATOM 2540 C C . ASP A 1 327 ? 21.568 -9.375 -24.105 1.00 92.31 327 ASP A C 1
ATOM 2542 O O . ASP A 1 327 ? 20.582 -8.848 -24.631 1.00 92.31 327 ASP A O 1
ATOM 2546 N N . ASP A 1 328 ? 22.418 -10.123 -24.820 1.00 94.69 328 ASP A N 1
ATOM 2547 C CA . ASP A 1 328 ? 22.280 -10.382 -26.268 1.00 94.69 328 ASP A CA 1
ATOM 2548 C C . ASP A 1 328 ? 20.962 -11.081 -26.662 1.00 94.69 328 ASP A C 1
ATOM 2550 O O . ASP A 1 328 ? 20.542 -11.034 -27.821 1.00 94.69 328 ASP A O 1
ATOM 2554 N N . ASN A 1 329 ? 20.295 -11.753 -25.719 1.00 94.06 329 ASN A N 1
ATOM 2555 C CA . ASN A 1 329 ? 19.036 -12.461 -25.953 1.00 94.06 329 ASN A CA 1
ATOM 2556 C C . ASN A 1 329 ? 17.805 -11.594 -25.645 1.00 94.06 329 ASN A C 1
ATOM 2558 O O . ASN A 1 329 ? 16.669 -12.042 -25.852 1.00 94.06 329 ASN A O 1
ATOM 2562 N N . GLY A 1 330 ? 18.003 -10.367 -25.158 1.00 94.00 330 GLY A N 1
ATOM 2563 C CA . GLY A 1 330 ? 16.934 -9.502 -24.675 1.00 94.00 330 GLY A CA 1
ATOM 2564 C C . GLY A 1 330 ? 16.349 -9.967 -23.339 1.00 94.00 330 GLY A C 1
ATOM 2565 O O . GLY A 1 330 ? 15.172 -9.707 -23.074 1.00 94.00 330 GLY A O 1
ATOM 2566 N N . ALA A 1 331 ? 17.131 -10.661 -22.508 1.00 93.62 331 ALA A N 1
ATOM 2567 C CA . ALA A 1 331 ? 16.833 -10.868 -21.096 1.00 93.62 331 ALA A CA 1
ATOM 2568 C C . ALA A 1 331 ? 17.260 -9.645 -20.280 1.00 93.62 331 ALA A C 1
ATOM 2570 O O . ALA A 1 331 ? 18.344 -9.104 -20.490 1.00 93.62 331 ALA A O 1
ATOM 2571 N N . ILE A 1 332 ? 16.395 -9.213 -19.363 1.00 95.00 332 ILE A N 1
ATOM 2572 C CA . ILE A 1 332 ? 16.697 -8.161 -18.398 1.00 95.00 332 ILE A CA 1
ATOM 2573 C C . ILE A 1 332 ? 17.729 -8.730 -17.431 1.00 95.00 332 ILE A C 1
ATOM 2575 O O . ILE A 1 332 ? 17.476 -9.740 -16.770 1.00 95.00 332 ILE A O 1
ATOM 2579 N N . ILE A 1 333 ? 18.883 -8.081 -17.359 1.00 89.00 333 ILE A N 1
ATOM 2580 C CA . ILE A 1 333 ? 19.972 -8.470 -16.467 1.00 89.00 333 ILE A CA 1
ATOM 2581 C C . ILE A 1 333 ? 20.276 -7.412 -15.421 1.00 89.00 333 ILE A C 1
ATOM 2583 O O . ILE A 1 333 ? 20.976 -7.740 -14.482 1.00 89.00 333 ILE A O 1
ATOM 2587 N N . GLY A 1 334 ? 19.752 -6.194 -15.534 1.00 87.50 334 GLY A N 1
ATOM 2588 C CA . GLY A 1 334 ? 19.971 -5.125 -14.565 1.00 87.50 334 GLY A CA 1
ATOM 2589 C C . GLY A 1 334 ? 19.196 -3.867 -14.931 1.00 87.50 334 GLY A C 1
ATOM 2590 O O . GLY A 1 334 ? 18.351 -3.889 -15.833 1.00 87.50 334 GLY A O 1
ATOM 2591 N N . GLY A 1 335 ? 19.448 -2.783 -14.210 1.00 91.69 335 GLY A N 1
ATOM 2592 C CA . GLY A 1 335 ? 18.791 -1.509 -14.449 1.00 91.69 335 GLY A CA 1
ATOM 2593 C C . GLY A 1 335 ? 19.207 -0.433 -13.459 1.00 91.69 335 GLY A C 1
ATOM 2594 O O . GLY A 1 335 ? 19.655 -0.742 -12.354 1.00 91.69 335 GLY A O 1
ATOM 2595 N N . GLU A 1 336 ? 19.013 0.815 -13.872 1.00 89.75 336 GLU A N 1
ATOM 2596 C CA . GLU A 1 336 ? 19.383 2.029 -13.139 1.00 89.75 336 GLU A CA 1
ATOM 2597 C C . GLU A 1 336 ? 18.209 3.018 -13.160 1.00 89.75 336 GLU A C 1
ATOM 2599 O O . GLU A 1 336 ? 17.532 3.175 -14.184 1.00 89.75 336 GLU A O 1
ATOM 2604 N N . TRP A 1 337 ? 17.939 3.656 -12.022 1.00 91.88 337 TRP A N 1
ATOM 2605 C CA . TRP A 1 337 ? 16.937 4.714 -11.925 1.00 91.88 337 TRP A CA 1
ATOM 2606 C C . TRP A 1 337 ? 17.427 5.974 -12.650 1.00 91.88 337 TRP A C 1
ATOM 2608 O O . TRP A 1 337 ? 18.629 6.205 -12.777 1.00 91.88 337 TRP A O 1
ATOM 2618 N N . VAL A 1 338 ? 16.499 6.768 -13.191 1.00 91.94 338 VAL A N 1
ATOM 2619 C CA . VAL A 1 338 ? 16.819 8.051 -13.840 1.00 91.94 338 VAL A CA 1
ATOM 2620 C C . VAL A 1 338 ? 15.756 9.102 -13.536 1.00 91.94 338 VAL A C 1
ATOM 2622 O O . VAL A 1 338 ? 14.629 8.777 -13.158 1.00 91.94 338 VAL A O 1
ATOM 2625 N N . TYR A 1 339 ? 16.096 10.372 -13.779 1.00 92.00 339 TYR A N 1
ATOM 2626 C CA . TYR A 1 339 ? 15.263 11.524 -13.417 1.00 92.00 339 TYR A CA 1
ATOM 2627 C C . TYR A 1 339 ? 14.926 11.508 -11.917 1.00 92.00 339 TYR A C 1
ATOM 2629 O O . TYR A 1 339 ? 15.717 11.032 -11.113 1.00 92.00 339 TYR A O 1
ATOM 2637 N N . ASP A 1 340 ? 13.752 12.009 -11.539 1.00 88.38 340 ASP A N 1
ATOM 2638 C CA . ASP A 1 340 ? 13.333 12.091 -10.138 1.00 88.38 340 ASP A CA 1
ATOM 2639 C C . ASP A 1 340 ? 13.141 10.707 -9.487 1.00 88.38 340 ASP A C 1
ATOM 2641 O O . ASP A 1 340 ? 13.076 10.611 -8.268 1.00 88.38 340 ASP A O 1
ATOM 2645 N N . SER A 1 341 ? 13.080 9.624 -10.275 1.00 90.81 341 SER A N 1
ATOM 2646 C CA . SER A 1 341 ? 12.971 8.260 -9.744 1.00 90.81 341 SER A CA 1
ATOM 2647 C C . SER A 1 341 ? 14.263 7.715 -9.152 1.00 90.81 341 SER A C 1
ATOM 2649 O O . SER A 1 341 ? 14.223 6.601 -8.658 1.00 90.81 341 SER A O 1
ATOM 2651 N N . ASP A 1 342 ? 15.381 8.440 -9.218 1.00 83.38 342 ASP A N 1
ATOM 2652 C CA . ASP A 1 342 ? 16.595 8.101 -8.456 1.00 83.38 342 ASP A CA 1
ATOM 2653 C C . ASP A 1 342 ? 16.400 8.346 -6.948 1.00 83.38 342 ASP A C 1
ATOM 2655 O O . ASP A 1 342 ? 16.943 7.627 -6.119 1.00 83.38 342 ASP A O 1
ATOM 2659 N N . GLU A 1 343 ? 15.534 9.306 -6.614 1.00 80.69 343 GLU A N 1
ATOM 2660 C CA . GLU A 1 343 ? 15.197 9.705 -5.243 1.00 80.69 343 GLU A CA 1
ATOM 2661 C C . GLU A 1 343 ? 13.801 9.235 -4.823 1.00 80.69 343 GLU A C 1
ATOM 2663 O O . GLU A 1 343 ? 13.561 8.929 -3.661 1.00 80.69 343 GLU A O 1
ATOM 2668 N N . ASP A 1 344 ? 12.850 9.212 -5.761 1.00 85.88 344 ASP A N 1
ATOM 2669 C CA . ASP A 1 344 ? 11.447 8.874 -5.517 1.00 85.88 344 ASP A CA 1
ATOM 2670 C C . ASP A 1 344 ? 11.084 7.560 -6.215 1.00 85.88 344 ASP A C 1
ATOM 2672 O O . ASP A 1 344 ? 10.484 7.521 -7.300 1.00 85.88 344 ASP A O 1
ATOM 2676 N N . HIS A 1 345 ? 11.482 6.458 -5.584 1.00 87.69 345 HIS A N 1
ATOM 2677 C CA . HIS A 1 345 ? 11.133 5.100 -5.981 1.00 87.69 345 HIS A CA 1
ATOM 2678 C C . HIS A 1 345 ? 10.654 4.278 -4.773 1.00 87.69 345 HIS A C 1
ATOM 2680 O O . HIS A 1 345 ? 10.912 4.649 -3.630 1.00 87.69 345 HIS A O 1
ATOM 2686 N N . PRO A 1 346 ? 9.939 3.156 -4.979 1.00 87.56 346 PRO A N 1
ATOM 2687 C CA . PRO A 1 346 ? 9.529 2.307 -3.866 1.00 87.56 346 PRO A CA 1
ATOM 2688 C C . PRO A 1 346 ? 10.746 1.720 -3.140 1.00 87.56 346 PRO A C 1
ATOM 2690 O O . PRO A 1 346 ? 11.677 1.264 -3.804 1.00 87.56 346 PRO A O 1
ATOM 2693 N N . ASP A 1 347 ? 10.710 1.676 -1.807 1.00 79.56 347 ASP A N 1
ATOM 2694 C CA . ASP A 1 347 ? 11.794 1.089 -1.002 1.00 79.56 347 ASP A CA 1
ATOM 2695 C C . ASP A 1 347 ? 11.765 -0.439 -1.063 1.00 79.56 347 ASP A C 1
ATOM 2697 O O . ASP A 1 347 ? 12.779 -1.092 -1.245 1.00 79.56 347 ASP A O 1
ATOM 2701 N N . PHE A 1 348 ? 10.589 -1.047 -0.906 1.00 86.00 348 PHE A N 1
ATOM 2702 C CA . PHE A 1 348 ? 10.481 -2.501 -0.855 1.00 86.00 348 PHE A CA 1
ATOM 2703 C C . PHE A 1 348 ? 9.146 -3.018 -1.370 1.00 86.00 348 PHE A C 1
ATOM 2705 O O . PHE A 1 348 ? 8.133 -2.319 -1.458 1.00 86.00 348 PHE A O 1
ATOM 2712 N N . LEU A 1 349 ? 9.159 -4.316 -1.651 1.00 91.12 349 LEU A N 1
ATOM 2713 C CA . LEU A 1 349 ? 8.040 -5.105 -2.129 1.00 91.12 349 LEU A CA 1
ATOM 2714 C C . LEU A 1 349 ? 7.818 -6.283 -1.178 1.00 91.12 349 LEU A C 1
ATOM 2716 O O . LEU A 1 349 ? 8.750 -7.030 -0.872 1.00 91.12 349 LEU A O 1
ATOM 2720 N N . TRP A 1 350 ? 6.577 -6.533 -0.768 1.00 94.38 350 TRP A N 1
ATOM 2721 C CA . TRP A 1 350 ? 6.249 -7.759 -0.042 1.00 94.38 350 TRP A CA 1
ATOM 2722 C C . TRP A 1 350 ? 4.796 -8.191 -0.219 1.00 94.38 350 TRP A C 1
ATOM 2724 O O . TRP A 1 350 ? 3.950 -7.432 -0.673 1.00 94.38 350 TRP A O 1
ATOM 2734 N N . PHE A 1 351 ? 4.477 -9.432 0.139 1.00 93.25 351 PHE A N 1
ATOM 2735 C CA . PHE A 1 351 ? 3.091 -9.906 0.182 1.00 93.25 351 PHE A CA 1
ATOM 2736 C C . PHE A 1 351 ? 2.905 -11.041 1.200 1.00 93.25 351 PHE A C 1
ATOM 2738 O O . PHE A 1 351 ? 3.854 -11.781 1.498 1.00 93.25 351 PHE A O 1
ATOM 2745 N N . PRO A 1 352 ? 1.694 -11.195 1.772 1.00 93.69 352 PRO A N 1
ATOM 2746 C CA . PRO A 1 352 ? 1.387 -12.293 2.681 1.00 93.69 352 PRO A CA 1
ATOM 2747 C C . PRO A 1 352 ? 1.316 -13.623 1.920 1.00 93.69 352 PRO A C 1
ATOM 2749 O O . PRO A 1 352 ? 0.728 -13.718 0.848 1.00 93.69 352 PRO A O 1
ATOM 2752 N N . LYS A 1 353 ? 1.873 -14.694 2.494 1.00 93.88 353 LYS A N 1
ATOM 2753 C CA . LYS A 1 353 ? 1.813 -16.037 1.891 1.00 93.88 353 LYS A CA 1
ATOM 2754 C C . LYS A 1 353 ? 0.436 -16.682 2.021 1.00 93.88 353 LYS A C 1
ATOM 2756 O O . LYS A 1 353 ? 0.105 -17.558 1.226 1.00 93.88 353 LYS A O 1
ATOM 2761 N N . ALA A 1 354 ? -0.315 -16.309 3.053 1.00 93.94 354 ALA A N 1
ATOM 2762 C CA . ALA A 1 354 ? -1.618 -16.863 3.390 1.00 93.94 354 ALA A CA 1
ATOM 2763 C C . ALA A 1 354 ? -2.392 -15.901 4.304 1.00 93.94 354 ALA A C 1
ATOM 2765 O O . ALA A 1 354 ? -1.821 -14.963 4.856 1.00 93.94 354 ALA A O 1
ATOM 2766 N N . LYS A 1 355 ? -3.684 -16.176 4.491 1.00 97.00 355 LYS A N 1
ATOM 2767 C CA . LYS A 1 355 ? -4.500 -15.554 5.541 1.00 97.00 355 LYS A CA 1
ATOM 2768 C C . LYS A 1 355 ? -4.029 -15.999 6.939 1.00 97.00 355 LYS A C 1
ATOM 2770 O O . LYS A 1 355 ? -3.398 -17.058 7.046 1.00 97.00 355 LYS A O 1
ATOM 2775 N N . PRO A 1 356 ? -4.365 -15.258 8.012 1.00 97.00 356 PRO A N 1
ATOM 2776 C CA . PRO A 1 356 ? -4.204 -15.732 9.384 1.00 97.00 356 PRO A CA 1
ATOM 2777 C C . PRO A 1 356 ? -4.807 -17.130 9.595 1.00 97.00 356 PRO A C 1
ATOM 2779 O O . PRO A 1 356 ? -5.777 -17.517 8.941 1.00 97.00 356 PRO A O 1
ATOM 2782 N N . ALA A 1 357 ? -4.258 -17.907 10.534 1.00 97.00 357 ALA A N 1
ATOM 2783 C CA . ALA A 1 357 ? -4.836 -19.205 10.881 1.00 97.00 357 ALA A CA 1
ATOM 2784 C C . ALA A 1 357 ? -6.276 -19.031 11.394 1.00 97.00 357 ALA A C 1
ATOM 2786 O O . ALA A 1 357 ? -6.532 -18.145 12.207 1.00 97.00 357 ALA A O 1
ATOM 2787 N N . ALA A 1 358 ? -7.207 -19.894 10.978 1.00 95.81 358 ALA A N 1
ATOM 2788 C CA . ALA A 1 358 ? -8.640 -19.742 11.268 1.00 95.81 358 ALA A CA 1
ATOM 2789 C C . ALA A 1 358 ? -8.981 -19.630 12.771 1.00 95.81 358 ALA A C 1
ATOM 2791 O O . ALA A 1 358 ? -9.967 -19.005 13.141 1.00 95.81 358 ALA A O 1
ATOM 2792 N N . ASN A 1 359 ? -8.162 -20.219 13.644 1.00 96.50 359 ASN A N 1
ATOM 2793 C CA . ASN A 1 359 ? -8.317 -20.182 15.100 1.00 96.50 359 ASN A CA 1
ATOM 2794 C C . ASN A 1 359 ? -7.509 -19.063 15.785 1.00 96.50 359 ASN A C 1
ATOM 2796 O O . ASN A 1 359 ? -7.336 -19.101 17.004 1.00 96.50 359 ASN A O 1
ATOM 2800 N N . THR A 1 360 ? -6.974 -18.107 15.022 1.00 98.12 360 THR A N 1
ATOM 2801 C CA . THR A 1 360 ? -6.237 -16.963 15.566 1.00 98.12 360 THR A CA 1
ATOM 2802 C C . THR A 1 360 ? -7.143 -16.138 16.471 1.00 98.12 360 THR A C 1
ATOM 2804 O O . THR A 1 360 ? -8.225 -15.712 16.068 1.00 98.12 360 THR A O 1
ATOM 2807 N N . VAL A 1 361 ? -6.658 -15.872 17.681 1.00 98.25 361 VAL A N 1
ATOM 2808 C CA . VAL A 1 361 ? -7.192 -14.851 18.581 1.00 98.25 361 VAL A CA 1
ATOM 2809 C C . VAL A 1 361 ? -6.033 -13.926 18.921 1.00 98.25 361 VAL A C 1
ATOM 2811 O O . VAL A 1 361 ? -5.000 -14.390 19.410 1.00 98.25 361 VAL A O 1
ATOM 2814 N N . THR A 1 362 ? -6.172 -12.638 18.624 1.00 98.06 362 THR A N 1
ATOM 2815 C CA . THR A 1 362 ? -5.124 -11.651 18.901 1.00 98.06 362 THR A CA 1
ATOM 2816 C C . THR A 1 362 ? -4.975 -11.437 20.406 1.00 98.06 362 THR A C 1
ATOM 2818 O O . THR A 1 362 ? -5.840 -11.797 21.210 1.00 98.06 362 THR A O 1
ATOM 2821 N N . LYS A 1 363 ? -3.884 -10.792 20.823 1.00 96.44 363 LYS A N 1
ATOM 2822 C CA . LYS A 1 363 ? -3.633 -10.501 22.245 1.00 96.44 363 LYS A CA 1
ATOM 2823 C C . LYS A 1 363 ? -4.670 -9.569 22.887 1.00 96.44 363 LYS A C 1
ATOM 2825 O O . LYS A 1 363 ? -4.801 -9.576 24.110 1.00 96.44 363 LYS A O 1
ATOM 2830 N N . ILE A 1 364 ? -5.421 -8.806 22.088 1.00 97.38 364 ILE A N 1
ATOM 2831 C CA . ILE A 1 364 ? -6.529 -7.975 22.577 1.00 97.38 364 ILE A CA 1
ATOM 2832 C C . ILE A 1 364 ? -7.840 -8.766 22.745 1.00 97.38 364 ILE A C 1
ATOM 2834 O O . ILE A 1 364 ? -8.784 -8.259 23.347 1.00 97.38 364 ILE A O 1
ATOM 2838 N N . GLY A 1 365 ? -7.895 -10.022 22.282 1.00 97.50 365 GLY A N 1
ATOM 2839 C CA . GLY A 1 365 ? -9.088 -10.874 22.321 1.00 97.50 365 GLY A CA 1
ATOM 2840 C C . GLY A 1 365 ? -9.957 -10.806 21.060 1.00 97.50 365 GLY A C 1
ATOM 2841 O O . GLY A 1 365 ? -11.109 -11.237 21.096 1.00 97.50 365 GLY A O 1
ATOM 2842 N N . LEU A 1 366 ? -9.432 -10.265 19.955 1.00 98.38 366 LEU A N 1
ATOM 2843 C CA . LEU A 1 366 ? -10.128 -10.210 18.669 1.00 98.38 366 LEU A CA 1
ATOM 2844 C C . LEU A 1 366 ? -9.953 -11.551 17.941 1.00 98.38 366 LEU A C 1
ATOM 2846 O O . LEU A 1 366 ? -8.833 -12.009 17.717 1.00 98.38 366 LEU A O 1
ATOM 2850 N N . SER A 1 367 ? -11.062 -12.214 17.628 1.00 98.69 367 SER A N 1
ATOM 2851 C CA . SER A 1 367 ? -11.100 -13.574 17.085 1.00 98.69 367 SER A CA 1
ATOM 2852 C C . SER A 1 367 ? -11.264 -13.538 15.573 1.00 98.69 367 SER A C 1
ATOM 2854 O O . SER A 1 367 ? -12.241 -12.992 15.055 1.00 98.69 367 SER A O 1
ATOM 2856 N N . TYR A 1 368 ? -10.325 -14.145 14.844 1.00 98.69 368 TYR A N 1
ATOM 2857 C CA . TYR A 1 368 ? -10.392 -14.174 13.384 1.00 98.69 368 TYR A CA 1
ATOM 2858 C C . TYR A 1 368 ? -11.596 -14.978 12.887 1.00 98.69 368 TYR A C 1
ATOM 2860 O O . TYR A 1 368 ? -12.204 -14.603 11.889 1.00 98.69 368 TYR A O 1
ATOM 2868 N N . ALA A 1 369 ? -11.991 -16.032 13.606 1.00 98.69 369 ALA A N 1
ATOM 2869 C CA . ALA A 1 369 ? -13.183 -16.811 13.282 1.00 98.69 369 ALA A CA 1
ATOM 2870 C C . ALA A 1 369 ? -14.463 -15.959 13.355 1.00 98.69 369 ALA A C 1
ATOM 2872 O O . ALA A 1 369 ? -15.310 -16.035 12.463 1.00 98.69 369 ALA A O 1
ATOM 2873 N N . ASP A 1 370 ? -14.578 -15.112 14.381 1.00 98.75 370 ASP A N 1
ATOM 2874 C CA . ASP A 1 370 ? -15.743 -14.247 14.575 1.00 98.75 370 ASP A CA 1
ATOM 2875 C C . ASP A 1 370 ? -15.810 -13.151 13.505 1.00 98.75 370 ASP A C 1
ATOM 2877 O O . ASP A 1 370 ? -16.859 -12.935 12.894 1.00 98.75 370 ASP A O 1
ATOM 2881 N N . VAL A 1 371 ? -14.675 -12.507 13.211 1.00 98.75 371 VAL A N 1
ATOM 2882 C CA . VAL A 1 371 ? -14.583 -11.486 12.155 1.00 98.75 371 VAL A CA 1
ATOM 2883 C C . VAL A 1 371 ? -14.825 -12.097 10.771 1.00 98.75 371 VAL A C 1
ATOM 2885 O O . VAL A 1 371 ? -15.565 -11.519 9.978 1.00 98.75 371 VAL A O 1
ATOM 2888 N N . SER A 1 372 ? -14.289 -13.290 10.494 1.00 98.69 372 SER A N 1
ATOM 2889 C CA . SER A 1 372 ? -14.522 -14.011 9.232 1.00 98.69 372 SER A CA 1
ATOM 2890 C C . SER A 1 372 ? -16.003 -14.323 9.026 1.00 98.69 372 SER A C 1
ATOM 2892 O O . SER A 1 372 ? -16.534 -14.087 7.944 1.00 98.69 372 SER A O 1
ATOM 2894 N N . MET A 1 373 ? -16.706 -14.764 10.074 1.00 98.50 373 MET A N 1
ATOM 2895 C CA . MET A 1 373 ? -18.150 -15.012 10.016 1.00 98.50 373 MET A CA 1
ATOM 2896 C C . MET A 1 373 ? -18.944 -13.745 9.662 1.00 98.50 373 MET A C 1
ATOM 2898 O O . MET A 1 373 ? -19.885 -13.802 8.864 1.00 98.50 373 MET A O 1
ATOM 2902 N N . LEU A 1 374 ? -18.575 -12.591 10.226 1.00 98.75 374 LEU A N 1
ATOM 2903 C CA . LEU A 1 374 ? -19.214 -11.314 9.893 1.00 98.75 374 LEU A CA 1
ATOM 2904 C C . LEU A 1 374 ? -18.887 -10.861 8.463 1.00 98.75 374 LEU A C 1
ATOM 2906 O O . LEU A 1 374 ? -19.785 -10.415 7.747 1.00 98.75 374 LEU A O 1
ATOM 2910 N N . LEU A 1 375 ? -17.632 -11.014 8.028 1.00 98.56 375 LEU A N 1
ATOM 2911 C CA . LEU A 1 375 ? -17.198 -10.713 6.661 1.00 98.56 375 LEU A CA 1
ATOM 2912 C C . LEU A 1 375 ? -17.964 -11.548 5.635 1.00 98.56 375 LEU A C 1
ATOM 2914 O O . LEU A 1 375 ? -18.523 -10.985 4.698 1.00 98.56 375 LEU A O 1
ATOM 2918 N N . GLU A 1 376 ? -18.071 -12.863 5.833 1.00 98.38 376 GLU A N 1
ATOM 2919 C CA . GLU A 1 376 ? -18.816 -13.758 4.940 1.00 98.38 376 GLU A CA 1
ATOM 2920 C C . GLU A 1 376 ? -20.279 -13.319 4.783 1.00 98.38 376 GLU A C 1
ATOM 2922 O O . GLU A 1 376 ? -20.792 -13.234 3.663 1.00 98.38 376 GLU A O 1
ATOM 2927 N N . LYS A 1 377 ? -20.944 -12.954 5.888 1.00 98.44 377 LYS A N 1
ATOM 2928 C CA . LYS A 1 377 ? -22.313 -12.412 5.855 1.00 98.44 377 LYS A CA 1
ATOM 2929 C C . LYS A 1 377 ? -22.404 -11.084 5.109 1.00 98.44 377 LYS A C 1
ATOM 2931 O O . LYS A 1 377 ? -23.368 -10.868 4.372 1.00 98.44 377 LYS A O 1
ATOM 2936 N N . SER A 1 378 ? -21.420 -10.206 5.291 1.00 98.56 378 SER A N 1
ATOM 2937 C CA . SER A 1 378 ? -21.386 -8.886 4.658 1.00 98.56 378 SER A CA 1
ATOM 2938 C C . SER A 1 378 ? -21.158 -8.985 3.154 1.00 98.56 378 SER A C 1
ATOM 2940 O O . SER A 1 378 ? -21.824 -8.297 2.381 1.00 98.56 378 SER A O 1
ATOM 2942 N N . VAL A 1 379 ? -20.264 -9.879 2.728 1.00 98.19 379 VAL A N 1
ATOM 2943 C CA . VAL A 1 379 ? -19.976 -10.178 1.319 1.00 98.19 379 VAL A CA 1
ATOM 2944 C C . VAL A 1 379 ? -21.202 -10.766 0.619 1.00 98.19 379 VAL A C 1
ATOM 2946 O O . VAL A 1 379 ? -21.480 -10.415 -0.530 1.00 98.19 379 VAL A O 1
ATOM 2949 N N . ALA A 1 380 ? -21.942 -11.638 1.308 1.00 97.62 380 ALA A N 1
ATOM 2950 C CA . ALA A 1 380 ? -23.171 -12.249 0.806 1.00 97.62 380 ALA A CA 1
ATOM 2951 C C . ALA A 1 380 ? -24.405 -11.331 0.902 1.00 97.62 380 ALA A C 1
ATOM 2953 O O . ALA A 1 380 ? -25.458 -11.674 0.366 1.00 97.62 380 ALA A O 1
ATOM 2954 N N . CYS A 1 381 ? -24.297 -10.178 1.575 1.00 96.12 381 CYS A N 1
ATOM 2955 C CA . CYS A 1 381 ? -25.418 -9.286 1.883 1.00 96.12 381 CYS A CA 1
ATOM 2956 C C . CYS A 1 381 ? -26.612 -10.012 2.537 1.00 96.12 381 CYS A C 1
ATOM 2958 O O . CYS A 1 381 ? -27.774 -9.691 2.274 1.00 96.12 381 CYS A O 1
ATOM 2960 N N . SER A 1 382 ? -26.328 -10.988 3.408 1.00 83.19 382 SER A N 1
ATOM 2961 C CA . SER A 1 382 ? -27.313 -11.937 3.951 1.00 83.19 382 SER A CA 1
ATOM 2962 C C . SER A 1 382 ? -28.480 -11.277 4.695 1.00 83.19 382 SER A C 1
ATOM 2964 O O . SER A 1 382 ? -29.610 -11.759 4.620 1.00 83.19 382 SER A O 1
ATOM 2966 N N . ASP A 1 383 ? -28.246 -10.141 5.351 1.00 78.62 383 ASP A N 1
ATOM 2967 C CA . ASP A 1 383 ? -29.291 -9.433 6.104 1.00 78.62 383 ASP A CA 1
ATOM 2968 C C . ASP A 1 383 ? -30.161 -8.533 5.207 1.00 78.62 383 ASP A C 1
ATOM 2970 O O . ASP A 1 383 ? -31.306 -8.230 5.543 1.00 78.62 383 ASP A O 1
ATOM 2974 N N . SER A 1 384 ? -29.676 -8.176 4.012 1.00 59.50 384 SER A N 1
ATOM 2975 C CA . SER A 1 384 ? -30.437 -7.399 3.018 1.00 59.50 384 SER A CA 1
ATOM 2976 C C . SER A 1 384 ? -31.447 -8.253 2.240 1.00 59.50 384 SER A C 1
ATOM 2978 O O . SER A 1 384 ? -32.424 -7.730 1.707 1.00 59.50 384 SER A O 1
ATOM 2980 N N . ALA A 1 385 ? -31.265 -9.577 2.203 1.00 49.44 385 ALA A N 1
ATOM 2981 C CA . ALA A 1 385 ? -32.215 -10.494 1.569 1.00 49.44 385 ALA A CA 1
ATOM 2982 C C . ALA A 1 385 ? -33.511 -10.679 2.385 1.00 49.44 385 ALA A C 1
ATOM 2984 O O . ALA A 1 385 ? -34.536 -11.081 1.838 1.00 49.44 385 ALA A O 1
ATOM 2985 N N . SER A 1 386 ? -33.498 -10.351 3.682 1.00 41.88 386 SER A N 1
ATOM 2986 C CA . SER A 1 386 ? -34.639 -10.582 4.579 1.00 41.88 386 SER A CA 1
ATOM 2987 C C . SER A 1 386 ? -35.683 -9.454 4.572 1.00 41.88 386 SER A C 1
ATOM 2989 O O . SER A 1 386 ? -36.768 -9.621 5.126 1.00 41.88 386 SER A O 1
ATOM 2991 N N . THR A 1 387 ? -35.412 -8.315 3.924 1.00 39.81 387 THR A N 1
ATOM 2992 C CA . THR A 1 387 ? -36.300 -7.132 3.918 1.00 39.81 387 THR A CA 1
ATOM 2993 C C . THR A 1 387 ? -37.165 -6.973 2.662 1.00 39.81 387 THR A C 1
ATOM 2995 O O . THR A 1 387 ? -37.967 -6.045 2.599 1.00 39.81 387 THR A O 1
ATOM 2998 N N . THR A 1 388 ? -37.101 -7.889 1.688 1.00 34.97 388 THR A N 1
ATOM 2999 C CA . THR A 1 388 ? -37.943 -7.839 0.467 1.00 34.97 388 THR A CA 1
ATOM 3000 C C . THR A 1 388 ? -39.154 -8.780 0.483 1.00 34.97 388 THR A C 1
ATOM 3002 O O . THR A 1 388 ? -39.838 -8.928 -0.527 1.00 34.97 388 THR A O 1
ATOM 3005 N N . GLY A 1 389 ? -39.487 -9.374 1.633 1.00 40.41 389 GLY A N 1
ATOM 3006 C CA . GLY A 1 389 ? -40.515 -10.411 1.728 1.00 40.41 389 GLY A CA 1
ATOM 3007 C C . GLY A 1 389 ? -41.591 -10.205 2.791 1.00 40.41 389 GLY A C 1
ATOM 3008 O O . GLY A 1 389 ? -41.879 -11.166 3.487 1.00 40.41 389 GLY A O 1
ATOM 3009 N N . SER A 1 390 ? -42.183 -9.012 2.950 1.00 37.75 390 SER A N 1
ATOM 3010 C CA . SER A 1 390 ? -43.561 -8.896 3.476 1.00 37.75 390 SER A CA 1
ATOM 3011 C C . SER A 1 390 ? -44.106 -7.467 3.374 1.00 37.75 390 SER A C 1
ATOM 3013 O O . SER A 1 390 ? -43.904 -6.636 4.258 1.00 37.75 390 SER A O 1
ATOM 3015 N N . THR A 1 391 ? -44.852 -7.176 2.312 1.00 34.50 391 THR A N 1
ATOM 3016 C CA . THR A 1 391 ? -45.859 -6.111 2.326 1.00 34.50 391 THR A CA 1
ATOM 3017 C C . THR A 1 391 ? -47.172 -6.649 1.765 1.00 34.50 391 THR A C 1
ATOM 3019 O O . THR A 1 391 ? -47.199 -7.307 0.728 1.00 34.50 391 THR A O 1
ATOM 3022 N N . SER A 1 392 ? -48.253 -6.307 2.477 1.00 34.56 392 SER A N 1
ATOM 3023 C CA . SER A 1 392 ? -49.678 -6.414 2.113 1.00 34.56 392 SER A CA 1
ATOM 3024 C C . SER A 1 392 ? -50.468 -7.639 2.599 1.00 34.56 392 SER A C 1
ATOM 3026 O O . SER A 1 392 ? -50.693 -8.590 1.861 1.00 34.56 392 SER A O 1
ATOM 3028 N N . ALA A 1 393 ? -51.000 -7.526 3.821 1.00 33.16 393 ALA A N 1
ATOM 3029 C CA . ALA A 1 393 ? -52.434 -7.623 4.171 1.00 33.16 393 ALA A CA 1
ATOM 3030 C C . ALA A 1 393 ? -52.522 -7.429 5.701 1.00 33.16 393 ALA A C 1
ATOM 3032 O O . ALA A 1 393 ? -51.901 -8.173 6.444 1.00 33.16 393 ALA A O 1
ATOM 3033 N N . GLY A 1 394 ? -53.121 -6.385 6.267 1.00 30.47 394 GLY A N 1
ATOM 3034 C CA . GLY A 1 394 ? -54.502 -5.943 6.106 1.00 30.47 394 GLY A CA 1
ATOM 3035 C C . GLY A 1 394 ? -55.116 -5.919 7.514 1.00 30.47 394 GLY A C 1
ATOM 3036 O O . GLY A 1 394 ? -55.276 -6.962 8.138 1.00 30.47 394 GLY A O 1
ATOM 3037 N N . SER A 1 395 ? -55.365 -4.721 8.036 1.00 35.97 395 SER A N 1
ATOM 3038 C CA . SER A 1 395 ? -55.831 -4.439 9.397 1.00 35.97 395 SER A CA 1
ATOM 3039 C C . SER A 1 395 ? -57.219 -5.012 9.709 1.00 35.97 395 SER A C 1
ATOM 3041 O O . SER A 1 395 ? -58.124 -4.885 8.887 1.00 35.97 395 SER A O 1
ATOM 3043 N N . ALA A 1 396 ? -57.421 -5.501 10.938 1.00 32.34 396 ALA A N 1
ATOM 3044 C CA . ALA A 1 396 ? -58.704 -5.428 11.645 1.00 32.34 396 ALA A CA 1
ATOM 3045 C C . ALA A 1 396 ? -58.497 -5.551 13.167 1.00 32.34 396 ALA A C 1
ATOM 3047 O O . ALA A 1 396 ? -57.865 -6.487 13.652 1.00 32.34 396 ALA A O 1
ATOM 3048 N N . GLU A 1 397 ? -59.034 -4.579 13.902 1.00 33.44 397 GLU A N 1
ATOM 3049 C CA . GLU A 1 397 ? -59.129 -4.535 15.362 1.00 33.44 397 GLU A CA 1
ATOM 3050 C C . GLU A 1 397 ? -60.149 -5.557 15.900 1.00 33.44 397 GLU A C 1
ATOM 3052 O O . GLU A 1 397 ? -61.201 -5.742 15.294 1.00 33.44 397 GLU A O 1
ATOM 3057 N N . SER A 1 398 ? -59.917 -6.108 17.100 1.00 31.42 398 SER A N 1
ATOM 3058 C CA . SER A 1 398 ? -60.967 -6.223 18.129 1.00 31.42 398 SER A CA 1
ATOM 3059 C C . SER A 1 398 ? -60.397 -6.592 19.502 1.00 31.42 398 SER A C 1
ATOM 3061 O O . SER A 1 398 ? -59.470 -7.388 19.627 1.00 31.42 398 SER A O 1
ATOM 3063 N N . SER A 1 399 ? -61.000 -5.985 20.517 1.00 33.44 399 SER A N 1
ATOM 3064 C CA . SER A 1 399 ? -60.705 -5.997 21.946 1.00 33.44 399 SER A CA 1
ATOM 3065 C C . SER A 1 399 ? -60.864 -7.352 22.656 1.00 33.44 399 SER A C 1
ATOM 3067 O O . SER A 1 399 ? -61.706 -8.158 22.278 1.00 33.44 399 SER A O 1
ATOM 3069 N N . GLY A 1 400 ? -60.214 -7.487 23.822 1.00 28.73 400 GLY A N 1
ATOM 3070 C CA . GLY A 1 400 ? -60.884 -8.050 25.002 1.00 28.73 400 GLY A CA 1
ATOM 3071 C C . GLY A 1 400 ? -60.242 -9.249 25.713 1.00 28.73 400 GLY A C 1
ATOM 3072 O O . GLY A 1 400 ? -60.309 -10.376 25.246 1.00 28.73 400 GLY A O 1
ATOM 3073 N N . SER A 1 401 ? -59.852 -8.980 26.963 1.00 30.81 401 SER A N 1
ATOM 3074 C CA . SER A 1 401 ? -59.972 -9.844 28.149 1.00 30.81 401 SER A CA 1
ATOM 3075 C C . SER A 1 401 ? -58.781 -10.692 28.627 1.00 30.81 401 SER A C 1
ATOM 3077 O O . SER A 1 401 ? -58.241 -11.569 27.967 1.00 30.81 401 SER A O 1
ATOM 3079 N N . THR A 1 402 ? -58.495 -10.423 29.898 1.00 34.22 402 THR A N 1
ATOM 3080 C CA . THR A 1 402 ? -57.729 -11.127 30.929 1.00 34.22 402 THR A CA 1
ATOM 3081 C C . THR A 1 402 ? -58.062 -12.614 31.095 1.00 34.22 402 THR A C 1
ATOM 3083 O O . THR A 1 402 ? -59.243 -12.957 31.077 1.00 34.22 402 THR A O 1
ATOM 3086 N N . LEU A 1 403 ? -57.067 -13.445 31.448 1.00 33.91 403 LEU A N 1
ATOM 3087 C CA . LEU A 1 403 ? -56.969 -14.159 32.741 1.00 33.91 403 LEU A CA 1
ATOM 3088 C C . LEU A 1 403 ? -55.722 -15.063 32.820 1.00 33.91 403 LEU A C 1
ATOM 3090 O O . LEU A 1 403 ? -55.163 -15.491 31.817 1.00 33.91 403 LEU A O 1
ATOM 3094 N N . ALA A 1 404 ? -55.295 -15.279 34.062 1.00 32.91 404 ALA A N 1
ATOM 3095 C C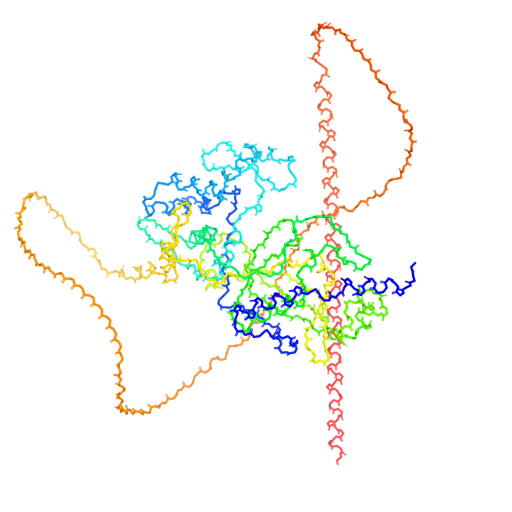A . ALA A 1 404 ? -54.085 -15.952 34.518 1.00 32.91 404 ALA A CA 1
ATOM 3096 C C . ALA A 1 404 ? -54.201 -17.491 34.614 1.00 32.91 404 ALA A C 1
ATOM 3098 O O . ALA A 1 404 ? -55.277 -18.040 34.392 1.00 32.91 404 ALA A O 1
ATOM 3099 N N . SER A 1 405 ? -53.079 -18.104 35.047 1.00 33.69 405 SER A N 1
ATOM 3100 C CA . SER A 1 405 ? -52.885 -19.392 35.767 1.00 33.69 405 SER A CA 1
ATOM 3101 C C . SER A 1 405 ? -51.969 -20.377 35.017 1.00 33.69 405 SER A C 1
ATOM 3103 O O . SER A 1 405 ? -52.313 -20.855 33.948 1.00 33.69 405 SER A O 1
ATOM 3105 N N . THR A 1 406 ? -50.691 -20.522 35.401 1.00 32.19 406 THR A N 1
ATOM 3106 C CA . THR A 1 406 ? -50.089 -21.369 36.470 1.00 32.19 406 THR A CA 1
ATOM 3107 C C . THR A 1 406 ? -50.047 -22.881 36.200 1.00 32.19 406 THR A C 1
ATOM 3109 O O . THR A 1 406 ? -51.098 -23.502 36.079 1.00 32.19 406 THR A O 1
ATOM 3112 N N . SER A 1 407 ? -48.822 -23.429 36.341 1.00 37.19 407 SER A N 1
ATOM 3113 C CA . SER A 1 407 ? -48.460 -24.809 36.754 1.00 37.19 407 SER A CA 1
ATOM 3114 C C . SER A 1 407 ? -48.628 -25.907 35.685 1.00 37.19 407 SER A C 1
ATOM 3116 O O . SER A 1 407 ? -49.580 -25.886 34.927 1.00 37.19 407 SER A O 1
ATOM 3118 N N . SER A 1 408 ? -47.798 -26.945 35.548 1.00 34.94 408 SER A N 1
ATOM 3119 C CA . SER A 1 408 ? -46.641 -27.464 36.294 1.00 34.94 408 SER A CA 1
ATOM 3120 C C . SER A 1 408 ? -46.081 -28.682 35.533 1.00 34.94 408 SER A C 1
ATOM 3122 O O . SER A 1 408 ? -46.841 -29.400 34.894 1.00 34.94 408 SER A O 1
ATOM 3124 N N . SER A 1 409 ? -44.772 -28.904 35.669 1.00 36.03 409 SER A N 1
ATOM 3125 C CA . SER A 1 409 ? -44.044 -30.179 35.818 1.00 36.03 409 SER A CA 1
ATOM 3126 C C . SER A 1 409 ? -44.660 -31.498 35.321 1.00 36.03 409 SER A C 1
ATOM 3128 O O . SER A 1 409 ? -45.699 -31.912 35.819 1.00 36.03 409 SER A O 1
ATOM 3130 N N . ALA A 1 410 ? -43.880 -32.284 34.567 1.00 34.66 410 ALA A N 1
ATOM 3131 C CA . ALA A 1 410 ? -43.389 -33.585 35.045 1.00 34.66 410 ALA A CA 1
ATOM 3132 C C . ALA A 1 410 ? -42.348 -34.207 34.099 1.00 34.66 410 ALA A C 1
ATOM 3134 O O . ALA A 1 410 ? -42.356 -34.042 32.887 1.00 34.66 410 ALA A O 1
ATOM 3135 N N . SER A 1 411 ? -41.445 -34.907 34.764 1.00 37.66 411 SER A N 1
ATOM 3136 C CA . SER A 1 411 ? -40.197 -35.562 34.405 1.00 37.66 411 SER A CA 1
ATOM 3137 C C . SER A 1 411 ? -40.336 -36.970 33.805 1.00 37.66 411 SER A C 1
ATOM 3139 O O . SER A 1 411 ? -41.412 -37.558 33.821 1.00 37.66 411 SER A O 1
ATOM 3141 N N . THR A 1 412 ? -39.158 -37.547 33.522 1.00 35.56 412 THR A N 1
ATOM 3142 C CA . THR A 1 412 ? -38.782 -38.975 33.386 1.00 35.56 412 THR A CA 1
ATOM 3143 C C . THR A 1 412 ? -38.787 -39.521 31.956 1.00 35.56 412 THR A C 1
ATOM 3145 O O . THR A 1 412 ? -39.735 -39.332 31.216 1.00 35.56 412 THR A O 1
ATOM 3148 N N . GLY A 1 413 ? -37.747 -40.212 31.493 1.00 32.38 413 GLY A N 1
ATOM 3149 C CA . GLY A 1 413 ? -36.478 -40.572 32.114 1.00 32.38 413 GLY A CA 1
ATOM 3150 C C . GLY A 1 413 ? -35.708 -41.557 31.231 1.00 32.38 413 GLY A C 1
ATOM 3151 O O . GLY A 1 413 ? -36.305 -42.177 30.360 1.00 32.38 413 GLY A O 1
ATOM 3152 N N . ALA A 1 414 ? -34.418 -41.693 31.564 1.00 35.56 414 ALA A N 1
ATOM 3153 C CA . ALA A 1 414 ? -33.537 -42.853 31.382 1.00 35.56 414 ALA A CA 1
ATOM 3154 C C . ALA A 1 414 ? -33.283 -43.392 29.957 1.00 35.56 414 ALA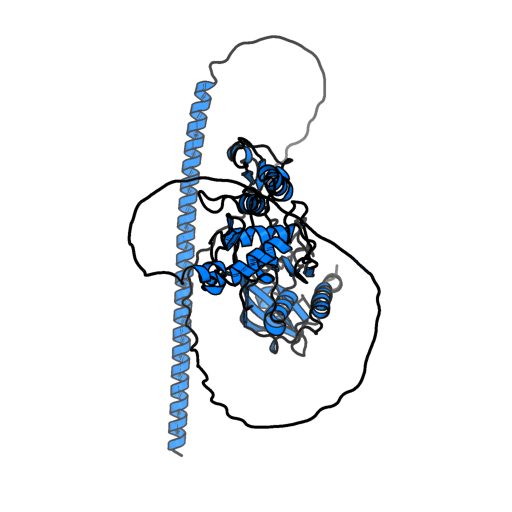 A C 1
ATOM 3156 O O . ALA A 1 414 ? -34.163 -43.440 29.118 1.00 35.56 414 ALA A O 1
ATOM 3157 N N . SER A 1 415 ? -32.133 -43.957 29.599 1.00 34.53 415 SER A N 1
ATOM 3158 C CA . SER A 1 415 ? -30.760 -44.048 30.115 1.00 34.53 415 SER A CA 1
ATOM 3159 C C . SER A 1 415 ? -30.006 -44.923 29.095 1.00 34.53 415 SER A C 1
ATOM 3161 O O . SER A 1 415 ? -30.637 -45.695 28.376 1.00 34.53 415 SER A O 1
ATOM 3163 N N . THR A 1 416 ? -28.669 -44.914 29.168 1.00 34.69 416 THR A N 1
ATOM 3164 C CA . THR A 1 416 ? -27.735 -45.986 28.735 1.00 34.69 416 THR A CA 1
ATOM 3165 C C . THR A 1 416 ? -27.539 -46.198 27.228 1.00 34.69 416 THR A C 1
ATOM 3167 O O . THR A 1 416 ? -28.482 -46.125 26.460 1.00 34.69 416 THR A O 1
ATOM 3170 N N . SER A 1 417 ? -26.366 -46.547 26.698 1.00 35.72 417 SER A N 1
ATOM 3171 C CA . SER A 1 417 ? -24.982 -46.672 27.186 1.00 35.72 417 SER A CA 1
ATOM 3172 C C . SER A 1 417 ? -24.115 -47.064 25.978 1.00 35.72 417 SER A C 1
ATOM 3174 O O . SER A 1 417 ? -24.616 -47.704 25.060 1.00 35.72 417 SER A O 1
ATOM 3176 N N . GLY A 1 418 ? -22.805 -46.815 26.071 1.00 30.88 418 GLY A N 1
ATOM 3177 C CA . GLY A 1 418 ? -21.762 -47.629 25.425 1.00 30.88 418 GLY A CA 1
ATOM 3178 C C . GLY A 1 418 ? -21.300 -47.118 24.056 1.00 30.88 418 GLY A C 1
ATOM 3179 O O . GLY A 1 418 ? -22.021 -47.229 23.079 1.00 30.88 418 GLY A O 1
ATOM 3180 N N . SER A 1 419 ? -20.169 -46.420 23.948 1.00 35.16 419 SER A N 1
ATOM 3181 C CA . SER A 1 419 ? -18.776 -46.906 24.045 1.00 35.16 419 SER A CA 1
ATOM 3182 C C . SER A 1 419 ? -18.175 -47.309 22.690 1.00 35.16 419 SER A C 1
ATOM 3184 O O . SER A 1 419 ? -18.387 -48.407 22.198 1.00 35.16 419 SER A O 1
ATOM 3186 N N . SER A 1 420 ? -17.308 -46.410 22.209 1.00 33.22 420 SER A N 1
ATOM 3187 C CA . SER A 1 420 ? -15.883 -46.640 21.914 1.00 33.22 420 SER A CA 1
ATOM 3188 C C . SER A 1 420 ? -15.412 -47.405 20.659 1.00 33.22 420 SER A C 1
ATOM 3190 O O . SER A 1 420 ? -15.856 -48.505 20.366 1.00 33.22 420 SER A O 1
ATOM 3192 N N . VAL A 1 421 ? -14.335 -46.812 20.112 1.00 33.38 421 VAL A N 1
ATOM 3193 C CA . VAL A 1 421 ? -13.153 -47.321 19.377 1.00 33.38 421 VAL A CA 1
ATOM 3194 C C . VAL A 1 421 ? -13.195 -47.630 17.866 1.00 33.38 421 VAL A C 1
ATOM 3196 O O . VAL A 1 421 ? -13.612 -48.689 17.425 1.00 33.38 421 VAL A O 1
ATOM 3199 N N . SER A 1 422 ? -12.609 -46.679 17.123 1.00 34.31 422 SER A N 1
ATOM 3200 C CA . SER A 1 422 ? -11.331 -46.758 16.380 1.00 34.31 422 SER A CA 1
ATOM 3201 C C . SER A 1 422 ? -11.128 -47.674 15.153 1.00 34.31 422 SER A C 1
ATOM 3203 O O . SER A 1 422 ? -11.249 -48.891 15.221 1.00 34.31 422 SER A O 1
ATOM 3205 N N . SER A 1 423 ? -10.536 -47.028 14.131 1.00 34.91 423 SER A N 1
ATOM 3206 C CA . SER A 1 423 ? -9.426 -47.489 13.263 1.00 34.91 423 SER A CA 1
ATOM 3207 C C . SER A 1 423 ? -9.729 -48.007 11.845 1.00 34.91 423 SER A C 1
ATOM 3209 O O . SER A 1 423 ? -10.104 -49.152 11.647 1.00 34.91 423 SER A O 1
ATOM 3211 N N . ALA A 1 424 ? -9.341 -47.159 10.884 1.00 33.59 424 ALA A N 1
ATOM 3212 C CA . ALA A 1 424 ? -8.319 -47.406 9.854 1.00 33.59 424 ALA A CA 1
ATOM 3213 C C . ALA A 1 424 ? -8.583 -48.321 8.627 1.00 33.59 424 ALA A C 1
ATOM 3215 O O . ALA A 1 424 ? -8.753 -49.529 8.727 1.00 33.59 424 ALA A O 1
ATOM 3216 N N . SER A 1 425 ? -8.343 -47.682 7.470 1.00 33.19 425 SER A N 1
ATOM 3217 C CA . SER A 1 425 ? -7.552 -48.145 6.311 1.00 33.19 425 SER A CA 1
ATOM 3218 C C . SER A 1 425 ? -8.209 -48.861 5.116 1.00 33.19 425 SER A C 1
ATOM 3220 O O . SER A 1 425 ? -8.557 -50.031 5.158 1.00 33.19 425 SER A O 1
ATOM 3222 N N . ALA A 1 426 ? -8.153 -48.118 4.001 1.00 32.41 426 ALA A N 1
ATOM 3223 C CA . ALA A 1 426 ? -7.528 -48.448 2.710 1.00 32.41 426 ALA A CA 1
ATOM 3224 C C . ALA A 1 426 ? -8.187 -49.426 1.706 1.00 32.41 426 ALA A C 1
ATOM 3226 O O . ALA A 1 426 ? -8.184 -50.639 1.862 1.00 32.41 426 ALA A O 1
ATOM 3227 N N . SER A 1 427 ? -8.540 -48.811 0.565 1.00 32.22 427 SER A N 1
ATOM 3228 C CA . SER A 1 427 ? -8.318 -49.220 -0.837 1.00 32.22 427 SER A CA 1
ATOM 3229 C C . SER A 1 427 ? -8.896 -50.537 -1.366 1.00 32.22 427 SER A C 1
ATOM 3231 O O . SER A 1 427 ? -8.478 -51.620 -0.973 1.00 32.22 427 SER A O 1
ATOM 3233 N N . THR A 1 428 ? -9.700 -50.444 -2.428 1.00 30.67 428 THR A N 1
ATOM 3234 C CA . THR A 1 428 ? -9.359 -50.805 -3.829 1.00 30.67 428 THR A CA 1
ATOM 3235 C C . THR A 1 428 ? -10.641 -50.990 -4.651 1.00 30.67 428 THR A C 1
ATOM 3237 O O . THR A 1 428 ? -11.669 -51.392 -4.120 1.00 30.67 428 THR A O 1
ATOM 3240 N N . GLY A 1 429 ? -10.554 -50.758 -5.966 1.00 28.00 429 GLY A N 1
ATOM 3241 C CA . GLY A 1 429 ? -11.384 -51.500 -6.922 1.00 28.00 429 GLY A CA 1
ATOM 3242 C C . GLY A 1 429 ? -12.389 -50.692 -7.737 1.00 28.00 429 GLY A C 1
ATOM 3243 O O . GLY A 1 429 ? -13.565 -50.628 -7.413 1.00 28.00 429 GLY A O 1
ATOM 3244 N N . SER A 1 430 ? -11.889 -50.152 -8.844 1.00 32.44 430 SER A N 1
ATOM 3245 C CA . SER A 1 430 ? -12.615 -49.645 -10.013 1.00 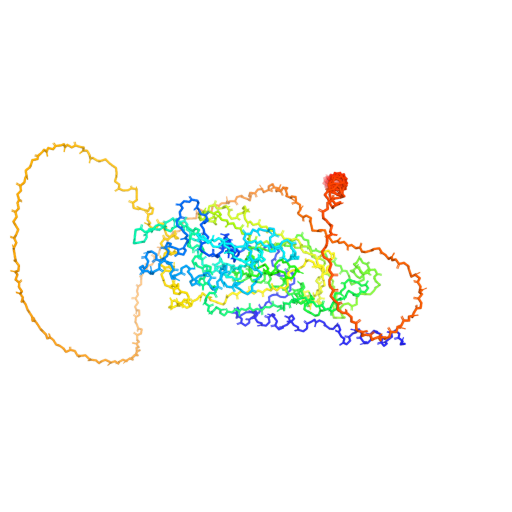32.44 430 SER A CA 1
ATOM 3246 C C . SER A 1 430 ? -13.682 -50.605 -10.556 1.00 32.44 430 SER A C 1
ATOM 3248 O O . SER A 1 430 ? -13.367 -51.774 -10.767 1.00 32.44 430 SER A O 1
ATOM 3250 N N . VAL A 1 431 ? -14.873 -50.086 -10.896 1.00 33.66 431 VAL A N 1
ATOM 3251 C CA . VAL A 1 431 ? -15.738 -50.593 -11.982 1.00 33.66 431 VAL A CA 1
ATOM 3252 C C . VAL A 1 431 ? -16.593 -49.427 -12.524 1.00 33.66 431 VAL A C 1
ATOM 3254 O O . VAL A 1 431 ? -17.508 -48.960 -11.853 1.00 33.66 431 VAL A O 1
ATOM 3257 N N . GLY A 1 432 ? -16.302 -48.939 -13.735 1.00 29.73 432 GLY A N 1
ATOM 3258 C CA . GLY A 1 432 ? -17.334 -48.369 -14.624 1.00 29.73 432 GLY A CA 1
ATOM 3259 C C . GLY A 1 432 ? -18.025 -49.516 -15.381 1.00 29.73 432 GLY A C 1
ATOM 3260 O O . GLY A 1 432 ? -17.459 -50.611 -15.386 1.00 29.73 432 GLY A O 1
ATOM 3261 N N . PRO A 1 433 ? -19.173 -49.336 -16.070 1.00 52.62 433 PRO A N 1
ATOM 3262 C CA . PRO A 1 433 ? -19.339 -48.265 -17.062 1.00 52.62 433 PRO A CA 1
ATOM 3263 C C . PRO A 1 433 ? -20.795 -47.748 -17.227 1.00 52.62 433 PRO A C 1
ATOM 3265 O O . PRO A 1 433 ? -21.712 -48.235 -16.575 1.00 52.62 433 PRO A O 1
ATOM 3268 N N . ALA A 1 434 ? -20.979 -46.801 -18.162 1.00 31.09 434 ALA A N 1
ATOM 3269 C CA . ALA A 1 434 ? -22.062 -46.738 -19.170 1.00 31.09 434 ALA A CA 1
ATOM 3270 C C . ALA A 1 434 ? -22.666 -45.330 -19.397 1.00 31.09 434 ALA A C 1
ATOM 3272 O O . ALA A 1 434 ? -23.326 -44.784 -18.522 1.00 31.09 434 ALA A O 1
ATOM 3273 N N . THR A 1 435 ? -22.511 -44.870 -20.655 1.00 29.36 435 THR A N 1
ATOM 3274 C CA . THR A 1 435 ? -23.521 -44.226 -21.545 1.00 29.36 435 THR A CA 1
ATOM 3275 C C . THR A 1 435 ? -24.107 -42.863 -21.143 1.00 29.36 435 THR A C 1
ATOM 3277 O O . THR A 1 435 ? -24.375 -42.629 -19.981 1.00 29.36 435 THR A O 1
ATOM 3280 N N . SER A 1 436 ? -24.442 -41.903 -22.009 1.00 31.73 436 SER A N 1
ATOM 3281 C CA . SER A 1 436 ? -24.377 -41.650 -23.462 1.00 31.73 436 SER A CA 1
ATOM 3282 C C . SER A 1 436 ? -24.882 -40.196 -23.628 1.00 31.73 436 SER A C 1
ATOM 3284 O O . SER A 1 436 ? -25.866 -39.836 -22.996 1.00 31.73 436 SER A O 1
ATOM 3286 N N . SER A 1 437 ? -24.141 -39.302 -24.291 1.00 29.64 437 SER A N 1
ATOM 3287 C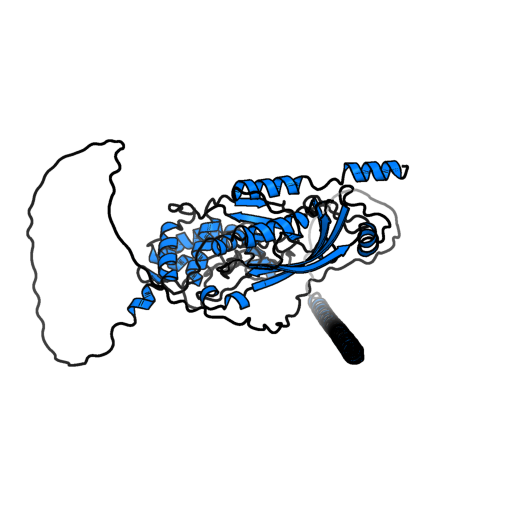 CA . SER A 1 437 ? -24.425 -38.733 -25.629 1.00 29.64 437 SER A CA 1
ATOM 3288 C C . SER A 1 437 ? -25.199 -37.398 -25.677 1.00 29.64 437 SER A C 1
ATOM 3290 O O . SER A 1 437 ? -26.178 -37.211 -24.966 1.00 29.64 437 SER A O 1
ATOM 3292 N N . THR A 1 438 ? -24.775 -36.565 -26.648 1.00 28.66 438 THR A N 1
ATOM 3293 C CA . THR A 1 438 ? -25.431 -35.408 -27.321 1.00 28.66 438 THR A CA 1
ATOM 3294 C C . THR A 1 438 ? -25.608 -34.112 -26.510 1.00 28.66 438 THR A C 1
ATOM 3296 O O . THR A 1 438 ? -26.374 -34.079 -25.562 1.00 28.66 438 THR A O 1
ATOM 3299 N N . ALA A 1 439 ? -24.821 -33.047 -26.726 1.00 30.41 439 ALA A N 1
ATOM 3300 C CA . ALA A 1 439 ? -24.675 -32.147 -27.892 1.00 30.41 439 ALA A CA 1
ATOM 3301 C C . ALA A 1 439 ? -25.808 -31.110 -28.031 1.00 30.41 439 ALA A C 1
ATOM 3303 O O . ALA A 1 439 ? -26.931 -31.476 -28.365 1.00 30.41 439 ALA A O 1
ATOM 3304 N N . SER A 1 440 ? -25.479 -29.823 -27.853 1.00 28.72 440 SER A N 1
ATOM 3305 C CA . SER A 1 440 ? -25.760 -28.713 -28.791 1.00 28.72 440 SER A CA 1
ATOM 3306 C C . SER A 1 440 ? -25.443 -27.373 -28.127 1.00 28.72 440 SER A C 1
ATOM 3308 O O . SER A 1 440 ? -25.939 -27.073 -27.045 1.00 28.72 440 SER A O 1
ATOM 3310 N N . GLY A 1 441 ? -24.590 -26.585 -28.781 1.00 27.58 441 GLY A N 1
ATOM 3311 C CA . GLY A 1 441 ? -24.271 -25.223 -28.379 1.00 27.58 441 GLY A CA 1
ATOM 3312 C C . GLY A 1 441 ? -25.260 -24.204 -28.930 1.00 27.58 441 GLY A C 1
ATOM 3313 O O . GLY A 1 441 ? -25.923 -24.464 -29.929 1.00 27.58 441 GLY A O 1
ATOM 3314 N N . ILE A 1 442 ? -25.275 -23.026 -28.310 1.00 29.88 442 ILE A N 1
ATOM 3315 C CA . ILE A 1 442 ? -25.558 -21.743 -28.956 1.00 29.88 442 ILE A CA 1
ATOM 3316 C C . ILE A 1 442 ? -24.640 -20.729 -28.271 1.00 29.88 442 ILE A C 1
ATOM 3318 O O . ILE A 1 442 ? -24.698 -20.550 -27.056 1.00 29.88 442 ILE A O 1
ATOM 3322 N N . GLY A 1 443 ? -23.744 -20.130 -29.052 1.00 26.27 443 GLY A N 1
ATOM 3323 C CA . GLY A 1 443 ? -22.918 -19.016 -28.615 1.00 26.27 443 GLY A CA 1
ATOM 3324 C C . GLY A 1 443 ? -23.726 -17.724 -28.576 1.00 26.27 443 GLY A C 1
ATOM 3325 O O . GLY A 1 443 ? -24.591 -17.497 -29.417 1.00 26.27 443 GLY A O 1
ATOM 3326 N N . SER A 1 444 ? -23.391 -16.861 -27.625 1.00 26.84 444 SER A N 1
ATOM 3327 C CA . SER A 1 444 ? -23.644 -15.431 -27.740 1.00 26.84 444 SER A CA 1
ATOM 3328 C C . SER A 1 444 ? -22.438 -14.719 -27.145 1.00 26.84 444 SER A C 1
ATOM 3330 O O . SER A 1 444 ? -22.313 -14.575 -25.932 1.00 26.84 444 SER A O 1
ATOM 3332 N N . ALA A 1 445 ? -21.502 -14.366 -28.023 1.00 27.69 445 ALA A N 1
ATOM 3333 C CA . ALA A 1 445 ? -20.414 -13.458 -27.715 1.00 27.69 445 ALA A CA 1
ATOM 3334 C C . ALA A 1 445 ? -21.010 -12.052 -27.575 1.00 27.69 445 ALA A C 1
ATOM 3336 O O . ALA A 1 445 ? -21.567 -11.524 -28.536 1.00 27.69 445 ALA A O 1
ATOM 3337 N N . ALA A 1 446 ? -20.926 -11.471 -26.380 1.00 26.41 446 ALA A N 1
ATOM 3338 C CA . ALA A 1 446 ? -21.151 -10.049 -26.180 1.00 26.41 446 ALA A CA 1
ATOM 3339 C C . ALA A 1 446 ? -19.801 -9.346 -26.333 1.00 26.41 446 ALA A C 1
ATOM 3341 O O . ALA A 1 446 ? -18.873 -9.554 -25.555 1.00 26.41 446 ALA A O 1
ATOM 3342 N N . THR A 1 447 ? -19.684 -8.584 -27.412 1.00 25.66 447 THR A N 1
ATOM 3343 C CA . THR A 1 447 ? -18.579 -7.675 -27.694 1.00 25.66 447 THR A CA 1
ATOM 3344 C C . THR A 1 447 ? -18.785 -6.430 -26.834 1.00 25.66 447 THR A C 1
ATOM 3346 O O . THR A 1 447 ? -19.718 -5.674 -27.094 1.00 25.66 447 THR A O 1
ATOM 3349 N N . GLU A 1 448 ? -17.956 -6.216 -25.813 1.00 30.22 448 GLU A N 1
ATOM 3350 C CA . GLU A 1 448 ? -17.930 -4.939 -25.096 1.00 30.22 448 GLU A CA 1
ATOM 3351 C C . GLU A 1 448 ? -16.799 -4.057 -25.635 1.00 30.22 448 GLU A C 1
ATOM 3353 O O . GLU A 1 448 ? -15.621 -4.411 -25.633 1.00 30.22 448 GLU A O 1
ATOM 3358 N N . THR A 1 449 ? -17.214 -2.916 -26.175 1.00 24.81 449 THR A N 1
ATOM 3359 C CA . THR A 1 449 ? -16.406 -1.786 -26.640 1.00 24.81 449 THR A CA 1
ATOM 3360 C C . THR A 1 449 ? -15.533 -1.212 -25.516 1.00 24.81 449 THR A C 1
ATOM 3362 O O . THR A 1 449 ? -16.022 -1.088 -24.393 1.00 24.81 449 THR A O 1
ATOM 3365 N N . PRO A 1 450 ? -14.291 -0.763 -25.785 1.00 27.41 450 PRO A N 1
ATOM 3366 C CA . PRO A 1 450 ? -13.485 -0.084 -24.778 1.00 27.41 450 PRO A CA 1
ATOM 3367 C C . PRO A 1 450 ? -14.056 1.311 -24.496 1.00 27.41 450 PRO A C 1
ATOM 3369 O O . PRO A 1 450 ? -14.258 2.106 -25.415 1.00 27.41 450 PRO A O 1
ATOM 3372 N N . ALA A 1 451 ? -14.296 1.609 -23.221 1.00 26.47 451 ALA A N 1
ATOM 3373 C CA . ALA A 1 451 ? -14.666 2.937 -22.756 1.00 26.47 451 ALA A CA 1
ATOM 3374 C C . ALA A 1 451 ? -13.458 3.888 -22.827 1.00 26.47 451 ALA A C 1
ATOM 3376 O O . ALA A 1 451 ? -12.410 3.642 -22.231 1.00 26.47 451 ALA A O 1
ATOM 3377 N N . THR A 1 452 ? -13.620 4.990 -23.555 1.00 23.73 452 THR A N 1
ATOM 3378 C CA . THR A 1 452 ? -12.705 6.134 -23.575 1.00 23.73 452 THR A CA 1
ATOM 3379 C C . THR A 1 452 ? -12.733 6.828 -22.210 1.00 23.73 452 THR A C 1
ATOM 3381 O O . THR A 1 452 ? -13.755 7.401 -21.836 1.00 23.73 452 THR A O 1
ATOM 3384 N N . GLN A 1 453 ? -11.632 6.781 -21.457 1.00 32.62 453 GLN A N 1
ATOM 3385 C CA . GLN A 1 453 ? -11.471 7.573 -20.235 1.00 32.62 453 GLN A CA 1
ATOM 3386 C C . GLN A 1 453 ? -10.828 8.928 -20.558 1.00 32.62 453 GLN A C 1
ATOM 3388 O O . GLN A 1 453 ? -9.791 9.000 -21.215 1.00 32.62 453 GLN A O 1
ATOM 3393 N N . ILE A 1 454 ? -11.474 9.992 -20.084 1.00 24.12 454 ILE A N 1
ATOM 3394 C CA . ILE A 1 454 ? -10.982 11.375 -20.075 1.00 24.12 454 ILE A CA 1
ATOM 3395 C C . ILE A 1 454 ? -9.971 11.507 -18.917 1.00 24.12 454 ILE A C 1
ATOM 3397 O O . ILE A 1 454 ? -10.244 10.961 -17.845 1.00 24.12 454 ILE A O 1
ATOM 3401 N N . PRO A 1 455 ? -8.829 12.206 -19.068 1.00 29.28 455 PRO A N 1
ATOM 3402 C CA . PRO A 1 455 ? -7.879 12.381 -17.972 1.00 29.28 455 PRO A CA 1
ATOM 3403 C C . PRO A 1 455 ? -8.463 13.293 -16.887 1.00 29.28 455 PRO A C 1
ATOM 3405 O O . PRO A 1 455 ? -8.882 14.413 -17.175 1.00 29.28 455 PRO A O 1
ATOM 3408 N N . ALA A 1 456 ? -8.463 12.821 -15.639 1.00 30.27 456 ALA A N 1
ATOM 3409 C CA . ALA A 1 456 ? -8.677 13.665 -14.471 1.00 30.27 456 ALA A CA 1
ATOM 3410 C C . ALA A 1 456 ? -7.415 14.505 -14.222 1.00 30.27 456 ALA A C 1
ATOM 3412 O O . ALA A 1 456 ? -6.310 13.973 -14.108 1.00 30.27 456 ALA A O 1
ATOM 3413 N N . THR A 1 457 ? -7.589 15.823 -14.190 1.00 26.45 457 THR A N 1
ATOM 3414 C CA . THR A 1 457 ? -6.570 16.802 -13.810 1.00 26.45 457 THR A CA 1
ATOM 3415 C C . THR A 1 457 ? -6.489 16.836 -12.286 1.00 26.45 457 THR A C 1
ATOM 3417 O O . THR A 1 457 ? -7.457 17.247 -11.651 1.00 26.45 457 THR A O 1
ATOM 3420 N N . GLU A 1 458 ? -5.366 16.428 -11.694 1.00 34.69 458 GLU A N 1
ATOM 3421 C CA . GLU A 1 458 ? -5.124 16.607 -10.257 1.00 34.69 458 GLU A CA 1
ATOM 3422 C C . GLU A 1 458 ? -3.768 17.265 -9.986 1.00 34.69 458 GLU A C 1
ATOM 3424 O O . GLU A 1 458 ? -2.754 16.970 -10.618 1.00 34.69 458 GLU A O 1
ATOM 3429 N N . THR A 1 459 ? -3.827 18.220 -9.060 1.00 24.42 459 THR A N 1
ATOM 3430 C CA . THR A 1 459 ? -2.798 19.168 -8.633 1.00 24.42 459 THR A CA 1
ATOM 3431 C C . THR A 1 459 ? -1.820 18.513 -7.644 1.00 24.42 459 THR A C 1
ATOM 3433 O O . THR A 1 459 ? -2.283 17.869 -6.702 1.00 24.42 459 THR A O 1
ATOM 3436 N N . PRO A 1 460 ? -0.492 18.694 -7.778 1.00 31.09 460 PRO A N 1
ATOM 3437 C CA . PRO A 1 460 ? 0.479 18.129 -6.842 1.00 31.09 460 PRO A CA 1
ATOM 3438 C C . PRO A 1 460 ? 0.578 18.923 -5.526 1.00 31.09 460 PRO A C 1
ATOM 3440 O O . PRO A 1 460 ? 0.503 20.153 -5.505 1.00 31.09 460 PRO A O 1
ATOM 3443 N N . VAL A 1 461 ? 0.784 18.196 -4.424 1.00 27.47 461 VAL A N 1
ATOM 3444 C CA . VAL A 1 461 ? 1.101 18.721 -3.086 1.00 27.47 461 VAL A CA 1
ATOM 3445 C C . VAL A 1 461 ? 2.614 18.944 -3.002 1.00 27.47 461 VAL A C 1
ATOM 3447 O O . VAL A 1 461 ? 3.388 18.024 -3.244 1.00 27.47 461 VAL A O 1
ATOM 3450 N N . ALA A 1 462 ? 3.037 20.171 -2.689 1.00 26.80 462 ALA A N 1
ATOM 3451 C CA . ALA A 1 462 ? 4.445 20.561 -2.638 1.00 26.80 462 ALA A CA 1
ATOM 3452 C C . ALA A 1 462 ? 5.066 20.323 -1.249 1.00 26.80 462 ALA A C 1
ATOM 3454 O O . ALA A 1 462 ? 4.620 20.905 -0.258 1.00 26.80 462 ALA A O 1
ATOM 3455 N N . THR A 1 463 ? 6.146 19.541 -1.201 1.00 28.25 463 THR A N 1
ATOM 3456 C CA . THR A 1 463 ? 7.042 19.404 -0.041 1.00 28.25 463 THR A CA 1
ATOM 3457 C C . THR A 1 463 ? 8.256 20.308 -0.265 1.00 28.25 463 THR A C 1
ATOM 3459 O O . THR A 1 463 ? 8.980 20.157 -1.243 1.00 28.25 463 THR A O 1
ATOM 3462 N N . THR A 1 464 ? 8.468 21.300 0.602 1.00 27.66 464 THR A N 1
ATOM 3463 C CA . THR A 1 464 ? 9.568 22.269 0.465 1.00 27.66 464 THR A CA 1
ATOM 3464 C C . THR A 1 464 ? 10.842 21.784 1.162 1.00 27.66 464 THR A C 1
ATOM 3466 O O . THR A 1 464 ? 10.902 21.788 2.393 1.00 27.66 464 THR A O 1
ATOM 3469 N N . THR A 1 465 ? 11.883 21.452 0.399 1.00 28.73 465 THR A N 1
ATOM 3470 C CA . THR A 1 465 ? 13.271 21.288 0.869 1.00 28.73 465 THR A CA 1
ATOM 3471 C C . THR A 1 465 ? 14.047 22.602 0.715 1.00 28.73 465 THR A C 1
ATOM 3473 O O . THR A 1 465 ? 14.004 23.271 -0.314 1.00 28.73 465 THR A O 1
ATOM 3476 N N . SER A 1 466 ? 14.739 23.013 1.781 1.00 29.41 466 SER A N 1
ATOM 3477 C CA . SER A 1 466 ? 15.525 24.252 1.858 1.00 29.41 466 SER A CA 1
ATOM 3478 C C . SER A 1 466 ? 17.009 23.955 1.620 1.00 29.41 466 SER A C 1
ATOM 3480 O O . SER A 1 466 ? 17.679 23.458 2.525 1.00 29.41 466 SER A O 1
ATOM 3482 N N . SER A 1 467 ? 17.538 24.334 0.454 1.00 29.50 467 SER A N 1
ATOM 3483 C CA . SER A 1 467 ? 18.982 24.333 0.170 1.00 29.50 467 SER A CA 1
ATOM 3484 C C . SER A 1 467 ? 19.676 25.595 0.692 1.00 29.50 467 SER A C 1
ATOM 3486 O O . SER A 1 467 ? 19.191 26.717 0.536 1.00 29.50 467 SER A O 1
ATOM 3488 N N . GLY A 1 468 ? 20.822 25.383 1.345 1.00 27.50 468 GLY A N 1
ATOM 3489 C CA . GLY A 1 468 ? 21.598 26.388 2.065 1.00 27.50 468 GLY A CA 1
ATOM 3490 C C . GLY A 1 468 ? 22.393 27.358 1.188 1.00 27.50 468 GLY A C 1
ATOM 3491 O O . GLY A 1 468 ? 22.804 27.052 0.072 1.00 27.50 468 GLY A O 1
ATOM 3492 N N . ILE A 1 469 ? 22.666 28.535 1.757 1.00 29.09 469 ILE A N 1
ATOM 3493 C CA . ILE A 1 469 ? 23.625 29.513 1.237 1.00 29.09 469 ILE A CA 1
ATOM 3494 C C . ILE A 1 469 ? 24.840 29.537 2.167 1.00 29.09 469 ILE A C 1
ATOM 3496 O O . ILE A 1 469 ? 24.716 29.644 3.387 1.00 29.09 469 ILE A O 1
ATOM 3500 N N . ALA A 1 470 ? 26.014 29.429 1.548 1.00 29.36 470 ALA A N 1
ATOM 3501 C CA . ALA A 1 470 ? 27.332 29.500 2.157 1.00 29.36 470 ALA A CA 1
ATOM 3502 C C . ALA A 1 470 ? 27.598 30.855 2.835 1.00 29.36 470 ALA A C 1
ATOM 3504 O O . ALA A 1 470 ? 27.352 31.908 2.244 1.00 29.36 470 ALA A O 1
ATOM 3505 N N . THR A 1 471 ? 28.214 30.829 4.022 1.00 26.91 471 THR A N 1
ATOM 3506 C CA . THR A 1 471 ? 28.699 32.046 4.687 1.00 26.91 471 THR A CA 1
ATOM 3507 C C . THR A 1 471 ? 30.158 31.907 5.107 1.00 26.91 471 THR A C 1
ATOM 3509 O O . THR A 1 471 ? 30.580 30.935 5.730 1.00 26.91 471 THR A O 1
ATOM 3512 N N . VAL A 1 472 ? 30.917 32.922 4.711 1.00 28.69 472 VAL A N 1
ATOM 3513 C CA . VAL A 1 472 ? 32.362 33.099 4.838 1.00 28.69 472 VAL A CA 1
ATOM 3514 C C . VAL A 1 472 ? 32.776 33.373 6.293 1.00 28.69 472 VAL A C 1
ATOM 3516 O O . VAL A 1 472 ? 32.092 34.079 7.031 1.00 28.69 472 VAL A O 1
ATOM 3519 N N . VAL A 1 473 ? 33.933 32.826 6.675 1.00 30.66 473 VAL A N 1
ATOM 3520 C CA . VAL A 1 473 ? 34.632 32.968 7.969 1.00 30.66 473 VAL A CA 1
ATOM 3521 C C . VAL A 1 473 ? 35.078 34.422 8.223 1.00 30.66 473 VAL A C 1
ATOM 3523 O O . VAL A 1 473 ? 35.509 35.101 7.289 1.00 30.66 473 VAL A O 1
ATOM 3526 N N . PRO A 1 474 ? 35.104 34.884 9.490 1.00 31.17 474 PRO A N 1
ATOM 3527 C CA . PRO A 1 474 ? 36.398 35.294 10.042 1.00 31.17 474 PRO A CA 1
ATOM 3528 C C . PRO A 1 474 ? 36.655 34.789 11.473 1.00 31.17 474 PRO A C 1
ATOM 3530 O O . PRO A 1 474 ? 35.765 34.665 12.310 1.00 31.17 474 PRO A O 1
ATOM 3533 N N . ALA A 1 475 ? 37.933 34.518 11.727 1.00 28.14 475 ALA A N 1
ATOM 3534 C CA . ALA A 1 475 ? 38.511 34.049 12.978 1.00 28.14 475 ALA A CA 1
ATOM 3535 C C . ALA A 1 475 ? 38.715 35.177 13.999 1.00 28.14 475 ALA A C 1
ATOM 3537 O O . ALA A 1 475 ? 39.212 36.223 13.598 1.00 28.14 475 ALA A O 1
ATOM 3538 N N . VAL A 1 476 ? 38.500 34.916 15.302 1.00 29.77 476 VAL A N 1
ATOM 3539 C CA . VAL A 1 476 ? 39.279 35.518 16.408 1.00 29.77 476 VAL A CA 1
ATOM 3540 C C . VAL A 1 476 ? 39.359 34.564 17.622 1.00 29.77 476 VAL A C 1
ATOM 3542 O O . VAL A 1 476 ? 38.371 34.049 18.128 1.00 29.77 476 VAL A O 1
ATOM 3545 N N . THR A 1 477 ? 40.609 34.370 18.031 1.00 26.62 477 THR A N 1
ATOM 3546 C CA . THR A 1 477 ? 41.273 33.797 19.217 1.00 26.62 477 THR A CA 1
ATOM 3547 C C . THR A 1 477 ? 40.546 33.589 20.563 1.00 26.62 477 THR A C 1
ATOM 3549 O O . THR A 1 477 ? 39.954 34.501 21.129 1.00 26.62 477 THR A O 1
ATOM 3552 N N . THR A 1 478 ? 40.793 32.393 21.121 1.00 29.84 478 THR A N 1
ATOM 3553 C CA . THR A 1 478 ? 41.133 32.014 22.519 1.00 29.84 478 THR A CA 1
ATOM 3554 C C . THR A 1 478 ? 41.019 33.047 23.654 1.00 29.84 478 THR A C 1
ATOM 3556 O O . THR A 1 478 ? 41.732 34.047 23.625 1.00 29.84 478 THR A O 1
ATOM 3559 N N . ALA A 1 479 ? 40.338 32.675 24.751 1.00 27.61 479 ALA A N 1
ATOM 3560 C CA . ALA A 1 479 ? 40.937 32.556 26.098 1.00 27.61 479 ALA A CA 1
ATOM 3561 C C . ALA A 1 479 ? 39.924 32.073 27.161 1.00 27.61 479 ALA A C 1
ATOM 3563 O O . ALA A 1 479 ? 38.863 32.661 27.349 1.00 27.61 479 ALA A O 1
ATOM 3564 N N . THR A 1 480 ? 40.304 31.035 27.907 1.00 31.73 480 THR A N 1
ATOM 3565 C CA . THR A 1 480 ? 39.793 30.698 29.249 1.00 31.73 480 THR A CA 1
ATOM 3566 C C . THR A 1 480 ? 40.331 31.706 30.278 1.00 31.73 480 THR A C 1
ATOM 3568 O O . THR A 1 480 ? 41.425 32.240 30.074 1.00 31.73 480 THR A O 1
ATOM 3571 N N . PRO A 1 481 ? 39.652 31.919 31.424 1.00 36.94 481 PRO A N 1
ATOM 3572 C CA . PRO A 1 481 ? 40.206 31.318 32.644 1.00 36.94 481 PRO A CA 1
ATOM 3573 C C . PRO A 1 481 ? 39.185 30.863 33.706 1.00 36.94 481 PRO A C 1
ATOM 3575 O O . PRO A 1 481 ? 38.042 31.302 33.776 1.00 36.94 481 PRO A O 1
ATOM 3578 N N . SER A 1 482 ? 39.690 29.970 34.559 1.00 29.09 482 SER A N 1
ATOM 3579 C CA . SER A 1 482 ? 39.135 29.456 35.813 1.00 29.09 482 SER A CA 1
ATOM 3580 C C . SER A 1 482 ? 38.945 30.510 36.916 1.00 29.09 482 SER A C 1
ATOM 3582 O O . SER A 1 482 ? 39.730 31.449 37.008 1.00 29.09 482 SER A O 1
ATOM 3584 N N . GLY A 1 483 ? 38.071 30.198 37.885 1.00 29.33 483 GLY A N 1
ATOM 3585 C CA . GLY A 1 483 ? 38.430 30.320 39.308 1.00 29.33 483 GLY A CA 1
ATOM 3586 C C . GLY A 1 483 ? 37.498 31.109 40.240 1.00 29.33 483 GLY A C 1
ATOM 3587 O O . GLY A 1 483 ? 37.492 32.330 40.225 1.00 29.33 483 GLY A O 1
ATOM 3588 N N . SER A 1 484 ? 36.887 30.361 41.170 1.00 28.88 484 SER A N 1
ATOM 3589 C CA . SER A 1 484 ? 36.696 30.688 42.600 1.00 28.88 484 SER A CA 1
ATOM 3590 C C . SER A 1 484 ? 35.586 31.651 43.080 1.00 28.88 484 SER A C 1
ATOM 3592 O O . SER A 1 484 ? 35.729 32.862 43.067 1.00 28.88 484 SER A O 1
ATOM 3594 N N . GLN A 1 485 ? 34.563 31.028 43.687 1.00 30.08 485 GLN A N 1
ATOM 3595 C CA . GLN A 1 485 ? 34.195 31.086 45.120 1.00 30.08 485 GLN A CA 1
ATOM 3596 C C . GLN A 1 485 ? 33.641 32.382 45.789 1.00 30.08 485 GLN A C 1
ATOM 3598 O O . GLN A 1 485 ? 34.266 33.432 45.789 1.00 30.08 485 GLN A O 1
ATOM 3603 N N . VAL A 1 486 ? 32.571 32.148 46.580 1.00 29.77 486 VAL A N 1
ATOM 3604 C CA . VAL A 1 486 ? 32.055 32.873 47.776 1.00 29.77 486 VAL A CA 1
ATOM 3605 C C . VAL A 1 486 ? 31.015 33.989 47.571 1.00 29.77 486 VAL A C 1
ATOM 3607 O O . VAL A 1 486 ? 31.255 34.970 46.884 1.00 29.77 486 VAL A O 1
ATOM 3610 N N . GLY A 1 487 ? 29.912 33.892 48.333 1.00 28.95 487 GLY A N 1
ATOM 3611 C CA . GLY A 1 487 ? 29.202 35.064 48.870 1.00 28.95 487 GLY A CA 1
ATOM 3612 C C . GLY A 1 487 ? 27.680 34.985 48.788 1.00 28.95 487 GLY A C 1
ATOM 3613 O O . GLY A 1 487 ? 27.121 34.945 47.704 1.00 28.95 487 GLY A O 1
ATOM 3614 N N . GLY A 1 488 ? 27.008 34.956 49.939 1.00 31.42 488 GLY A N 1
ATOM 3615 C CA . GLY A 1 488 ? 25.560 34.799 50.052 1.00 31.42 488 GLY A CA 1
ATOM 3616 C C . GLY A 1 488 ? 24.748 36.099 50.118 1.00 31.42 488 GLY A C 1
ATOM 3617 O O . GLY A 1 488 ? 25.253 37.139 50.513 1.00 31.42 488 GLY A O 1
ATOM 3618 N N . ASN A 1 489 ? 23.453 35.902 49.860 1.00 36.03 489 ASN A N 1
ATOM 3619 C CA . ASN A 1 489 ? 22.262 36.487 50.488 1.00 36.03 489 ASN A CA 1
ATOM 3620 C C . ASN A 1 489 ? 21.837 37.958 50.242 1.00 36.03 489 ASN A C 1
ATOM 3622 O O . ASN A 1 489 ? 22.602 38.893 50.431 1.00 36.03 489 ASN A O 1
ATOM 3626 N N . GLN A 1 490 ? 20.510 38.070 50.039 1.00 35.84 490 GLN A N 1
ATOM 3627 C CA . GLN A 1 490 ? 19.570 39.198 50.214 1.00 35.84 490 GLN A CA 1
ATOM 3628 C C . GLN A 1 490 ? 19.296 40.191 49.067 1.00 35.84 490 GLN A C 1
ATOM 3630 O O . GLN A 1 490 ? 20.184 40.882 48.587 1.00 35.84 490 GLN A O 1
ATOM 3635 N N . GLY A 1 491 ? 17.990 40.359 48.779 1.00 31.88 491 GLY A N 1
ATOM 3636 C CA . GLY A 1 491 ? 17.405 41.626 48.315 1.00 31.88 491 GLY A CA 1
ATOM 3637 C C . GLY A 1 491 ? 16.278 41.507 47.282 1.00 31.88 491 GLY A C 1
ATOM 3638 O O . GLY A 1 491 ? 16.548 41.501 46.090 1.00 31.88 491 GLY A O 1
ATOM 3639 N N . GLN A 1 492 ? 15.019 41.452 47.731 1.00 42.25 492 GLN A N 1
ATOM 3640 C CA . GLN A 1 492 ? 13.821 41.731 46.920 1.00 42.25 492 GLN A CA 1
ATOM 3641 C C . GLN A 1 492 ? 13.701 43.232 46.615 1.00 42.25 492 GLN A C 1
ATOM 3643 O O . GLN A 1 492 ? 13.878 44.021 47.539 1.00 42.25 492 GLN A O 1
ATOM 3648 N N . HIS A 1 493 ? 13.313 43.568 45.377 1.00 42.25 493 HIS A N 1
ATOM 3649 C CA . HIS A 1 493 ? 12.346 44.599 44.935 1.00 42.25 493 HIS A CA 1
ATOM 3650 C C . HIS A 1 493 ? 12.769 45.182 43.578 1.00 42.25 493 HIS A C 1
ATOM 3652 O O . HIS A 1 493 ? 13.781 45.860 43.501 1.00 42.25 493 HIS A O 1
ATOM 3658 N N . ASP A 1 494 ? 12.007 44.877 42.523 1.00 37.25 494 ASP A N 1
ATOM 3659 C CA . ASP A 1 494 ? 11.401 45.862 41.609 1.00 37.25 494 ASP A CA 1
ATOM 3660 C C . ASP A 1 494 ? 10.732 45.119 40.444 1.00 37.25 494 ASP A C 1
ATOM 3662 O O . ASP A 1 494 ? 11.346 44.359 39.697 1.00 37.25 494 ASP A O 1
ATOM 3666 N N . SER A 1 495 ? 9.416 45.264 40.342 1.00 44.66 495 SER A N 1
ATOM 3667 C CA . SER A 1 495 ? 8.574 44.642 39.320 1.00 44.66 495 SER A CA 1
ATOM 3668 C C . SER A 1 495 ? 7.516 45.656 38.922 1.00 44.66 495 SER A C 1
ATOM 3670 O O . SER A 1 495 ? 6.393 45.568 39.401 1.00 44.66 495 SER A O 1
ATOM 3672 N N . ASP A 1 496 ? 7.891 46.649 38.111 1.00 44.53 496 ASP A N 1
ATOM 3673 C CA . ASP A 1 496 ? 6.889 47.493 37.439 1.00 44.53 496 ASP A CA 1
ATOM 3674 C C . ASP A 1 496 ? 7.363 48.177 36.138 1.00 44.53 496 ASP A C 1
ATOM 3676 O O . ASP A 1 496 ? 6.719 49.099 35.657 1.00 44.53 496 ASP A O 1
ATOM 3680 N N . ASP A 1 497 ? 8.460 47.710 35.520 1.00 44.12 497 ASP A N 1
ATOM 3681 C CA . ASP A 1 497 ? 8.960 48.245 34.230 1.00 44.12 497 ASP A CA 1
ATOM 3682 C C . ASP A 1 497 ? 8.980 47.190 33.098 1.00 44.12 497 ASP A C 1
ATOM 3684 O O . ASP A 1 497 ? 9.477 47.413 31.995 1.00 44.12 497 ASP A O 1
ATOM 3688 N N . GLY A 1 498 ? 8.424 45.998 33.356 1.00 44.12 498 GLY A N 1
ATOM 3689 C CA . GLY A 1 498 ? 8.413 44.871 32.411 1.00 44.12 498 GLY A CA 1
ATOM 3690 C C . GLY A 1 498 ? 7.191 44.808 31.487 1.00 44.12 498 GLY A C 1
ATOM 3691 O O . GLY A 1 498 ? 7.211 44.084 30.491 1.00 44.12 498 GLY A O 1
ATOM 3692 N N . HIS A 1 499 ? 6.117 45.548 31.787 1.00 48.31 499 HIS A N 1
ATOM 3693 C CA . HIS A 1 499 ? 4.847 45.405 31.064 1.00 48.31 499 HIS A CA 1
ATOM 3694 C C . HIS A 1 499 ? 4.743 46.248 29.786 1.00 48.31 499 HIS A C 1
ATOM 3696 O O . HIS A 1 499 ? 4.072 45.822 28.846 1.00 48.31 499 HIS A O 1
ATOM 3702 N N . HIS A 1 500 ? 5.452 47.377 29.679 1.00 45.91 500 HIS A N 1
ATOM 3703 C CA . HIS A 1 500 ? 5.436 48.178 28.448 1.00 45.91 500 HIS A CA 1
ATOM 3704 C C . HIS A 1 500 ? 6.384 47.656 27.361 1.00 45.91 500 HIS A C 1
ATOM 3706 O O . HIS A 1 500 ? 6.025 47.681 26.184 1.00 45.91 500 HIS A O 1
ATOM 3712 N N . HIS A 1 501 ? 7.535 47.088 27.730 1.00 50.22 501 HIS A N 1
ATOM 3713 C CA . HIS A 1 501 ? 8.463 46.518 26.748 1.00 50.22 501 HIS A CA 1
ATOM 3714 C C . HIS A 1 501 ? 7.936 45.240 26.079 1.00 50.22 501 HIS A C 1
ATOM 3716 O O . HIS A 1 501 ? 8.214 45.002 24.903 1.00 50.22 501 HIS A O 1
ATOM 3722 N N . HIS A 1 502 ? 7.127 44.451 26.791 1.00 54.78 502 HIS A N 1
ATOM 3723 C CA . HIS A 1 502 ? 6.563 43.215 26.252 1.00 54.78 502 HIS A CA 1
ATOM 3724 C C . HIS A 1 502 ? 5.467 43.454 25.207 1.00 54.78 502 HIS A C 1
ATOM 3726 O O . HIS A 1 502 ? 5.364 42.684 24.256 1.00 54.78 502 HIS A O 1
ATOM 3732 N N . HIS A 1 503 ? 4.671 44.520 25.349 1.00 55.72 503 HIS A N 1
ATOM 3733 C CA . HIS A 1 503 ? 3.608 44.835 24.389 1.00 55.72 503 HIS A CA 1
ATOM 3734 C C . HIS A 1 503 ? 4.183 45.329 23.054 1.00 55.72 503 HIS A C 1
ATOM 3736 O O . HIS A 1 503 ? 3.766 44.881 21.990 1.00 55.72 503 HIS A O 1
ATOM 3742 N N . GLN A 1 504 ? 5.229 46.157 23.117 1.00 55.28 504 GLN A N 1
ATOM 3743 C CA . GLN A 1 504 ? 5.887 46.711 21.934 1.00 55.28 504 GLN A CA 1
ATOM 3744 C C . GLN A 1 504 ? 6.664 45.650 21.130 1.00 55.28 504 GLN A C 1
ATOM 3746 O O . GLN A 1 504 ? 6.700 45.705 19.902 1.00 55.28 504 GLN A O 1
ATOM 3751 N N . GLN A 1 505 ? 7.238 44.642 21.803 1.00 58.59 505 GLN A N 1
ATOM 3752 C CA . GLN A 1 505 ? 7.825 43.478 21.125 1.00 58.59 505 GLN A CA 1
ATOM 3753 C C . GLN A 1 505 ? 6.767 42.582 20.470 1.00 58.59 505 GLN A C 1
ATOM 3755 O O . GLN A 1 505 ? 7.014 42.031 19.398 1.00 58.59 505 GLN A O 1
ATOM 3760 N N . HIS A 1 506 ? 5.589 42.452 21.084 1.00 67.44 506 HIS A N 1
ATOM 3761 C CA . HIS A 1 506 ? 4.517 41.615 20.551 1.00 67.44 506 HIS A CA 1
ATOM 3762 C C . HIS A 1 506 ? 3.911 42.199 19.266 1.00 67.44 506 HIS A C 1
ATOM 3764 O O . HIS A 1 506 ? 3.640 41.447 18.332 1.00 67.44 506 HIS A O 1
ATOM 3770 N N . GLU A 1 507 ? 3.762 43.527 19.180 1.00 65.50 507 GLU A N 1
ATOM 3771 C CA . GLU A 1 507 ? 3.312 44.212 17.957 1.00 65.50 507 GLU A CA 1
ATOM 3772 C C . GLU A 1 507 ? 4.350 44.131 16.827 1.00 65.50 507 GLU A C 1
ATOM 3774 O O . GLU A 1 507 ? 3.987 43.901 15.673 1.00 65.50 507 GLU A O 1
ATOM 3779 N N . GLN A 1 508 ? 5.649 44.241 17.139 1.00 66.69 508 GLN A N 1
ATOM 3780 C CA . GLN A 1 508 ? 6.708 44.056 16.136 1.00 66.69 508 GLN A CA 1
ATOM 3781 C C . GLN A 1 508 ? 6.768 42.623 15.596 1.00 66.69 508 GLN A C 1
ATOM 3783 O O . GLN A 1 508 ? 6.970 42.436 14.395 1.00 66.69 508 GLN A O 1
ATOM 3788 N N . GLN A 1 509 ? 6.560 41.613 16.446 1.00 70.94 509 GLN A N 1
ATOM 3789 C CA . GLN A 1 509 ? 6.487 40.220 15.994 1.00 70.94 509 GLN A CA 1
ATOM 3790 C C . GLN A 1 509 ? 5.249 39.956 15.134 1.00 70.94 509 GLN A C 1
ATOM 3792 O O . GLN A 1 509 ? 5.343 39.219 14.154 1.00 70.94 509 GLN A O 1
ATOM 3797 N N . GLN A 1 510 ? 4.111 40.584 15.444 1.00 72.56 510 GLN A N 1
ATOM 3798 C CA . GLN A 1 510 ? 2.899 40.458 14.632 1.00 72.56 510 GLN A CA 1
ATOM 3799 C C . GLN A 1 510 ? 3.078 41.068 13.236 1.00 72.56 510 GLN A C 1
ATOM 3801 O O . GLN A 1 510 ? 2.765 40.411 12.246 1.00 72.56 510 GLN A O 1
ATOM 3806 N N . GLN A 1 511 ? 3.677 42.260 13.144 1.00 74.38 511 GLN A N 1
ATOM 3807 C CA . GLN A 1 511 ? 3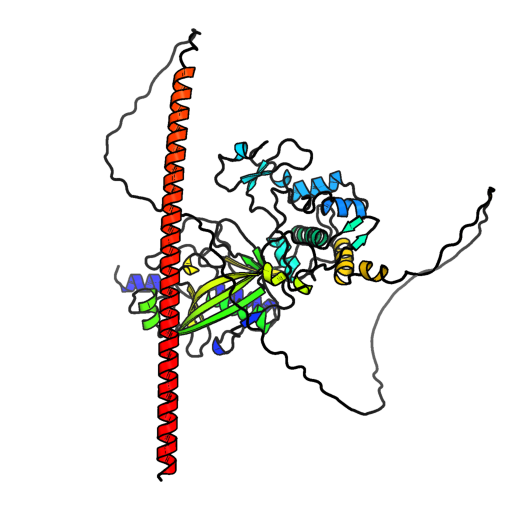.963 42.905 11.857 1.00 74.38 511 GLN A CA 1
ATOM 3808 C C . GLN A 1 511 ? 4.984 42.127 11.016 1.00 74.38 511 GLN A C 1
ATOM 3810 O O . GLN A 1 511 ? 4.841 42.043 9.796 1.00 74.38 511 GLN A O 1
ATOM 3815 N N . GLN A 1 512 ? 5.996 41.519 11.647 1.00 74.19 512 GLN A N 1
ATOM 3816 C CA . GLN A 1 512 ? 6.916 40.624 10.937 1.00 74.19 512 GLN A CA 1
ATOM 3817 C C . GLN A 1 512 ? 6.209 39.372 10.417 1.00 74.19 512 GLN A C 1
ATOM 3819 O O . GLN A 1 512 ? 6.505 38.929 9.308 1.00 74.19 512 GLN A O 1
ATOM 3824 N N . HIS A 1 513 ? 5.266 38.814 11.179 1.00 77.81 513 HIS A N 1
ATOM 3825 C CA . HIS A 1 513 ? 4.517 37.639 10.749 1.00 77.81 513 HIS A CA 1
ATOM 3826 C C . HIS A 1 513 ? 3.612 37.947 9.548 1.00 77.81 513 HIS A C 1
ATOM 3828 O O . HIS A 1 513 ? 3.621 37.190 8.580 1.00 77.81 513 HIS A O 1
ATOM 3834 N N . GLU A 1 514 ? 2.919 39.091 9.553 1.00 78.88 514 GLU A N 1
ATOM 3835 C CA . GLU A 1 514 ? 2.101 39.545 8.417 1.00 78.88 514 GLU A CA 1
ATOM 3836 C C . GLU A 1 514 ? 2.934 39.810 7.157 1.00 78.88 514 GLU A C 1
ATOM 3838 O O . GLU A 1 514 ? 2.552 39.376 6.070 1.00 78.88 514 GLU A O 1
ATOM 3843 N N . GLN A 1 515 ? 4.106 40.446 7.276 1.00 78.12 515 GLN A N 1
ATOM 3844 C CA . GLN A 1 515 ? 5.005 40.625 6.126 1.00 78.12 515 GLN A CA 1
ATOM 3845 C C . GLN A 1 515 ? 5.496 39.292 5.559 1.00 78.12 515 GLN A C 1
ATOM 3847 O O . GLN A 1 515 ? 5.583 39.125 4.342 1.00 78.12 515 GLN A O 1
ATOM 3852 N N . GLN A 1 516 ? 5.798 38.330 6.429 1.00 77.88 516 GLN A N 1
ATOM 3853 C CA . GLN A 1 516 ? 6.251 37.008 6.009 1.00 77.88 516 GLN A CA 1
ATOM 3854 C C . GLN A 1 516 ? 5.118 36.185 5.377 1.00 77.88 516 GLN A C 1
ATOM 3856 O O . GLN A 1 516 ? 5.370 35.323 4.534 1.00 77.88 516 GLN A O 1
ATOM 3861 N N . GLN A 1 517 ? 3.868 36.448 5.761 1.00 77.44 517 GLN A N 1
ATOM 3862 C CA . GLN A 1 517 ? 2.687 35.840 5.158 1.00 77.44 517 GLN A CA 1
ATOM 3863 C C . GLN A 1 517 ? 2.411 36.427 3.766 1.00 77.44 517 GLN A C 1
ATOM 3865 O O . GLN A 1 517 ? 2.245 35.662 2.820 1.00 77.44 517 GLN A O 1
ATOM 3870 N N . GLN A 1 518 ? 2.513 37.751 3.601 1.00 81.69 518 GLN A N 1
ATOM 3871 C CA . GLN A 1 518 ? 2.394 38.406 2.289 1.00 81.69 518 GLN A CA 1
ATOM 3872 C C . GLN A 1 518 ? 3.504 37.998 1.312 1.00 81.69 518 GLN A C 1
ATOM 3874 O O . GLN A 1 518 ? 3.243 37.807 0.126 1.00 81.69 518 GLN A O 1
ATOM 3879 N N . GLN A 1 519 ? 4.743 37.821 1.785 1.00 80.38 519 GLN A N 1
ATOM 3880 C CA . GLN A 1 519 ? 5.821 37.300 0.935 1.00 80.38 519 GLN A CA 1
ATOM 3881 C C . GLN A 1 519 ? 5.568 35.858 0.487 1.00 80.38 519 GLN A C 1
ATOM 3883 O O . GLN A 1 519 ? 5.875 35.518 -0.655 1.00 80.38 519 GLN A O 1
ATOM 3888 N N . ARG A 1 520 ? 4.988 35.022 1.358 1.00 77.88 520 ARG A N 1
ATOM 3889 C CA . ARG A 1 520 ? 4.595 33.655 0.995 1.00 77.88 520 ARG A CA 1
ATOM 3890 C C . ARG A 1 520 ? 3.465 33.635 -0.028 1.00 77.88 520 ARG A C 1
ATOM 3892 O O . ARG A 1 520 ? 3.545 32.856 -0.970 1.00 77.88 520 ARG A O 1
ATOM 3899 N N . GLU A 1 521 ? 2.469 34.506 0.109 1.00 80.62 521 GLU A N 1
ATOM 3900 C CA . GLU A 1 521 ? 1.396 34.636 -0.886 1.00 80.62 521 GLU A CA 1
ATOM 3901 C C . GLU A 1 521 ? 1.937 35.084 -2.247 1.00 80.62 521 GLU A C 1
ATOM 3903 O O . GLU A 1 521 ? 1.617 34.461 -3.255 1.00 80.62 521 GLU A O 1
ATOM 3908 N N . GLN A 1 522 ? 2.837 36.074 -2.288 1.00 82.19 522 GLN A N 1
ATOM 3909 C CA . GLN A 1 522 ? 3.461 36.501 -3.547 1.00 82.19 522 GLN A CA 1
ATOM 3910 C C . GLN A 1 522 ? 4.319 35.405 -4.190 1.00 82.19 522 GLN A C 1
ATOM 3912 O O . GLN A 1 522 ? 4.289 35.245 -5.409 1.00 82.19 522 GLN A O 1
ATOM 3917 N N . GLN A 1 523 ? 5.070 34.630 -3.401 1.00 79.06 523 GLN A N 1
ATOM 3918 C CA . GLN A 1 523 ? 5.813 33.482 -3.930 1.00 79.06 523 GLN A CA 1
ATOM 3919 C C . GLN A 1 523 ? 4.884 32.394 -4.466 1.00 79.06 523 GLN A C 1
ATOM 3921 O O . GLN A 1 523 ? 5.176 31.810 -5.509 1.00 79.06 523 GLN A O 1
ATOM 3926 N N . HIS A 1 524 ? 3.767 32.140 -3.784 1.00 82.38 524 HIS A N 1
ATOM 3927 C CA . HIS A 1 524 ? 2.794 31.150 -4.225 1.00 82.38 524 HIS A CA 1
ATOM 3928 C C . HIS A 1 524 ? 2.130 31.568 -5.541 1.00 82.38 524 HIS A C 1
ATOM 3930 O O . HIS A 1 524 ? 2.060 30.771 -6.472 1.00 82.38 524 HIS A O 1
ATOM 3936 N N . GLU A 1 525 ? 1.742 32.837 -5.667 1.00 83.62 525 GLU A N 1
ATOM 3937 C CA . GLU A 1 525 ? 1.154 33.384 -6.893 1.00 83.62 525 GLU A CA 1
ATOM 3938 C C . GLU A 1 525 ? 2.155 33.358 -8.063 1.00 83.62 525 GLU A C 1
ATOM 3940 O O . GLU A 1 525 ? 1.799 33.033 -9.197 1.00 83.62 525 GLU A O 1
ATOM 3945 N N . GLN A 1 526 ? 3.439 33.605 -7.789 1.00 83.06 526 GLN A N 1
ATOM 3946 C CA . GLN A 1 526 ? 4.497 33.532 -8.797 1.00 83.06 526 GLN A CA 1
ATOM 3947 C C . GLN A 1 526 ? 4.789 32.089 -9.250 1.00 83.06 526 GLN A C 1
ATOM 3949 O O . GLN A 1 526 ? 5.004 31.855 -10.441 1.00 83.06 526 GLN A O 1
ATOM 3954 N N . GLN A 1 527 ? 4.752 31.113 -8.335 1.00 77.50 527 GLN A N 1
ATOM 3955 C CA . GLN A 1 527 ? 4.842 29.688 -8.681 1.00 77.50 527 GLN A CA 1
ATOM 3956 C C . GLN A 1 527 ? 3.630 29.224 -9.489 1.00 77.50 527 GLN A C 1
ATOM 3958 O O . GLN A 1 527 ? 3.789 28.482 -10.458 1.00 77.50 527 GLN A O 1
ATOM 3963 N N . GLN A 1 528 ? 2.434 29.695 -9.136 1.00 82.00 528 GLN A N 1
ATOM 3964 C CA . GLN A 1 528 ? 1.207 29.351 -9.847 1.00 82.00 528 GLN A CA 1
ATOM 3965 C C . GLN A 1 528 ? 1.247 29.866 -11.293 1.00 82.00 528 GLN A C 1
ATOM 3967 O O . GLN A 1 528 ? 0.970 29.106 -12.218 1.00 82.00 528 GLN A O 1
ATOM 3972 N N . GLN A 1 529 ? 1.720 31.100 -11.504 1.00 85.56 529 GLN A N 1
ATOM 3973 C CA . GLN A 1 529 ? 1.931 31.649 -12.848 1.00 85.56 529 GLN A CA 1
ATOM 3974 C C . GLN A 1 529 ? 2.988 30.877 -13.649 1.00 85.56 529 GLN A C 1
ATOM 3976 O O . GLN A 1 529 ? 2.793 30.649 -14.841 1.00 85.56 529 GLN A O 1
ATOM 3981 N N . GLN A 1 530 ? 4.095 30.446 -13.030 1.00 82.44 530 GLN A N 1
ATOM 3982 C CA . GLN A 1 530 ? 5.093 29.614 -13.719 1.00 82.44 530 GLN A CA 1
ATOM 3983 C C . GLN A 1 530 ? 4.530 28.252 -14.130 1.00 82.44 530 GLN A C 1
ATOM 3985 O O . GLN A 1 530 ? 4.798 27.795 -15.242 1.00 82.44 530 GLN A O 1
ATOM 3990 N N . HIS A 1 531 ? 3.737 27.622 -13.262 1.00 82.19 531 HIS A N 1
ATOM 3991 C CA . HIS A 1 531 ? 3.110 26.339 -13.560 1.00 82.19 531 HIS A CA 1
ATOM 3992 C C . HIS A 1 531 ? 2.124 26.459 -14.728 1.00 82.19 531 HIS A C 1
ATOM 3994 O O . HIS A 1 531 ? 2.166 25.663 -15.664 1.00 82.19 531 HIS A O 1
ATOM 4000 N N . GLU A 1 532 ? 1.307 27.513 -14.735 1.00 84.88 532 GLU A N 1
ATOM 4001 C CA . GLU A 1 532 ? 0.358 27.793 -15.815 1.00 84.88 532 GLU A CA 1
ATOM 4002 C C . GLU A 1 532 ? 1.082 28.069 -17.148 1.00 84.88 532 GLU A C 1
ATOM 4004 O O . GLU A 1 532 ? 0.658 27.607 -18.210 1.00 84.88 532 GLU A O 1
ATOM 4009 N N . GLN A 1 533 ? 2.241 28.735 -17.102 1.00 85.44 533 GLN A N 1
ATOM 4010 C CA . GLN A 1 533 ? 3.076 28.978 -18.281 1.00 85.44 533 GLN A CA 1
ATOM 4011 C C . GLN A 1 533 ? 3.703 27.690 -18.841 1.00 85.44 533 GLN A C 1
ATOM 4013 O O . GLN A 1 533 ? 3.753 27.510 -20.061 1.00 85.44 533 GLN A O 1
ATOM 4018 N N . GLN A 1 534 ? 4.154 26.778 -17.973 1.00 81.38 534 GLN A N 1
ATOM 4019 C CA . GLN A 1 534 ? 4.656 25.462 -18.385 1.00 81.38 534 GLN A CA 1
ATOM 4020 C C . GLN A 1 534 ? 3.546 24.593 -18.979 1.00 81.38 534 GLN A C 1
ATOM 4022 O O . GLN A 1 534 ? 3.765 23.927 -19.992 1.00 81.38 534 GLN A O 1
ATOM 4027 N N . GLN A 1 535 ? 2.345 24.639 -18.399 1.00 82.38 535 GLN A N 1
ATOM 4028 C CA . GLN A 1 535 ? 1.194 23.893 -18.897 1.00 82.38 535 GLN A CA 1
ATOM 4029 C C . GLN A 1 535 ? 0.803 24.363 -20.306 1.00 82.38 535 GLN A C 1
ATOM 4031 O O . GLN A 1 535 ? 0.665 23.537 -21.208 1.00 82.38 535 GLN A O 1
ATOM 4036 N N . GLN A 1 536 ? 0.769 25.680 -20.542 1.00 86.44 536 GLN A N 1
ATOM 4037 C CA . GLN A 1 536 ? 0.526 26.249 -21.874 1.00 86.44 536 GLN A CA 1
ATOM 4038 C C . GLN A 1 536 ? 1.622 25.891 -22.891 1.00 86.44 536 GLN A C 1
ATOM 4040 O O . GLN A 1 536 ? 1.318 25.619 -24.054 1.00 86.44 536 GLN A O 1
ATOM 4045 N N . GLN A 1 537 ? 2.898 25.858 -22.483 1.00 84.81 537 GLN A N 1
ATOM 4046 C CA . GLN A 1 537 ? 3.982 25.401 -23.365 1.00 84.81 537 GLN A CA 1
ATOM 4047 C C . GLN A 1 537 ? 3.842 23.922 -23.735 1.00 84.81 537 GLN A C 1
ATOM 4049 O O . GLN A 1 537 ? 4.068 23.556 -24.892 1.00 84.81 537 GLN A O 1
ATOM 4054 N N . HIS A 1 538 ? 3.458 23.074 -22.779 1.00 86.12 538 HIS A N 1
ATOM 4055 C CA . HIS A 1 538 ? 3.252 21.652 -23.034 1.00 86.12 538 HIS A CA 1
ATOM 4056 C C . HIS A 1 538 ? 2.092 21.420 -24.009 1.00 86.12 538 HIS A C 1
ATOM 4058 O O . HIS A 1 538 ? 2.218 20.634 -24.951 1.00 86.12 538 HIS A O 1
ATOM 4064 N N . GLU A 1 539 ? 0.996 22.160 -23.839 1.00 86.31 539 GLU A N 1
ATOM 4065 C CA . GLU A 1 539 ? -0.180 22.085 -24.706 1.00 86.31 539 GLU A CA 1
ATOM 4066 C C . GLU A 1 539 ? 0.136 22.564 -26.135 1.00 86.31 539 GLU A C 1
ATOM 4068 O O . GLU A 1 539 ? -0.227 21.903 -27.110 1.00 86.31 539 GLU A O 1
ATOM 4073 N N . GLN A 1 540 ? 0.925 23.637 -26.288 1.00 86.00 540 GLN A N 1
ATOM 4074 C CA . GLN A 1 540 ? 1.430 24.060 -27.603 1.00 86.00 540 GLN A CA 1
ATOM 4075 C C . GLN A 1 540 ? 2.330 23.007 -28.261 1.00 86.00 540 GLN A C 1
ATOM 4077 O O . GLN A 1 540 ? 2.232 22.789 -29.471 1.00 86.00 540 GLN A O 1
ATOM 4082 N N . GLN A 1 541 ? 3.197 22.337 -27.496 1.00 85.88 541 GLN A N 1
ATOM 4083 C CA . GLN A 1 541 ? 4.033 21.260 -28.032 1.00 85.88 541 GLN A CA 1
ATOM 4084 C C . GLN A 1 541 ? 3.217 20.037 -28.461 1.00 85.88 541 GLN A C 1
ATOM 4086 O O . GLN A 1 541 ? 3.578 19.387 -29.445 1.00 85.88 541 GLN A O 1
ATOM 4091 N N . GLN A 1 542 ? 2.143 19.697 -27.745 1.00 85.12 542 GLN A N 1
ATOM 4092 C CA . GLN A 1 542 ? 1.235 18.627 -28.163 1.00 85.12 542 GLN A CA 1
ATOM 4093 C C . GLN A 1 542 ? 0.522 18.985 -29.467 1.00 85.12 542 GLN A C 1
ATOM 4095 O O . GLN A 1 542 ? 0.585 18.200 -30.411 1.00 85.12 542 GLN A O 1
ATOM 4100 N N . GLN A 1 543 ? -0.033 20.195 -29.577 1.00 86.94 543 GLN A N 1
ATOM 4101 C CA . GLN A 1 543 ? -0.691 20.644 -30.809 1.00 86.94 543 GLN A CA 1
ATOM 4102 C C . GLN A 1 543 ? 0.266 20.676 -32.010 1.00 86.94 543 GLN A C 1
ATOM 4104 O O . GLN A 1 543 ? -0.112 20.291 -33.116 1.00 86.94 543 GLN A O 1
ATOM 4109 N N . GLN A 1 544 ? 1.526 21.084 -31.816 1.00 85.69 544 GLN A N 1
ATOM 4110 C CA . GLN A 1 544 ? 2.530 21.025 -32.886 1.00 85.69 544 GLN A CA 1
ATOM 4111 C C . GLN A 1 544 ? 2.841 19.590 -33.324 1.00 85.69 544 GLN A C 1
ATOM 4113 O O . GLN A 1 544 ? 3.012 19.343 -34.520 1.00 85.69 544 GLN A O 1
ATOM 4118 N N . ARG A 1 545 ? 2.904 18.640 -32.383 1.00 88.50 545 ARG A N 1
ATOM 4119 C CA . ARG A 1 545 ? 3.125 17.222 -32.701 1.00 88.50 545 ARG A CA 1
ATOM 4120 C C . ARG A 1 545 ? 1.943 16.610 -33.443 1.00 88.50 545 ARG A C 1
ATOM 4122 O O . ARG A 1 545 ? 2.165 15.896 -34.417 1.00 88.50 545 ARG A O 1
ATOM 4129 N N . GLU A 1 546 ? 0.716 16.932 -33.048 1.00 86.62 546 GLU A N 1
ATOM 4130 C CA . GLU A 1 546 ? -0.486 16.489 -33.762 1.00 86.62 546 GLU A CA 1
ATOM 4131 C C . GLU A 1 546 ? -0.521 17.030 -35.195 1.00 86.62 546 GLU A C 1
ATOM 4133 O O . GLU A 1 546 ? -0.711 16.257 -36.132 1.00 86.62 546 GLU A O 1
ATOM 4138 N N . GLN A 1 547 ? -0.219 18.317 -35.400 1.00 85.94 547 GLN A N 1
ATOM 4139 C CA . GLN A 1 547 ? -0.150 18.899 -36.747 1.00 85.94 547 GLN A CA 1
ATOM 4140 C C . GLN A 1 547 ? 0.944 18.266 -37.616 1.00 85.94 547 GLN A C 1
ATOM 4142 O O . GLN A 1 547 ? 0.734 18.048 -38.812 1.00 85.94 547 GLN A O 1
ATOM 4147 N N . GLN A 1 548 ? 2.111 17.950 -37.043 1.00 85.12 548 GLN A N 1
ATOM 4148 C CA . GLN A 1 548 ? 3.161 17.229 -37.772 1.00 85.12 548 GLN A CA 1
ATOM 4149 C C . GLN A 1 548 ? 2.719 15.816 -38.156 1.00 85.12 548 GLN A C 1
ATOM 4151 O O . GLN A 1 548 ? 2.984 15.379 -39.277 1.00 85.12 548 GLN A O 1
ATOM 4156 N N . HIS A 1 549 ? 2.033 15.117 -37.253 1.00 88.31 549 HIS A N 1
ATOM 4157 C CA . HIS A 1 549 ? 1.521 13.779 -37.518 1.00 88.31 549 HIS A CA 1
ATOM 4158 C C . HIS A 1 549 ? 0.465 13.796 -38.633 1.00 88.31 549 HIS A C 1
ATOM 4160 O O . HIS A 1 549 ? 0.516 12.982 -39.555 1.00 88.31 549 HIS A O 1
ATOM 4166 N N . GLU A 1 550 ? -0.444 14.770 -38.612 1.00 87.50 550 GLU A N 1
ATOM 4167 C CA . GLU A 1 550 ? -1.480 14.936 -39.633 1.00 87.50 550 GLU A CA 1
ATOM 4168 C C . GLU A 1 550 ? -0.877 15.282 -41.009 1.00 87.50 550 GLU A C 1
ATOM 4170 O O . GLU A 1 550 ? -1.279 14.721 -42.032 1.00 87.50 550 GLU A O 1
ATOM 4175 N N . GLN A 1 551 ? 0.171 16.117 -41.052 1.00 85.62 551 GLN A N 1
ATOM 4176 C CA . GLN A 1 551 ? 0.922 16.382 -42.286 1.00 85.62 551 GLN A CA 1
ATOM 4177 C C . GLN A 1 551 ? 1.617 15.138 -42.843 1.00 85.62 551 GLN A C 1
ATOM 4179 O O . GLN A 1 551 ? 1.595 14.917 -44.057 1.00 85.62 551 GLN A O 1
ATOM 4184 N N . GLN A 1 552 ? 2.239 14.324 -41.987 1.00 84.88 552 GLN A N 1
ATOM 4185 C CA . GLN A 1 552 ? 2.876 13.080 -42.426 1.00 84.88 552 GLN A CA 1
ATOM 4186 C C . GLN A 1 552 ? 1.849 12.094 -42.983 1.00 84.88 552 GLN A C 1
ATOM 4188 O O . GLN A 1 552 ? 2.103 11.452 -44.004 1.00 84.88 552 GLN A O 1
ATOM 4193 N N . GLN A 1 553 ? 0.670 12.019 -42.367 1.00 85.75 553 GLN A N 1
ATOM 4194 C CA . GLN A 1 553 ? -0.411 11.151 -42.817 1.00 85.75 553 GLN A CA 1
ATOM 4195 C C . GLN A 1 553 ? -0.941 11.576 -44.195 1.00 85.75 553 GLN A C 1
ATOM 4197 O O . GLN A 1 553 ? -1.033 10.742 -45.096 1.00 85.75 553 GLN A O 1
ATOM 4202 N N . GLN A 1 554 ? -1.158 12.877 -44.417 1.00 86.50 554 GLN A N 1
ATOM 4203 C CA . GLN A 1 554 ? -1.561 13.405 -45.728 1.00 86.50 554 GLN A CA 1
ATOM 4204 C C . GLN A 1 554 ? -0.498 13.180 -46.815 1.00 86.50 554 GLN A C 1
ATOM 4206 O O . GLN A 1 554 ? -0.833 12.861 -47.959 1.00 86.50 554 GLN A O 1
ATOM 4211 N N . GLN A 1 555 ? 0.792 13.316 -46.487 1.00 85.06 555 GLN A N 1
ATOM 4212 C CA . GLN A 1 555 ? 1.868 12.997 -47.433 1.00 85.06 555 GLN A CA 1
ATOM 4213 C C . GLN A 1 555 ? 1.895 11.509 -47.788 1.00 85.06 555 GLN A C 1
ATOM 4215 O O . GLN A 1 555 ? 2.139 11.157 -48.945 1.00 85.06 555 GLN A O 1
ATOM 4220 N N . HIS A 1 556 ? 1.631 10.636 -46.816 1.00 87.25 556 HIS A N 1
ATOM 4221 C CA . HIS A 1 556 ? 1.571 9.200 -47.051 1.00 87.25 556 HIS A CA 1
ATOM 4222 C C . HIS A 1 556 ? 0.407 8.830 -47.979 1.00 87.25 556 HIS A C 1
ATOM 4224 O O . HIS A 1 556 ? 0.609 8.097 -48.948 1.00 87.25 556 HIS A O 1
ATOM 4230 N N . GLU A 1 557 ? -0.779 9.398 -47.753 1.00 86.50 557 GLU A N 1
ATOM 4231 C CA . GLU A 1 557 ? -1.948 9.200 -48.618 1.00 86.50 557 GLU A CA 1
ATOM 4232 C C . GLU A 1 557 ? -1.707 9.713 -50.044 1.00 86.50 557 GLU A C 1
ATOM 4234 O O . GLU A 1 557 ? -2.001 9.009 -51.010 1.00 86.50 557 GLU A O 1
ATOM 4239 N N . GLN A 1 558 ? -1.084 10.886 -50.215 1.00 83.75 558 GLN A N 1
ATOM 4240 C CA . GLN A 1 558 ? -0.729 11.388 -51.549 1.00 83.75 558 GLN A CA 1
ATOM 4241 C C . GLN A 1 558 ? 0.261 10.474 -52.281 1.00 83.75 558 GLN A C 1
ATOM 4243 O O . GLN A 1 558 ? 0.130 10.265 -53.490 1.00 83.75 558 GLN A O 1
ATOM 4248 N N . GLN A 1 559 ? 1.239 9.904 -51.572 1.00 82.94 559 GLN A N 1
ATOM 4249 C CA . GLN A 1 559 ? 2.178 8.950 -52.166 1.00 82.94 559 GLN A CA 1
ATOM 4250 C C . GLN A 1 559 ? 1.521 7.619 -52.535 1.00 82.94 559 GLN A C 1
ATOM 4252 O O . GLN A 1 559 ? 1.935 6.999 -53.517 1.00 82.94 559 GLN A O 1
ATOM 4257 N N . GLN A 1 560 ? 0.534 7.155 -51.766 1.00 81.81 560 GLN A N 1
ATOM 4258 C CA . GLN A 1 560 ? -0.243 5.969 -52.125 1.00 81.81 560 GLN A CA 1
ATOM 4259 C C . GLN A 1 560 ? -1.086 6.239 -53.371 1.00 81.81 560 GLN A C 1
ATOM 4261 O O . GLN A 1 560 ? -1.013 5.477 -54.332 1.00 81.81 560 GLN A O 1
ATOM 4266 N N . HIS A 1 561 ? -1.762 7.385 -53.424 1.00 82.75 561 HIS A N 1
ATOM 4267 C CA . HIS A 1 561 ? -2.600 7.744 -54.562 1.00 82.75 561 HIS A CA 1
ATOM 4268 C C . HIS A 1 561 ? -1.793 7.947 -55.858 1.00 82.75 561 HIS A C 1
ATOM 4270 O O . HIS A 1 561 ? -2.214 7.526 -56.934 1.00 82.75 561 HIS A O 1
ATOM 4276 N N . GLN A 1 562 ? -0.582 8.515 -55.778 1.00 79.69 562 GLN A N 1
ATOM 4277 C CA . GLN A 1 562 ? 0.325 8.589 -56.932 1.00 79.69 562 GLN A CA 1
ATOM 4278 C C . GLN A 1 562 ? 0.802 7.211 -57.408 1.00 79.69 562 GLN A C 1
ATOM 4280 O O . GLN A 1 562 ? 0.958 7.010 -58.613 1.00 79.69 562 GLN A O 1
ATOM 4285 N N . ARG A 1 563 ? 1.027 6.256 -56.495 1.00 79.75 563 ARG A N 1
ATOM 4286 C CA . ARG A 1 563 ? 1.400 4.879 -56.861 1.00 79.75 563 ARG A CA 1
ATOM 4287 C C . ARG A 1 563 ? 0.249 4.133 -57.527 1.00 79.75 563 ARG A C 1
ATOM 4289 O O . ARG A 1 563 ? 0.490 3.415 -58.492 1.00 79.75 563 ARG A O 1
ATOM 4296 N N . GLU A 1 564 ? -0.979 4.334 -57.061 1.00 79.25 564 GLU A N 1
ATOM 4297 C CA . GLU A 1 564 ? -2.179 3.763 -57.684 1.00 79.25 564 GLU A CA 1
ATOM 4298 C C . GLU A 1 564 ? -2.385 4.306 -59.105 1.00 79.25 564 GLU A C 1
ATOM 4300 O O . GLU A 1 564 ? -2.554 3.526 -60.040 1.00 79.25 564 GLU A O 1
ATOM 4305 N N . GLN A 1 565 ? -2.241 5.620 -59.308 1.00 76.06 565 GLN A N 1
ATOM 4306 C CA . GLN A 1 565 ? -2.352 6.229 -60.641 1.00 76.06 565 GLN A CA 1
ATOM 4307 C C . GLN A 1 565 ? -1.244 5.780 -61.610 1.00 76.06 565 GLN A C 1
ATOM 4309 O O . GLN A 1 565 ? -1.484 5.671 -62.811 1.00 76.06 565 GLN A O 1
ATOM 4314 N N . GLN A 1 566 ? -0.032 5.503 -61.116 1.00 72.94 566 GLN A N 1
ATOM 4315 C CA . GLN A 1 566 ? 1.045 4.933 -61.937 1.00 72.94 566 GLN A CA 1
ATOM 4316 C C . GLN A 1 566 ? 0.784 3.470 -62.316 1.00 72.94 566 GLN A C 1
ATOM 4318 O O . GLN A 1 566 ? 1.204 3.044 -63.390 1.00 72.94 566 GLN A O 1
ATOM 4323 N N . HIS A 1 567 ? 0.078 2.719 -61.468 1.00 71.06 567 HIS A N 1
ATOM 4324 C CA . HIS A 1 567 ? -0.320 1.343 -61.755 1.00 71.06 567 HIS A CA 1
ATOM 4325 C C . HIS A 1 567 ? -1.468 1.241 -62.767 1.00 71.06 567 HIS A C 1
ATOM 4327 O O . HIS A 1 567 ? -1.507 0.269 -63.510 1.00 71.06 567 HIS A O 1
ATOM 4333 N N . GLU A 1 568 ? -2.362 2.229 -62.840 1.00 69.81 568 GLU A N 1
ATOM 4334 C CA . GLU A 1 568 ? -3.438 2.270 -63.847 1.00 69.81 568 GLU A CA 1
ATOM 4335 C C . GLU A 1 568 ? -2.976 2.745 -65.240 1.00 69.81 568 GLU A C 1
ATOM 4337 O O . GLU A 1 568 ? -3.711 2.595 -66.216 1.00 69.81 568 GLU A O 1
ATOM 4342 N N . GLN A 1 569 ? -1.774 3.323 -65.355 1.00 62.38 569 GLN A N 1
ATOM 4343 C CA . GLN A 1 569 ? -1.201 3.801 -66.626 1.00 62.38 569 GLN A CA 1
ATOM 4344 C C . GLN A 1 569 ? -0.219 2.817 -67.291 1.00 62.38 569 GLN A C 1
ATOM 4346 O O . GLN A 1 569 ? 0.290 3.119 -68.375 1.00 62.38 569 GLN A O 1
ATOM 4351 N N . GLN A 1 570 ? 0.045 1.661 -66.671 1.00 53.53 570 GLN A N 1
ATOM 4352 C CA . GLN A 1 570 ? 0.776 0.526 -67.258 1.00 53.53 570 GLN A CA 1
ATOM 4353 C C . GLN A 1 570 ? -0.199 -0.564 -67.690 1.00 53.53 570 GLN A C 1
ATOM 4355 O O . GLN A 1 570 ? 0.066 -1.181 -68.748 1.00 53.53 570 GLN A O 1
#

Foldseek 3Di:
DPPVVVLVVLVVVFDFPVQLVVLQVLVCVLLVHHFAQFPVPFDQKFFFPLFQDAAALQWQLCLRQCHPLDPPDGGLQQLVCVLVVHDSVLLSVLSNCPFHQVVVVVAQKDQFQVSVVVDPQCWGFRDDPPGRITHTDRRLRGQLVQLQQCSFAAQQQFAWDDGNNGIDFSNSLSRLRSVLSVQFDFDKSWGFDACQDDDWDADPQRAIPDCLLCGPFVSSVSRCQRCQRPVVSGWWWWQQFSDNRGRTWTWGIKHWPDWAKDAQQRCCCVFPVDRGNSNHPQFGIKIKTKMKTKTFHHDSDTGNCSVVVVSVVRIDIDIFIKIFGAHPSSGGSGIDGGDCNSRRPISIIMHGSHRGDQQDQGPSRRHNVVSVVSRVCSSVVVVVVVPPPDDDDDDDDDDDDDDDDDDDDDDDDDDDDDDDDDDDDDDDDDDDDDDDDDDDDDDDDDDDDDDDDDDDDDDDDDDDDDDDDDDDDDDDDDDDDDDDDDDDDDDDDDPDPPPPVVVVVVVVVVVVVVVVVVVVVVVVVVVVVVVVVVVVVVVVVVVVVVVVVVVVVVVVVVVVVVVVVVVVVD

InterPro domains:
  IPR032048 Transglutaminase elicitor [PF16683] (23-381)

Organism: NCBI:txid2077276